Protein AF-A0A5Q2MY52-F1 (afdb_monomer_lite)

Radius of gyration: 31.44 Å; chains: 1; bounding box: 86×47×92 Å

Foldseek 3Di:
DADDFFDKDQPVDDDPLVVVCVVLVQWDKFKWWKAFQCWDDDPPPVRTGHGPRDIFIGHDDDQPDWGADPPRRDTDGPVVRVVGITMMIGTHDGNVLSLLVVQVVLVVVLVWDWADDDSVLQWIWTDQPNAIAIEGEDDPPHPVVVVVVPDDPFHAYEYAYNDPDPDPDPQSYFYDDSSCCVPVGCNVVSVLVNLADGSVLVVVLVVCLVVLLVLLLVLLLQFDFVCQFPPLQVVLLCLLVVLPSLLVNVLSSLVRGVVLQWDWAALADPDDRDTDTDGLNQLSVLSPDPDAAEGEGRDNDDEAEPVNVVVVVVVVVPDPDPHQAYEYEYSARHYGCVNVQVVVCVVPVGRRYHYCYSSNSSSSCSSSVNSVVSSCSSVVRRPPPPPDD

Structure (mmCIF, N/CA/C/O backbone):
data_AF-A0A5Q2MY52-F1
#
_entry.id   AF-A0A5Q2MY52-F1
#
loop_
_atom_site.group_PDB
_atom_site.id
_atom_site.type_symbol
_atom_site.label_atom_id
_atom_site.label_alt_id
_atom_site.label_comp_id
_atom_site.label_asym_id
_atom_site.label_entity_id
_atom_site.label_seq_id
_atom_site.pdbx_PDB_ins_code
_atom_site.Cartn_x
_atom_site.Cartn_y
_atom_site.Cartn_z
_atom_site.occupancy
_atom_site.B_iso_or_equiv
_atom_site.auth_seq_id
_atom_site.auth_comp_id
_atom_site.auth_asym_id
_atom_site.auth_atom_id
_atom_site.pdbx_PDB_model_num
ATOM 1 N N . MET A 1 1 ? 11.918 -5.110 -12.653 1.00 56.38 1 MET A N 1
ATOM 2 C CA . MET A 1 1 ? 12.691 -4.951 -13.904 1.00 56.38 1 MET A CA 1
ATOM 3 C C . MET A 1 1 ? 12.876 -3.464 -14.163 1.00 56.38 1 MET A C 1
ATOM 5 O O . MET A 1 1 ? 11.894 -2.739 -14.089 1.00 56.38 1 MET A O 1
ATOM 9 N N . LEU A 1 2 ? 14.101 -3.001 -14.421 1.00 59.62 2 LEU A N 1
ATOM 10 C CA . LEU A 1 2 ? 14.382 -1.588 -14.679 1.00 59.62 2 LEU A CA 1
ATOM 11 C C . LEU A 1 2 ? 14.646 -1.374 -16.178 1.00 59.62 2 LEU A C 1
ATOM 13 O O . LEU A 1 2 ? 15.633 -1.873 -16.715 1.00 59.62 2 LEU A O 1
ATOM 17 N N . LEU A 1 3 ? 13.763 -0.637 -16.855 1.00 73.00 3 LEU A N 1
ATOM 18 C CA . LEU A 1 3 ? 13.961 -0.215 -18.242 1.00 73.00 3 LEU A CA 1
ATOM 19 C C . LEU A 1 3 ? 14.782 1.076 -18.289 1.00 73.00 3 LEU A C 1
ATOM 21 O O . LEU A 1 3 ? 14.235 2.168 -18.127 1.00 73.00 3 LEU A O 1
ATOM 25 N N . LEU A 1 4 ? 16.086 0.960 -18.543 1.00 82.69 4 LEU A N 1
ATOM 26 C CA . LEU A 1 4 ? 16.952 2.103 -18.831 1.00 82.69 4 LEU A CA 1
ATOM 27 C C . LEU A 1 4 ? 17.585 1.984 -20.215 1.00 82.69 4 LEU A C 1
ATOM 29 O O . LEU A 1 4 ? 17.930 0.903 -20.689 1.00 82.69 4 LEU A O 1
ATOM 33 N N . ILE A 1 5 ? 17.768 3.136 -20.856 1.00 87.12 5 ILE A N 1
ATOM 34 C CA . ILE A 1 5 ? 18.600 3.231 -22.055 1.00 87.12 5 ILE A CA 1
ATOM 35 C C . ILE A 1 5 ? 20.035 2.864 -21.660 1.00 87.12 5 ILE A C 1
ATOM 37 O O . ILE A 1 5 ? 20.545 3.348 -20.651 1.00 87.12 5 ILE A O 1
ATOM 41 N N . GLY A 1 6 ? 20.674 2.006 -22.455 1.00 86.88 6 GLY A N 1
ATOM 42 C CA . GLY A 1 6 ? 22.015 1.487 -22.191 1.00 86.88 6 GLY A CA 1
ATOM 43 C C . GLY A 1 6 ? 22.052 0.182 -21.390 1.00 86.88 6 GLY A C 1
ATOM 44 O O . GLY A 1 6 ? 23.132 -0.375 -21.209 1.00 86.88 6 GLY A O 1
ATOM 45 N N . THR A 1 7 ? 20.911 -0.352 -20.934 1.00 89.44 7 THR A N 1
ATOM 46 C CA . THR A 1 7 ? 20.872 -1.698 -20.338 1.00 89.44 7 THR A CA 1
ATOM 47 C C . THR A 1 7 ? 21.230 -2.749 -21.392 1.00 89.44 7 THR A C 1
ATOM 49 O O . THR A 1 7 ? 20.697 -2.725 -22.505 1.00 89.44 7 THR A O 1
ATOM 52 N N . ARG A 1 8 ? 22.138 -3.669 -21.037 1.00 91.19 8 ARG A N 1
ATOM 53 C CA . ARG A 1 8 ? 22.745 -4.662 -21.935 1.00 91.19 8 ARG A CA 1
ATOM 54 C C . ARG A 1 8 ? 22.404 -6.083 -21.513 1.00 91.19 8 ARG A C 1
ATOM 56 O O . ARG A 1 8 ? 22.401 -6.397 -20.327 1.00 91.19 8 ARG A O 1
ATOM 63 N N . PHE A 1 9 ? 22.208 -6.941 -22.504 1.00 92.62 9 PHE A N 1
ATOM 64 C CA . PHE A 1 9 ? 21.949 -8.367 -22.350 1.00 92.62 9 PHE A CA 1
ATOM 65 C C . PHE A 1 9 ? 22.839 -9.150 -23.311 1.00 92.62 9 PHE A C 1
ATOM 67 O O . PHE A 1 9 ? 23.111 -8.686 -24.421 1.00 92.62 9 PHE A O 1
ATOM 74 N N . GLN A 1 10 ? 23.250 -10.358 -22.929 1.00 92.50 10 GLN A N 1
ATOM 75 C CA . GLN A 1 10 ? 23.767 -11.303 -23.918 1.00 92.50 10 GLN A CA 1
ATOM 76 C C . GLN A 1 10 ? 22.632 -11.665 -24.883 1.00 92.50 10 GLN A C 1
ATOM 78 O O . GLN A 1 10 ? 21.503 -11.894 -24.452 1.00 92.50 10 GLN A O 1
ATOM 83 N N . ALA A 1 11 ? 22.908 -11.690 -26.187 1.00 88.69 11 ALA A N 1
ATOM 84 C CA . ALA A 1 11 ? 21.868 -11.803 -27.214 1.00 88.69 11 ALA A CA 1
ATOM 85 C C . ALA A 1 11 ? 21.038 -13.095 -27.116 1.00 88.69 11 ALA A C 1
ATOM 87 O O . ALA A 1 11 ? 19.866 -13.091 -27.491 1.00 88.69 11 ALA A O 1
ATOM 88 N N . GLU A 1 12 ? 21.636 -14.168 -26.593 1.00 88.44 12 GLU A N 1
ATOM 89 C CA . GLU A 1 12 ? 21.002 -15.476 -26.373 1.00 88.44 12 GLU A CA 1
ATOM 90 C C . GLU A 1 12 ? 20.248 -15.563 -25.036 1.00 88.44 12 GLU A C 1
ATOM 92 O O . GLU A 1 12 ? 19.447 -16.470 -24.838 1.00 88.44 12 GLU A O 1
ATOM 97 N N . ALA A 1 13 ? 20.467 -14.606 -24.131 1.00 90.62 13 ALA A N 1
ATOM 98 C CA . ALA A 1 13 ? 19.914 -14.583 -22.778 1.00 90.62 13 ALA A CA 1
ATOM 99 C C . ALA A 1 13 ? 19.145 -13.278 -22.501 1.00 90.62 13 ALA A C 1
ATOM 101 O O . ALA A 1 13 ? 19.227 -12.701 -21.416 1.00 90.62 13 ALA A O 1
ATOM 102 N N . VAL A 1 14 ? 18.408 -12.781 -23.500 1.00 89.56 14 VAL A N 1
ATOM 103 C CA . VAL A 1 14 ? 17.503 -11.641 -23.310 1.00 89.56 14 VAL A CA 1
ATOM 104 C C . VAL A 1 14 ? 16.290 -12.104 -22.499 1.00 89.56 14 VAL A C 1
ATOM 106 O O . VAL A 1 14 ? 15.644 -13.071 -22.907 1.00 89.56 14 VAL A O 1
ATOM 109 N N . PRO A 1 15 ? 15.932 -11.421 -21.397 1.00 90.62 15 PRO A N 1
ATOM 110 C CA . PRO A 1 15 ? 14.739 -11.760 -20.630 1.00 90.62 15 PRO A CA 1
ATOM 111 C C . PRO A 1 15 ? 13.469 -11.749 -21.491 1.00 90.62 15 PRO A C 1
ATOM 113 O O . PRO A 1 15 ? 13.322 -10.926 -22.403 1.00 90.62 15 PRO A O 1
ATOM 116 N N . GLU A 1 16 ? 12.527 -12.641 -21.182 1.00 87.81 16 GLU A N 1
ATOM 117 C CA . GLU A 1 16 ? 11.267 -12.765 -21.925 1.00 87.81 16 GLU A CA 1
ATOM 118 C C . GLU A 1 16 ? 10.488 -11.441 -21.941 1.00 87.81 16 GLU A C 1
ATOM 120 O O . GLU A 1 16 ? 10.011 -11.015 -22.993 1.00 87.81 16 GLU A O 1
ATOM 125 N N . ASP A 1 17 ? 10.454 -10.729 -20.815 1.00 84.31 17 ASP A N 1
ATOM 126 C CA . ASP A 1 17 ? 9.732 -9.460 -20.688 1.00 84.31 17 ASP A CA 1
ATOM 127 C C . ASP A 1 17 ? 10.324 -8.371 -21.593 1.00 84.31 17 ASP A C 1
ATOM 129 O O . ASP A 1 17 ? 9.596 -7.631 -22.251 1.00 84.31 17 ASP A O 1
ATOM 133 N N . ILE A 1 18 ? 11.651 -8.323 -21.744 1.00 88.50 18 ILE A N 1
ATOM 134 C CA . ILE A 1 18 ? 12.327 -7.409 -22.683 1.00 88.50 18 ILE A CA 1
ATOM 135 C C . ILE A 1 18 ? 11.967 -7.765 -24.129 1.00 88.50 18 ILE A C 1
ATOM 137 O O . ILE A 1 18 ? 11.715 -6.883 -24.959 1.00 88.50 18 ILE A O 1
ATOM 141 N N . THR A 1 19 ? 11.887 -9.060 -24.433 1.00 88.62 19 THR A N 1
ATOM 142 C CA . THR A 1 19 ? 11.471 -9.545 -25.754 1.00 88.62 19 THR A CA 1
ATOM 143 C C . THR A 1 19 ? 10.025 -9.142 -26.053 1.00 88.62 19 THR A C 1
ATOM 145 O O . THR A 1 19 ? 9.753 -8.593 -27.124 1.00 88.62 19 THR A O 1
ATOM 148 N N . LYS A 1 20 ? 9.110 -9.303 -25.086 1.00 87.62 20 LYS A N 1
ATOM 149 C CA . LYS A 1 20 ? 7.713 -8.850 -25.183 1.00 87.62 20 LYS A CA 1
ATOM 150 C C . LYS A 1 20 ? 7.631 -7.347 -25.434 1.00 87.62 20 LYS A C 1
ATOM 152 O O . LYS A 1 20 ? 7.017 -6.931 -26.416 1.00 87.62 20 LYS A O 1
ATOM 157 N N . LEU A 1 21 ? 8.309 -6.525 -24.633 1.00 88.94 21 LEU A N 1
ATOM 158 C CA . LEU A 1 21 ? 8.325 -5.065 -24.803 1.00 88.94 21 LEU A CA 1
ATOM 159 C C . LEU A 1 21 ? 8.869 -4.632 -26.176 1.00 88.94 21 LEU A C 1
ATOM 161 O O . LEU A 1 21 ? 8.384 -3.658 -26.758 1.00 88.94 21 LEU A O 1
ATOM 165 N N . THR A 1 22 ? 9.845 -5.368 -26.715 1.00 90.69 22 THR A N 1
ATOM 166 C CA . THR A 1 22 ? 10.372 -5.150 -28.072 1.00 90.69 22 THR A CA 1
ATOM 167 C C . THR A 1 22 ? 9.327 -5.503 -29.130 1.00 90.69 22 THR A C 1
ATOM 169 O O . THR A 1 22 ? 9.119 -4.732 -30.063 1.00 90.69 22 THR A O 1
ATOM 172 N N . SER A 1 23 ? 8.616 -6.625 -28.966 1.00 88.75 23 SER A N 1
ATOM 173 C CA . SER A 1 23 ? 7.559 -7.060 -29.893 1.00 88.75 23 SER A CA 1
ATOM 174 C C . SER A 1 23 ? 6.369 -6.094 -29.935 1.00 88.75 23 SER A C 1
ATOM 176 O O . SER A 1 23 ? 5.854 -5.790 -31.009 1.00 88.75 23 SER A O 1
ATOM 178 N N . PHE A 1 24 ? 6.006 -5.500 -28.792 1.00 88.06 24 PHE A N 1
ATOM 179 C CA . PHE A 1 24 ? 5.030 -4.411 -28.724 1.00 88.06 24 PHE A CA 1
ATOM 180 C C . PHE A 1 24 ? 5.570 -3.096 -29.301 1.00 88.06 24 PHE A C 1
ATOM 182 O O . PHE A 1 24 ? 4.826 -2.133 -29.498 1.00 88.06 24 PHE A O 1
ATOM 189 N N . GLY A 1 25 ? 6.869 -3.026 -29.597 1.00 90.62 25 GLY A N 1
ATOM 190 C CA . GLY A 1 25 ? 7.558 -1.842 -30.092 1.00 90.62 25 GLY A CA 1
ATOM 191 C C . GLY A 1 25 ? 7.584 -0.708 -29.073 1.00 90.62 25 GLY A C 1
ATOM 192 O O . GLY A 1 25 ? 7.495 0.453 -29.479 1.00 90.62 25 GLY A O 1
ATOM 193 N N . PHE A 1 26 ? 7.625 -1.034 -27.778 1.00 91.94 26 PHE A N 1
ATOM 194 C CA . PHE A 1 26 ? 7.833 -0.076 -26.691 1.00 91.94 26 PHE A CA 1
ATOM 195 C C . PHE A 1 26 ? 9.308 0.260 -26.507 1.00 91.94 26 PHE A C 1
ATOM 197 O O . PHE A 1 26 ? 9.631 1.372 -26.095 1.00 91.94 26 PHE A O 1
ATOM 204 N N . ILE A 1 27 ? 10.196 -0.676 -26.842 1.00 92.75 27 ILE A N 1
ATOM 205 C CA . ILE A 1 27 ? 11.643 -0.482 -26.794 1.00 92.75 27 ILE A CA 1
ATOM 206 C C . ILE A 1 27 ? 12.292 -0.885 -28.113 1.00 92.75 27 ILE A C 1
ATOM 208 O O . ILE A 1 27 ? 11.787 -1.753 -28.827 1.00 92.75 27 ILE A O 1
ATOM 212 N N . THR A 1 28 ? 13.429 -0.262 -28.408 1.00 93.62 28 THR A N 1
ATOM 213 C CA . THR A 1 28 ? 14.278 -0.609 -29.551 1.00 93.62 28 THR A CA 1
ATOM 214 C C . THR A 1 28 ? 15.587 -1.191 -29.027 1.00 93.62 28 THR A C 1
ATOM 216 O O . THR A 1 28 ? 16.303 -0.530 -28.269 1.00 93.62 28 THR A O 1
ATOM 219 N N . LEU A 1 29 ? 15.910 -2.417 -29.444 1.00 92.50 29 LEU A N 1
ATOM 220 C CA . LEU A 1 29 ? 17.195 -3.055 -29.164 1.00 92.50 29 LEU A CA 1
ATOM 221 C C . LEU A 1 29 ? 18.141 -2.865 -30.350 1.00 92.50 29 LEU A C 1
ATOM 223 O O . LEU A 1 29 ? 17.751 -3.083 -31.496 1.00 92.50 29 LEU A O 1
ATOM 227 N N . SER A 1 30 ? 19.394 -2.515 -30.076 1.00 91.62 30 SER A N 1
ATOM 228 C CA . SER A 1 30 ? 20.486 -2.674 -31.040 1.00 91.62 30 SER A CA 1
ATOM 229 C C . SER A 1 30 ? 21.315 -3.895 -30.687 1.00 91.62 30 SER A C 1
ATOM 231 O O . SER A 1 30 ? 21.601 -4.104 -29.509 1.00 91.62 30 SER A O 1
ATOM 233 N N . GLU A 1 31 ? 21.766 -4.634 -31.691 1.00 91.12 31 GLU A N 1
ATOM 234 C CA . GLU A 1 31 ? 22.706 -5.738 -31.516 1.00 91.12 31 GLU A CA 1
ATOM 235 C C . GLU A 1 31 ? 24.106 -5.331 -31.988 1.00 91.12 31 GLU A C 1
ATOM 237 O O . GLU A 1 31 ? 24.253 -4.677 -33.024 1.00 91.12 31 GLU A O 1
ATOM 242 N N . TYR A 1 32 ? 25.128 -5.701 -31.221 1.00 90.06 32 TYR A N 1
ATOM 243 C CA . TYR A 1 32 ? 26.531 -5.498 -31.571 1.00 90.06 32 TYR A CA 1
ATOM 244 C C . TYR A 1 32 ? 27.416 -6.603 -30.989 1.00 90.06 32 TYR A C 1
ATOM 246 O O . TYR A 1 32 ? 27.021 -7.324 -30.072 1.00 90.06 32 TYR A O 1
ATOM 254 N N . LEU A 1 33 ? 28.620 -6.746 -31.537 1.00 89.88 33 LEU A N 1
ATOM 255 C CA . LEU A 1 33 ? 29.638 -7.663 -31.031 1.00 89.88 33 LEU A CA 1
ATOM 256 C C . LEU A 1 33 ? 30.587 -6.930 -30.088 1.00 89.88 33 LEU A C 1
ATOM 258 O O . LEU A 1 33 ? 30.989 -5.801 -30.365 1.00 89.88 33 LEU A O 1
ATOM 262 N N . LEU A 1 34 ? 30.955 -7.586 -28.994 1.00 90.75 34 LEU A N 1
ATOM 263 C CA . LEU A 1 34 ? 31.892 -7.078 -28.003 1.00 90.75 34 LEU A CA 1
ATOM 264 C C . LEU A 1 34 ? 33.024 -8.090 -27.808 1.00 90.75 34 LEU A C 1
ATOM 266 O O . LEU A 1 34 ? 32.758 -9.245 -27.483 1.00 90.75 34 LEU A O 1
ATOM 270 N N . SER A 1 35 ? 34.272 -7.672 -27.998 1.00 90.25 35 SER A N 1
ATOM 271 C CA . SER A 1 35 ? 35.449 -8.534 -27.817 1.00 90.25 35 SER A CA 1
ATOM 272 C C . SER A 1 35 ? 36.595 -7.774 -27.170 1.00 90.25 35 SER A C 1
ATOM 274 O O . SER A 1 35 ? 36.723 -6.569 -27.363 1.00 90.25 35 SER A O 1
ATOM 276 N N . ASN A 1 36 ? 37.467 -8.485 -26.463 1.00 90.06 36 ASN A N 1
ATOM 277 C CA . ASN A 1 36 ? 38.717 -7.920 -25.967 1.00 90.06 36 ASN A CA 1
ATOM 278 C C . ASN A 1 36 ? 39.754 -7.810 -27.094 1.00 90.06 36 ASN A C 1
ATOM 280 O O . ASN A 1 36 ? 39.826 -8.665 -27.984 1.00 90.06 36 ASN A O 1
ATOM 284 N N . CYS A 1 37 ? 40.587 -6.777 -27.021 1.00 89.00 37 CYS A N 1
ATOM 285 C CA . CYS A 1 37 ? 41.783 -6.610 -27.837 1.00 89.00 37 CYS A CA 1
ATOM 286 C C . CYS A 1 37 ? 42.878 -7.591 -27.378 1.00 89.00 37 CYS A C 1
ATOM 288 O O . CYS A 1 37 ? 43.711 -7.254 -26.537 1.00 89.00 37 CYS A O 1
ATOM 290 N N . ASN A 1 38 ? 42.866 -8.813 -27.911 1.00 87.19 38 ASN A N 1
ATOM 291 C CA . ASN A 1 38 ? 43.772 -9.890 -27.482 1.00 87.19 38 ASN A CA 1
ATOM 292 C C . ASN A 1 38 ? 45.094 -9.956 -28.265 1.00 87.19 38 ASN A C 1
ATOM 294 O O . ASN A 1 38 ? 45.983 -10.715 -27.891 1.00 87.19 38 ASN A O 1
ATOM 298 N N . GLY A 1 39 ? 45.246 -9.165 -29.328 1.00 81.75 39 GLY A N 1
ATOM 299 C CA . GLY A 1 39 ? 46.401 -9.248 -30.216 1.00 81.75 39 GLY A CA 1
ATOM 300 C C . GLY A 1 39 ? 46.292 -10.396 -31.218 1.00 81.75 39 GLY A C 1
ATOM 301 O O . GLY A 1 39 ? 45.297 -11.120 -31.275 1.00 81.75 39 GLY A O 1
ATOM 302 N N . ARG A 1 40 ? 47.325 -10.535 -32.048 1.00 83.75 40 ARG A N 1
ATOM 303 C CA . ARG A 1 40 ? 47.451 -11.554 -33.088 1.00 83.75 40 ARG A CA 1
ATOM 304 C C . ARG A 1 40 ? 48.782 -12.265 -32.932 1.00 83.75 40 ARG A C 1
ATOM 306 O O . ARG A 1 40 ? 49.842 -11.666 -33.124 1.00 83.75 40 ARG A O 1
ATOM 313 N N . GLU A 1 41 ? 48.722 -13.558 -32.651 1.00 78.38 41 GLU A N 1
ATOM 314 C CA . GLU A 1 41 ? 49.896 -14.416 -32.743 1.00 78.38 41 GLU A CA 1
ATOM 315 C C . GLU A 1 41 ? 50.116 -14.844 -34.198 1.00 78.38 41 GLU A C 1
ATOM 317 O O . GLU A 1 41 ? 49.192 -15.238 -34.906 1.00 78.38 41 GLU A O 1
ATOM 322 N N . SER A 1 42 ? 51.359 -14.748 -34.666 1.00 78.00 42 SER A N 1
ATOM 323 C CA . SER A 1 42 ? 51.742 -15.115 -36.029 1.00 78.00 42 SER A CA 1
ATOM 324 C C . SER A 1 42 ? 53.160 -15.675 -36.044 1.00 78.00 42 SER A C 1
ATOM 326 O O . SER A 1 42 ? 54.045 -15.211 -35.319 1.00 78.00 42 SER A O 1
ATOM 328 N N . VAL A 1 43 ? 53.398 -16.668 -36.901 1.00 78.88 43 VAL A N 1
ATOM 329 C CA . VAL A 1 43 ? 54.747 -17.200 -37.157 1.00 78.88 43 VAL A CA 1
ATOM 330 C C . VAL A 1 43 ? 55.607 -16.152 -37.877 1.00 78.88 43 VAL A C 1
ATOM 332 O O . VAL A 1 43 ? 56.806 -16.060 -37.631 1.00 78.88 43 VAL A O 1
ATOM 335 N N . ASN A 1 44 ? 54.987 -15.301 -38.702 1.00 80.19 44 ASN A N 1
ATOM 336 C CA . ASN A 1 44 ? 55.633 -14.119 -39.263 1.00 80.19 44 ASN A CA 1
ATOM 337 C C . ASN A 1 44 ? 55.594 -12.971 -38.242 1.00 80.19 44 ASN A C 1
ATOM 339 O O . ASN A 1 44 ? 54.510 -12.478 -37.918 1.00 80.19 44 ASN A O 1
ATOM 343 N N . ILE A 1 45 ? 56.770 -12.548 -37.767 1.00 75.38 45 ILE A N 1
ATOM 344 C CA . ILE A 1 45 ? 56.943 -11.471 -36.778 1.00 75.38 45 ILE A CA 1
ATOM 345 C C . ILE A 1 45 ? 56.303 -10.163 -37.259 1.00 75.38 45 ILE A C 1
ATOM 347 O O . ILE A 1 45 ? 55.693 -9.471 -36.454 1.00 75.38 45 ILE A O 1
ATOM 351 N N . ALA A 1 46 ? 56.360 -9.864 -38.562 1.00 74.25 46 ALA A N 1
ATOM 352 C CA . ALA A 1 46 ? 55.788 -8.640 -39.129 1.00 74.25 46 ALA A CA 1
ATOM 353 C C . ALA A 1 46 ? 54.254 -8.560 -39.008 1.00 74.25 46 ALA A C 1
ATOM 355 O O . ALA A 1 46 ? 53.692 -7.477 -39.098 1.00 74.25 46 ALA A O 1
ATOM 356 N N . ASN A 1 47 ? 53.587 -9.697 -38.786 1.00 75.38 47 ASN A N 1
ATOM 357 C CA . ASN A 1 47 ? 52.133 -9.783 -38.646 1.00 75.38 47 ASN A CA 1
ATOM 358 C C . ASN A 1 47 ? 51.692 -9.986 -37.186 1.00 75.38 47 ASN A C 1
ATOM 360 O O . ASN A 1 47 ? 50.516 -10.259 -36.943 1.00 75.38 47 ASN A O 1
ATOM 364 N N . ARG A 1 48 ? 52.618 -9.939 -36.218 1.00 82.06 48 ARG A N 1
ATOM 365 C CA . ARG A 1 48 ? 52.266 -10.020 -34.797 1.00 82.06 48 ARG A CA 1
ATOM 366 C C . ARG A 1 48 ? 51.715 -8.684 -34.330 1.00 82.06 48 ARG A C 1
ATOM 368 O O . ARG A 1 48 ? 52.285 -7.641 -34.627 1.00 82.06 48 ARG A O 1
ATOM 375 N N . ILE A 1 49 ? 50.630 -8.741 -33.572 1.00 83.81 49 ILE A N 1
ATOM 376 C CA . ILE A 1 49 ? 49.995 -7.567 -32.976 1.00 83.81 49 ILE A CA 1
ATOM 377 C C . ILE A 1 49 ? 49.877 -7.835 -31.481 1.00 83.81 49 ILE A C 1
ATOM 379 O O . ILE A 1 49 ? 49.320 -8.859 -31.092 1.00 83.81 49 ILE A O 1
ATOM 383 N N . GLU A 1 50 ? 50.387 -6.945 -30.636 1.00 84.50 50 GLU A N 1
ATOM 384 C CA . GLU A 1 50 ? 50.190 -7.055 -29.189 1.00 84.50 50 GLU A CA 1
ATOM 385 C C . GLU A 1 50 ? 48.826 -6.468 -28.797 1.00 84.50 50 GLU A C 1
ATOM 387 O O . GLU A 1 50 ? 48.467 -5.351 -29.175 1.00 84.50 50 GLU A O 1
ATOM 392 N N . GLY A 1 51 ? 48.034 -7.252 -28.065 1.00 85.56 51 GLY A N 1
ATOM 393 C CA . GLY A 1 51 ? 46.733 -6.831 -27.557 1.00 85.56 51 GLY A CA 1
ATOM 394 C C . GLY A 1 51 ? 46.854 -6.033 -26.265 1.00 85.56 51 GLY A C 1
ATOM 395 O O . GLY A 1 51 ? 47.704 -6.326 -25.430 1.00 85.56 51 GLY A O 1
ATOM 396 N N . CYS A 1 52 ? 45.973 -5.051 -26.070 1.00 89.06 52 CYS A N 1
ATOM 397 C CA . CYS A 1 52 ? 45.936 -4.240 -24.848 1.00 89.06 52 CYS A CA 1
ATOM 398 C C . CYS A 1 52 ? 44.787 -4.602 -23.891 1.00 89.06 52 CYS A C 1
ATOM 400 O O . CYS A 1 52 ? 44.631 -3.949 -22.864 1.00 89.06 52 CYS A O 1
ATOM 402 N N . GLY A 1 53 ? 43.946 -5.581 -24.238 1.00 87.19 53 GLY A N 1
ATOM 403 C CA . GLY A 1 53 ? 42.799 -6.018 -23.433 1.00 87.19 53 GLY A CA 1
ATOM 404 C C . GLY A 1 53 ? 41.567 -5.105 -23.466 1.00 87.19 53 GLY A C 1
ATOM 405 O O . GLY A 1 53 ? 40.549 -5.464 -22.884 1.00 87.19 53 GLY A O 1
ATOM 406 N N . GLU A 1 54 ? 41.622 -3.964 -24.160 1.00 89.25 54 GLU A N 1
ATOM 407 C CA . GLU A 1 54 ? 40.502 -3.013 -24.252 1.00 89.25 54 GLU A CA 1
ATOM 408 C C . GLU A 1 54 ? 39.303 -3.611 -25.006 1.00 89.25 54 GLU A C 1
ATOM 410 O O . GLU A 1 54 ? 39.475 -4.420 -25.924 1.00 89.25 54 GLU A O 1
ATOM 415 N N . LEU A 1 55 ? 38.086 -3.198 -24.639 1.00 89.38 55 LEU A N 1
ATOM 416 C CA . LEU A 1 55 ? 36.857 -3.675 -25.268 1.00 89.38 55 LEU A CA 1
ATOM 417 C C . LEU A 1 55 ? 36.620 -3.001 -26.623 1.00 89.38 55 LEU A C 1
ATOM 419 O O . LEU A 1 55 ? 36.426 -1.792 -26.726 1.00 89.38 55 LEU A O 1
ATOM 423 N N . ILE A 1 56 ? 36.536 -3.815 -27.668 1.00 87.00 56 ILE A N 1
ATOM 424 C CA . ILE A 1 56 ? 36.195 -3.402 -29.025 1.00 87.00 56 ILE A CA 1
ATOM 425 C C . ILE A 1 56 ? 34.706 -3.684 -29.255 1.00 87.00 56 ILE A C 1
ATOM 427 O O . ILE A 1 56 ? 34.263 -4.832 -29.173 1.00 87.00 56 ILE A O 1
ATOM 431 N N . SER A 1 57 ? 33.934 -2.633 -29.548 1.00 85.12 57 SER A N 1
ATOM 432 C CA . SER A 1 57 ? 32.514 -2.726 -29.916 1.00 85.12 57 SER A CA 1
ATOM 433 C C . SER A 1 57 ? 32.339 -2.616 -31.428 1.00 85.12 57 SER A C 1
ATOM 435 O O . SER A 1 57 ? 32.814 -1.665 -32.049 1.00 85.12 57 SER A O 1
ATOM 437 N N . ILE A 1 58 ? 31.644 -3.582 -32.027 1.00 85.25 58 ILE A N 1
ATOM 438 C CA . ILE A 1 58 ? 31.465 -3.686 -33.477 1.00 85.25 58 ILE A CA 1
ATOM 439 C C . ILE A 1 58 ? 29.975 -3.706 -33.796 1.00 85.25 58 ILE A C 1
ATOM 441 O O . ILE A 1 58 ? 29.263 -4.664 -33.494 1.00 85.25 58 ILE A O 1
ATOM 445 N N . THR A 1 59 ? 29.512 -2.648 -34.454 1.00 76.12 59 THR A N 1
ATOM 446 C CA . THR A 1 59 ? 28.163 -2.535 -35.022 1.00 76.12 59 THR A CA 1
ATOM 447 C C . THR A 1 59 ? 28.266 -2.673 -36.540 1.00 76.12 59 THR A C 1
ATOM 449 O O . THR A 1 59 ? 29.153 -2.058 -37.120 1.00 76.12 59 THR A O 1
ATOM 452 N N . ASN A 1 60 ? 27.414 -3.506 -37.159 1.00 62.66 60 ASN A N 1
ATOM 453 C CA . ASN A 1 60 ? 27.246 -3.701 -38.616 1.00 62.66 60 ASN A CA 1
ATOM 454 C C . ASN A 1 60 ? 28.303 -3.023 -39.518 1.00 62.66 60 ASN A C 1
ATOM 456 O O . ASN A 1 60 ? 28.132 -1.870 -39.917 1.00 62.66 60 ASN A O 1
ATOM 460 N N . ARG A 1 61 ? 29.358 -3.760 -39.892 1.00 63.28 61 ARG A N 1
ATOM 461 C CA . ARG A 1 61 ? 30.362 -3.324 -40.879 1.00 63.28 61 ARG A CA 1
ATOM 462 C C . ARG A 1 61 ? 30.380 -4.231 -42.103 1.00 63.28 61 ARG A C 1
ATOM 464 O O . ARG A 1 61 ? 30.013 -5.403 -42.024 1.00 63.28 61 ARG A O 1
ATOM 471 N N . LYS A 1 62 ? 30.828 -3.681 -43.236 1.00 58.56 62 LYS A N 1
ATOM 472 C CA . LYS A 1 62 ? 31.185 -4.472 -44.420 1.00 58.56 62 LYS A CA 1
ATOM 473 C C . LYS A 1 62 ? 32.408 -5.322 -44.072 1.00 58.56 62 LYS A C 1
ATOM 475 O O . LYS A 1 62 ? 33.320 -4.835 -43.413 1.00 58.56 62 LYS A O 1
ATOM 480 N N . THR A 1 63 ? 32.432 -6.572 -44.524 1.00 60.28 63 THR A N 1
ATOM 481 C CA . THR A 1 63 ? 33.476 -7.571 -44.221 1.00 60.28 63 THR A CA 1
ATOM 482 C C . THR A 1 63 ? 34.900 -7.156 -44.614 1.00 60.28 63 THR A C 1
ATOM 484 O O . THR A 1 63 ? 35.850 -7.805 -44.193 1.00 60.28 63 THR A O 1
ATOM 487 N N . GLU A 1 64 ? 35.051 -6.093 -45.405 1.00 60.78 64 GLU A N 1
ATOM 488 C CA . GLU A 1 64 ? 36.321 -5.628 -45.973 1.00 60.78 64 GLU A CA 1
ATOM 489 C C . GLU A 1 64 ? 37.011 -4.517 -45.157 1.00 60.78 64 GLU A C 1
ATOM 491 O O . GLU A 1 64 ? 38.177 -4.225 -45.404 1.00 60.78 64 GLU A O 1
ATOM 496 N N . GLU A 1 65 ? 36.338 -3.896 -44.180 1.00 78.06 65 GLU A N 1
ATOM 497 C CA . GLU A 1 65 ? 36.928 -2.818 -43.372 1.00 78.06 65 GLU A CA 1
ATOM 498 C C . GLU A 1 65 ? 3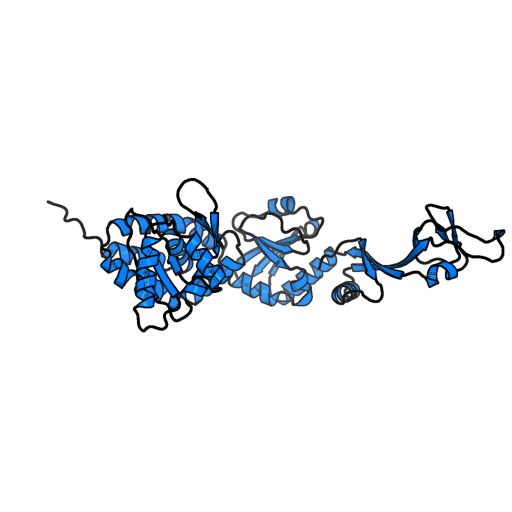7.649 -3.354 -42.126 1.00 78.06 65 GLU A C 1
ATOM 500 O O . GLU A 1 65 ? 37.094 -4.153 -41.365 1.00 78.06 65 GLU A O 1
ATOM 505 N N . LEU A 1 66 ? 38.868 -2.861 -41.878 1.00 83.25 66 LEU A N 1
ATOM 506 C CA . LEU A 1 66 ? 39.620 -3.166 -40.660 1.00 83.25 66 LEU A CA 1
ATOM 507 C C . LEU A 1 66 ? 38.980 -2.507 -39.428 1.00 83.25 66 LEU A C 1
ATOM 509 O O . LEU A 1 66 ? 38.418 -1.408 -39.469 1.00 83.25 66 LEU A O 1
ATOM 513 N N . ILE A 1 67 ? 39.058 -3.213 -38.307 1.00 85.19 67 ILE A N 1
ATOM 514 C CA . ILE A 1 67 ? 38.532 -2.820 -37.006 1.00 85.19 67 ILE A CA 1
ATOM 515 C C . ILE A 1 67 ? 39.721 -2.453 -36.133 1.00 85.19 67 ILE A C 1
ATOM 517 O O . ILE A 1 67 ? 40.519 -3.313 -35.769 1.00 85.19 67 ILE A O 1
ATOM 521 N N . GLN A 1 68 ? 39.832 -1.171 -35.808 1.00 86.75 68 GLN A N 1
ATOM 522 C CA . GLN A 1 68 ? 40.944 -0.641 -35.037 1.00 86.75 68 GLN A CA 1
ATOM 523 C C . GLN A 1 68 ? 40.592 -0.569 -33.546 1.00 86.75 68 GLN A C 1
ATOM 525 O O . GLN A 1 68 ? 39.523 -0.080 -33.174 1.00 86.75 68 GLN A O 1
ATOM 530 N N . CYS A 1 69 ? 41.495 -1.040 -32.686 1.00 86.69 69 CYS A N 1
ATOM 531 C CA . CYS A 1 69 ? 41.419 -0.827 -31.246 1.00 86.69 69 CYS A CA 1
ATOM 532 C C . CYS A 1 69 ? 41.641 0.657 -30.928 1.00 86.69 69 CYS A C 1
ATOM 534 O O . CYS A 1 69 ? 42.660 1.226 -31.309 1.00 86.69 69 CYS A O 1
ATOM 536 N N . SER A 1 70 ? 40.736 1.274 -30.168 1.00 87.69 70 SER A N 1
ATOM 537 C CA . SER A 1 70 ? 40.826 2.697 -29.813 1.00 87.69 70 SER A CA 1
ATOM 538 C C . SER A 1 70 ? 41.970 3.047 -28.857 1.00 87.69 70 SER A C 1
ATOM 540 O O . SER A 1 70 ? 42.252 4.226 -28.681 1.00 87.69 70 SER A O 1
ATOM 542 N N . ASN A 1 71 ? 42.592 2.055 -28.209 1.00 90.94 71 ASN A N 1
ATOM 543 C CA . ASN A 1 71 ? 43.646 2.280 -27.215 1.00 90.94 71 ASN A CA 1
ATOM 544 C C . ASN A 1 71 ? 45.061 1.991 -27.742 1.00 90.94 71 ASN A C 1
ATOM 546 O O . ASN A 1 71 ? 45.971 2.773 -27.499 1.00 90.94 71 ASN A O 1
ATOM 550 N N . CYS A 1 72 ? 45.263 0.874 -28.447 1.00 87.69 72 CYS A N 1
ATOM 551 C CA . CYS A 1 72 ? 46.585 0.486 -28.963 1.00 87.69 72 CYS A CA 1
ATOM 552 C C . CYS A 1 72 ? 46.690 0.519 -30.488 1.00 87.69 72 CYS A C 1
ATOM 554 O O . CYS A 1 72 ? 47.681 0.044 -31.032 1.00 87.69 72 CYS A O 1
ATOM 556 N N . GLU A 1 73 ? 45.655 1.011 -31.175 1.00 85.88 73 GLU A N 1
ATOM 557 C CA . GLU A 1 73 ? 45.606 1.156 -32.636 1.00 85.88 73 GLU A CA 1
ATOM 558 C C . GLU A 1 73 ? 45.748 -0.155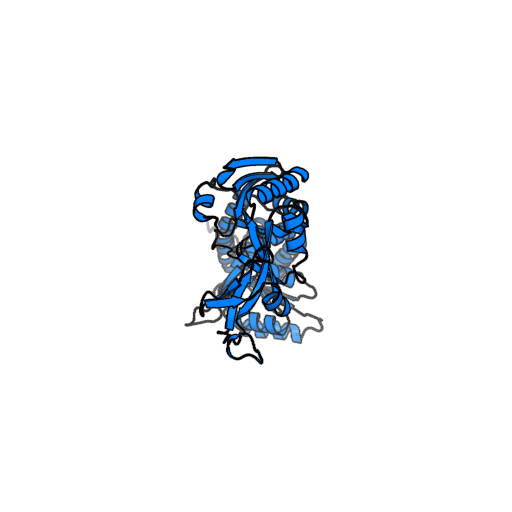 -33.430 1.00 85.88 73 GLU A C 1
ATOM 560 O O . GLU A 1 73 ? 45.772 -0.130 -34.656 1.00 85.88 73 GLU A O 1
ATOM 565 N N . ALA A 1 74 ? 45.768 -1.304 -32.747 1.00 86.44 74 ALA A N 1
ATOM 566 C CA . ALA A 1 74 ? 45.782 -2.634 -33.341 1.00 86.44 74 ALA A CA 1
ATOM 567 C C . ALA A 1 74 ? 44.610 -2.832 -34.312 1.00 86.44 74 ALA A C 1
ATOM 569 O O . ALA A 1 74 ? 43.454 -2.626 -33.938 1.00 86.44 74 ALA A O 1
ATOM 570 N N . GLU A 1 75 ? 44.908 -3.284 -35.529 1.00 88.25 75 GLU A N 1
ATOM 571 C CA . GLU A 1 75 ? 43.921 -3.513 -36.582 1.00 88.25 75 GLU A CA 1
ATOM 572 C C . GLU A 1 75 ? 43.579 -4.998 -36.730 1.00 88.25 75 GLU A C 1
ATOM 574 O O . GLU A 1 75 ? 44.447 -5.871 -36.802 1.00 88.25 75 GLU A O 1
ATOM 579 N N . TYR A 1 76 ? 42.288 -5.286 -36.829 1.00 85.69 76 TYR A N 1
ATOM 580 C CA . TYR A 1 76 ? 41.763 -6.637 -36.965 1.00 85.69 76 TYR A CA 1
ATOM 581 C C . TYR A 1 76 ? 40.786 -6.731 -38.127 1.00 85.69 76 TYR A C 1
ATOM 583 O O . TYR A 1 76 ? 40.043 -5.796 -38.418 1.00 85.69 76 TYR A O 1
ATOM 591 N N . THR A 1 77 ? 40.724 -7.894 -38.759 1.00 86.12 77 THR A N 1
ATOM 592 C CA . THR A 1 77 ? 39.608 -8.239 -39.640 1.00 86.12 77 THR A CA 1
ATOM 593 C C . THR A 1 77 ? 38.376 -8.618 -38.814 1.00 86.12 77 THR A C 1
ATOM 595 O O . THR A 1 77 ? 38.467 -9.003 -37.645 1.00 86.12 77 THR A O 1
ATOM 598 N N . TYR A 1 78 ? 37.197 -8.540 -39.431 1.00 84.25 78 TYR A N 1
ATOM 599 C CA . TYR A 1 78 ? 35.950 -8.939 -38.777 1.00 84.25 78 TYR A CA 1
ATOM 600 C C . TYR A 1 78 ? 35.963 -10.404 -38.315 1.00 84.25 78 TYR A C 1
ATOM 602 O O . TYR A 1 78 ? 35.538 -10.698 -37.197 1.00 84.25 78 TYR A O 1
ATOM 610 N N . GLU A 1 79 ? 36.484 -11.317 -39.142 1.00 84.00 79 GLU A N 1
ATOM 611 C CA . GLU A 1 79 ? 36.535 -12.744 -38.807 1.00 84.00 79 GLU A CA 1
ATOM 612 C C . GLU A 1 79 ? 37.466 -13.029 -37.622 1.00 84.00 79 GLU A C 1
ATOM 614 O O . GLU A 1 79 ? 37.137 -13.869 -36.791 1.00 84.00 79 GLU A O 1
ATOM 619 N N . GLU A 1 80 ? 38.570 -12.290 -37.472 1.00 81.75 80 GLU A N 1
ATOM 620 C CA . GLU A 1 80 ? 39.480 -12.449 -36.328 1.00 81.75 80 GLU A CA 1
ATOM 621 C C . GLU A 1 80 ? 38.825 -12.058 -35.001 1.00 81.75 80 GLU A C 1
ATOM 623 O O . GLU A 1 80 ? 38.969 -12.771 -34.008 1.00 81.75 80 GLU A O 1
ATOM 628 N N . ILE A 1 81 ? 38.074 -10.951 -34.969 1.00 82.62 81 ILE A N 1
ATOM 629 C CA . ILE A 1 81 ? 37.415 -10.518 -33.731 1.00 82.62 81 ILE A CA 1
ATOM 630 C C . ILE A 1 81 ? 36.180 -11.371 -33.421 1.00 82.62 81 ILE A C 1
ATOM 632 O O . ILE A 1 81 ? 35.932 -11.703 -32.261 1.00 82.62 81 ILE A O 1
ATOM 636 N N . LYS A 1 82 ? 35.399 -11.752 -34.437 1.00 83.06 82 LYS A N 1
ATOM 637 C CA . LYS A 1 82 ? 34.126 -12.465 -34.250 1.00 83.06 82 LYS A CA 1
ATOM 638 C C . LYS A 1 82 ? 34.275 -13.783 -33.485 1.00 83.06 82 LYS A C 1
ATOM 640 O O . LYS A 1 82 ? 33.346 -14.148 -32.770 1.00 83.06 82 LYS A O 1
ATOM 645 N N . VAL A 1 83 ? 35.408 -14.480 -33.610 1.00 81.38 83 VAL A N 1
ATOM 646 C CA . VAL A 1 83 ? 35.647 -15.790 -32.969 1.00 81.38 83 VAL A CA 1
ATOM 647 C C . VAL A 1 83 ? 35.505 -15.730 -31.446 1.00 81.38 83 VAL A C 1
ATOM 649 O O . VAL A 1 83 ? 34.934 -16.642 -30.857 1.00 81.38 83 VAL A O 1
ATOM 652 N N . ASN A 1 84 ? 35.975 -14.651 -30.816 1.00 81.12 84 ASN A N 1
ATOM 653 C CA . ASN A 1 84 ? 35.953 -14.488 -29.357 1.00 81.12 84 ASN A CA 1
ATOM 654 C C . ASN A 1 84 ? 34.942 -13.432 -28.889 1.00 81.12 84 ASN A C 1
ATOM 656 O O . ASN A 1 84 ? 34.925 -13.058 -27.715 1.00 81.12 84 ASN A O 1
ATOM 660 N N . ALA A 1 85 ? 34.113 -12.930 -29.804 1.00 86.69 85 ALA A N 1
ATOM 661 C CA . ALA A 1 85 ? 33.178 -11.864 -29.512 1.00 86.69 85 ALA A CA 1
ATOM 662 C C . ALA A 1 85 ? 31.884 -12.391 -28.886 1.00 86.69 85 ALA A C 1
ATOM 664 O O . ALA A 1 85 ? 31.290 -13.371 -29.333 1.00 86.69 85 ALA A O 1
ATOM 665 N N . GLN A 1 86 ? 31.387 -11.662 -27.894 1.00 90.75 86 GLN A N 1
ATOM 666 C CA . GLN A 1 86 ? 30.057 -11.856 -27.337 1.00 90.75 86 GLN A CA 1
ATOM 667 C C . GLN A 1 86 ? 29.050 -10.997 -28.101 1.00 90.75 86 GLN A C 1
ATOM 669 O O . GLN A 1 86 ? 29.284 -9.810 -28.336 1.00 90.75 86 GLN A O 1
ATOM 674 N N . ARG A 1 87 ? 27.904 -11.578 -28.467 1.00 91.38 87 ARG A N 1
ATOM 675 C CA . ARG A 1 87 ? 26.775 -10.811 -29.009 1.00 91.38 87 ARG A CA 1
ATOM 676 C C . ARG A 1 87 ? 26.018 -10.147 -27.875 1.00 91.38 87 ARG A C 1
ATOM 678 O O . ARG A 1 87 ? 25.518 -10.826 -26.978 1.00 91.38 87 ARG A O 1
ATOM 685 N N . ILE A 1 88 ? 25.901 -8.831 -27.948 1.00 94.00 88 ILE A N 1
ATOM 686 C CA . ILE A 1 88 ? 25.223 -8.003 -26.960 1.00 94.00 88 ILE A CA 1
ATOM 687 C C . ILE A 1 88 ? 24.024 -7.328 -27.613 1.00 94.00 88 ILE A C 1
ATOM 689 O O . ILE A 1 88 ? 24.137 -6.758 -28.697 1.00 94.00 88 ILE A O 1
ATOM 693 N N . LYS A 1 89 ? 22.879 -7.356 -26.928 1.00 93.38 89 LYS A N 1
ATOM 694 C CA . LYS A 1 89 ? 21.730 -6.500 -27.226 1.00 93.38 89 LYS A CA 1
ATOM 695 C C . LYS A 1 89 ? 21.626 -5.400 -26.179 1.00 93.38 89 LYS A C 1
ATOM 697 O O . LYS A 1 89 ? 21.652 -5.676 -24.984 1.00 93.38 89 LYS A O 1
ATOM 702 N N . GLU A 1 90 ? 21.495 -4.161 -26.628 1.00 92.75 90 GLU A N 1
ATOM 703 C CA . GLU A 1 90 ? 21.398 -2.971 -25.779 1.00 92.75 90 GLU A CA 1
ATOM 704 C C . GLU A 1 90 ? 20.110 -2.204 -26.076 1.00 92.75 90 GLU A C 1
ATOM 706 O O . GLU A 1 90 ? 19.755 -2.000 -27.240 1.00 92.75 90 GLU A O 1
ATOM 711 N N . ILE A 1 91 ? 19.420 -1.755 -25.025 1.00 92.94 91 ILE A N 1
ATOM 712 C CA . ILE A 1 91 ? 18.260 -0.862 -25.146 1.00 92.94 91 ILE A CA 1
ATOM 713 C C . ILE A 1 91 ? 18.746 0.507 -25.631 1.00 92.94 91 ILE A C 1
ATOM 715 O O . ILE A 1 91 ? 19.423 1.225 -24.895 1.00 92.94 91 ILE A O 1
ATOM 719 N N . LYS A 1 92 ? 18.380 0.896 -26.856 1.00 91.88 92 LYS A N 1
ATOM 720 C CA . LYS A 1 92 ? 18.721 2.213 -27.426 1.00 91.88 92 LYS A CA 1
ATOM 721 C C . LYS A 1 92 ? 17.646 3.262 -27.201 1.00 91.88 92 LYS A C 1
ATOM 723 O O . LYS A 1 92 ? 17.959 4.437 -27.051 1.00 91.88 92 LYS A O 1
ATOM 728 N N . GLU A 1 93 ? 16.389 2.845 -27.193 1.00 91.50 93 GLU A N 1
ATOM 729 C CA . GLU A 1 93 ? 15.249 3.753 -27.132 1.00 91.50 93 GLU A CA 1
ATOM 730 C C . GLU A 1 93 ? 14.119 3.122 -26.319 1.00 91.50 93 GLU A C 1
ATOM 732 O O . GLU A 1 93 ? 13.861 1.923 -26.437 1.00 91.50 93 GLU A O 1
ATOM 737 N N . ILE A 1 94 ? 13.429 3.949 -25.531 1.00 90.00 94 ILE A N 1
ATOM 738 C CA . ILE A 1 94 ? 12.197 3.596 -24.822 1.00 90.00 94 ILE A CA 1
ATOM 739 C C . ILE A 1 94 ? 11.120 4.610 -25.216 1.00 90.00 94 ILE A C 1
ATOM 741 O O . ILE A 1 94 ? 11.269 5.814 -25.003 1.00 90.00 94 ILE A O 1
ATOM 745 N N . LYS A 1 95 ? 10.017 4.126 -25.787 1.00 89.69 95 LYS A N 1
ATOM 746 C CA . LYS A 1 95 ? 8.915 4.943 -26.308 1.00 89.69 95 LYS A CA 1
ATOM 747 C C . LYS A 1 95 ? 7.838 5.137 -25.245 1.00 89.69 95 LYS A C 1
ATOM 749 O O . LYS A 1 95 ? 6.752 4.569 -25.340 1.00 89.69 95 LYS A O 1
ATOM 754 N N . TYR A 1 96 ? 8.127 5.972 -24.246 1.00 85.25 96 TYR A N 1
ATOM 755 C CA . TYR A 1 96 ? 7.227 6.212 -23.110 1.00 85.25 96 TYR A CA 1
ATOM 756 C C . TYR A 1 96 ? 5.816 6.651 -23.518 1.00 85.25 96 TYR A C 1
ATOM 758 O O . TYR A 1 96 ? 4.850 6.133 -22.975 1.00 85.25 96 TYR A O 1
ATOM 766 N N . ASN A 1 97 ? 5.666 7.511 -24.531 1.00 86.56 97 ASN A N 1
ATOM 767 C CA . ASN A 1 97 ? 4.338 7.918 -25.012 1.00 86.56 97 ASN A CA 1
ATOM 768 C C . ASN A 1 97 ? 3.499 6.727 -25.497 1.00 86.56 97 ASN A C 1
ATOM 770 O O . ASN A 1 97 ? 2.313 6.654 -25.203 1.00 86.56 97 ASN A O 1
ATOM 774 N N . LYS A 1 98 ? 4.125 5.759 -26.177 1.00 90.50 98 LYS A N 1
ATOM 775 C CA . LYS A 1 98 ? 3.440 4.553 -26.655 1.00 90.50 98 LYS A CA 1
ATOM 776 C C . LYS A 1 98 ? 3.050 3.625 -25.501 1.00 90.50 98 LYS A C 1
ATOM 778 O O . LYS A 1 98 ? 1.990 3.014 -25.548 1.00 90.50 98 LYS A O 1
ATOM 783 N N . ILE A 1 99 ? 3.892 3.543 -24.468 1.00 90.31 99 ILE A N 1
ATOM 784 C CA . ILE A 1 99 ? 3.587 2.814 -23.227 1.00 90.31 99 ILE A CA 1
ATOM 785 C C . ILE A 1 99 ? 2.377 3.446 -22.526 1.00 90.31 99 ILE A C 1
ATOM 787 O O . ILE A 1 99 ? 1.458 2.729 -22.140 1.00 90.31 99 ILE A O 1
ATOM 791 N N . ILE A 1 100 ? 2.359 4.778 -22.391 1.00 89.81 100 ILE A N 1
ATOM 792 C CA . ILE A 1 100 ? 1.235 5.516 -21.800 1.00 89.81 100 ILE A CA 1
ATOM 793 C C . ILE A 1 100 ? -0.039 5.251 -22.602 1.00 89.81 100 ILE A C 1
ATOM 795 O O . ILE A 1 100 ? -1.021 4.806 -22.022 1.00 89.81 100 ILE A O 1
ATOM 799 N N . ASP A 1 101 ? -0.015 5.467 -23.921 1.00 90.75 101 ASP A N 1
ATOM 800 C CA . ASP A 1 101 ? -1.187 5.274 -24.784 1.00 90.75 101 ASP A CA 1
ATOM 801 C C . ASP A 1 101 ? -1.750 3.843 -24.651 1.00 90.75 101 ASP A C 1
ATOM 803 O O . ASP A 1 101 ? -2.959 3.666 -24.505 1.00 90.75 101 ASP A O 1
ATOM 807 N N . TYR A 1 102 ? -0.876 2.830 -24.603 1.00 92.19 102 TYR A N 1
ATOM 808 C CA . TYR A 1 102 ? -1.272 1.431 -24.414 1.00 92.19 102 TYR A CA 1
ATOM 809 C C . TYR A 1 102 ? -1.880 1.156 -23.029 1.00 92.19 102 TYR A C 1
ATOM 811 O O . TYR A 1 102 ? -2.879 0.446 -22.914 1.00 92.19 102 TYR A O 1
ATOM 819 N N . ILE A 1 103 ? -1.322 1.735 -21.959 1.00 92.56 103 ILE A N 1
ATOM 820 C CA . ILE A 1 103 ? -1.930 1.640 -20.625 1.00 92.56 103 ILE A CA 1
ATOM 821 C C . ILE A 1 103 ? -3.296 2.317 -20.602 1.00 92.56 103 ILE A C 1
ATOM 823 O O . ILE A 1 103 ? -4.242 1.743 -20.072 1.00 92.56 103 ILE A O 1
ATOM 827 N N . LEU A 1 104 ? -3.425 3.514 -21.172 1.00 93.25 104 LEU A N 1
ATOM 828 C CA . LEU A 1 104 ? -4.700 4.227 -21.206 1.00 93.25 104 LEU A CA 1
ATOM 829 C C . LEU A 1 104 ? -5.763 3.437 -21.974 1.00 93.25 104 LEU A C 1
ATOM 831 O O . LEU A 1 104 ? -6.923 3.449 -21.574 1.00 93.25 104 LEU A O 1
ATOM 835 N N . GLU A 1 105 ? -5.389 2.725 -23.038 1.00 92.88 105 GLU A N 1
ATOM 836 C CA . GLU A 1 105 ? -6.285 1.801 -23.739 1.00 92.88 105 GLU A CA 1
ATOM 837 C C . GLU A 1 105 ? -6.743 0.658 -22.823 1.00 92.88 105 GLU A C 1
ATOM 839 O O . GLU A 1 105 ? -7.945 0.428 -22.678 1.00 92.88 105 GLU A O 1
ATOM 844 N N . LYS A 1 106 ? -5.809 0.004 -22.117 1.00 91.94 106 LYS A N 1
ATOM 845 C CA . LYS A 1 106 ? -6.146 -1.021 -21.118 1.00 91.94 106 LYS A CA 1
ATOM 846 C C . LYS A 1 106 ? -7.071 -0.487 -20.023 1.00 91.94 106 LYS A C 1
ATOM 848 O O . LYS A 1 106 ? -8.004 -1.182 -19.640 1.00 91.94 106 LYS A O 1
ATOM 853 N N . VAL A 1 107 ? -6.848 0.736 -19.542 1.00 93.00 107 VAL A N 1
ATOM 854 C CA . VAL A 1 107 ? -7.701 1.392 -18.538 1.00 93.00 107 VAL A CA 1
ATOM 855 C C . VAL A 1 107 ? -9.098 1.663 -19.111 1.00 93.00 107 VAL A C 1
ATOM 857 O O . VAL A 1 107 ? -10.092 1.297 -18.485 1.00 93.00 107 VAL A O 1
ATOM 860 N N . LYS A 1 108 ? -9.209 2.215 -20.326 1.00 91.81 108 LYS A N 1
ATOM 861 C CA . LYS A 1 108 ? -10.506 2.459 -20.992 1.00 91.81 108 LYS A CA 1
ATOM 862 C C . LYS A 1 108 ? -11.320 1.179 -21.167 1.00 91.81 108 LYS A C 1
ATOM 864 O O . LYS A 1 108 ? -12.525 1.194 -20.932 1.00 91.81 108 LYS A O 1
ATOM 869 N N . ASN A 1 109 ? -10.663 0.065 -21.490 1.00 91.81 109 ASN A N 1
ATOM 870 C CA . ASN A 1 109 ? -11.308 -1.245 -21.637 1.00 91.81 109 ASN A CA 1
ATOM 871 C C . ASN A 1 109 ? -11.933 -1.772 -20.331 1.00 91.81 109 ASN A C 1
ATOM 873 O O . ASN A 1 109 ? -12.740 -2.696 -20.371 1.00 91.81 109 ASN A O 1
ATOM 877 N N . THR A 1 110 ? -11.603 -1.169 -19.185 1.00 91.62 110 THR A N 1
ATOM 878 C CA . THR A 1 110 ? -12.202 -1.485 -17.879 1.00 91.62 110 THR A CA 1
ATOM 879 C C . THR A 1 110 ? -13.366 -0.556 -17.500 1.00 91.62 110 THR A C 1
ATOM 881 O O . THR A 1 110 ? -13.814 -0.576 -16.355 1.00 91.62 110 THR A O 1
ATOM 884 N N . ASN A 1 111 ? -13.903 0.240 -18.436 1.00 89.75 111 ASN A N 1
ATOM 885 C CA . ASN A 1 111 ? -14.967 1.237 -18.206 1.00 89.75 111 ASN A CA 1
ATOM 886 C C . ASN A 1 111 ? -14.5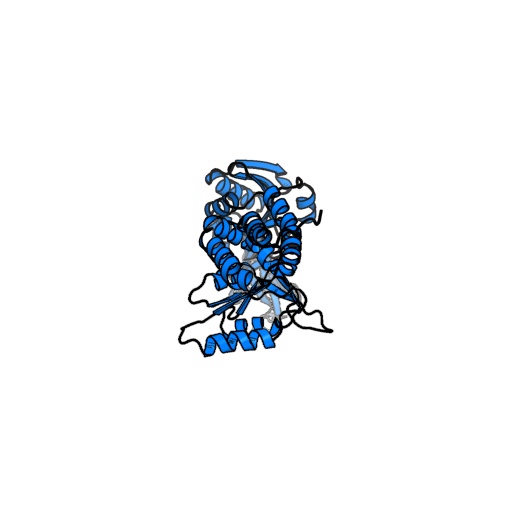80 2.347 -17.213 1.00 89.75 111 ASN A C 1
ATOM 888 O O . ASN A 1 111 ? -15.420 2.846 -16.466 1.00 89.75 111 ASN A O 1
ATOM 892 N N . VAL A 1 112 ? -13.303 2.719 -17.180 1.00 92.56 112 VAL A N 1
ATOM 893 C CA . VAL A 1 112 ? -12.822 3.885 -16.430 1.00 92.56 112 VAL A CA 1
ATOM 894 C C . VAL A 1 112 ? -12.849 5.090 -17.359 1.00 92.56 112 VAL A C 1
ATOM 896 O O . VAL A 1 112 ? -12.293 5.039 -18.459 1.00 92.56 112 VAL A O 1
ATOM 899 N N . GLU A 1 113 ? -13.480 6.180 -16.929 1.00 92.56 113 GLU A N 1
ATOM 900 C CA . GLU A 1 113 ? -13.443 7.423 -17.696 1.00 92.56 113 GLU A CA 1
ATOM 901 C C . GLU A 1 113 ? -12.084 8.090 -17.509 1.00 92.56 113 GLU A C 1
ATOM 903 O O . GLU A 1 113 ? -11.573 8.194 -16.392 1.00 92.56 113 GLU A O 1
ATOM 908 N N . ILE A 1 114 ? -11.502 8.557 -18.609 1.00 91.31 114 ILE A N 1
ATOM 909 C CA . ILE A 1 114 ? -10.194 9.204 -18.609 1.00 91.31 114 ILE A CA 1
ATOM 910 C C . ILE A 1 114 ? -10.349 10.608 -19.170 1.00 91.31 114 ILE A C 1
ATOM 912 O O . ILE A 1 114 ? -10.729 10.778 -20.328 1.00 91.31 114 ILE A O 1
ATOM 916 N N . GLU A 1 115 ? -9.986 11.598 -18.367 1.00 88.81 115 GLU A N 1
ATOM 917 C CA . GLU A 1 115 ? -9.836 12.982 -18.801 1.00 88.81 115 GLU A CA 1
ATOM 918 C C . GLU A 1 115 ? -8.349 13.329 -18.885 1.00 88.81 115 GLU A C 1
ATOM 920 O O . GLU A 1 115 ? -7.581 13.138 -17.943 1.00 88.81 115 GLU A O 1
ATOM 925 N N . GLU A 1 116 ? -7.920 13.809 -20.046 1.00 85.06 116 GLU A N 1
ATOM 926 C CA . GLU A 1 116 ? -6.548 14.252 -20.265 1.00 85.06 116 GLU A CA 1
ATOM 927 C C . GLU A 1 116 ? -6.392 15.696 -19.780 1.00 85.06 116 GLU A C 1
ATOM 929 O O . GLU A 1 116 ? -7.074 16.589 -20.275 1.00 85.06 116 GLU A O 1
ATOM 934 N N . ILE A 1 117 ? -5.469 15.933 -18.842 1.00 79.75 117 ILE A N 1
ATOM 935 C CA . ILE A 1 117 ? -5.134 17.295 -18.400 1.00 79.75 117 ILE A CA 1
ATOM 936 C C . ILE A 1 117 ? -3.972 17.832 -19.236 1.00 79.75 117 ILE A C 1
ATOM 938 O O . ILE A 1 117 ? -4.025 18.939 -19.768 1.00 79.75 117 ILE A O 1
ATOM 942 N N . ALA A 1 118 ? -2.888 17.058 -19.323 1.00 72.50 118 ALA A N 1
ATOM 943 C CA . ALA A 1 118 ? -1.681 17.469 -20.026 1.00 72.50 118 ALA A CA 1
ATOM 944 C C . ALA A 1 118 ? -0.896 16.250 -20.530 1.00 72.50 118 ALA A C 1
ATOM 946 O O . ALA A 1 118 ? -0.087 15.664 -19.804 1.00 72.50 118 ALA A O 1
ATOM 947 N N . ARG A 1 119 ? -1.083 15.899 -21.812 1.00 68.56 119 ARG A N 1
ATOM 948 C CA . ARG A 1 119 ? -0.413 14.744 -22.442 1.00 68.56 119 ARG A CA 1
ATOM 949 C C . ARG A 1 119 ? 1.097 14.751 -22.290 1.00 68.56 119 ARG A C 1
ATOM 951 O O . ARG A 1 119 ? 1.698 13.729 -21.985 1.00 68.56 119 ARG A O 1
ATOM 958 N N . ARG A 1 120 ? 1.715 15.919 -22.508 1.00 65.31 120 ARG A N 1
ATOM 959 C CA . ARG A 1 120 ? 3.180 16.084 -22.496 1.00 65.31 120 ARG A CA 1
ATOM 960 C C . ARG A 1 120 ? 3.796 15.777 -21.137 1.00 65.31 120 ARG A C 1
ATOM 962 O O . ARG A 1 120 ? 4.960 15.403 -21.079 1.00 65.31 120 ARG A O 1
ATOM 969 N N . THR A 1 121 ? 3.028 15.957 -20.069 1.00 64.25 121 THR A N 1
ATOM 970 C CA . THR A 1 121 ? 3.471 15.716 -18.698 1.00 64.25 121 THR A CA 1
ATOM 971 C C . THR A 1 121 ? 2.937 14.395 -18.144 1.00 64.25 121 THR A C 1
ATOM 973 O O . THR A 1 121 ? 3.284 14.036 -17.029 1.00 64.25 121 THR A O 1
ATOM 976 N N . GLY A 1 122 ? 2.127 13.654 -18.912 1.00 71.44 122 GLY A N 1
ATOM 977 C CA . GLY A 1 122 ? 1.563 12.373 -18.488 1.00 71.44 122 GLY A CA 1
ATOM 978 C C . GLY A 1 122 ? 0.533 12.497 -17.364 1.00 71.44 122 GLY A C 1
ATOM 979 O O . GLY A 1 122 ? 0.453 11.595 -16.535 1.00 71.44 122 GLY A O 1
ATOM 980 N N . ASN A 1 123 ? -0.225 13.601 -17.325 1.00 81.00 123 ASN A N 1
ATOM 981 C CA . ASN A 1 123 ? -1.225 13.860 -16.285 1.00 81.00 123 ASN A CA 1
ATOM 982 C C . ASN A 1 123 ? -2.646 13.611 -16.794 1.00 81.00 123 ASN A C 1
ATOM 984 O O . ASN A 1 123 ? -3.061 14.192 -17.805 1.00 81.00 123 ASN A O 1
ATOM 988 N N . TYR A 1 124 ? -3.399 12.813 -16.040 1.00 87.31 124 TYR A N 1
ATOM 989 C CA . TYR A 1 124 ? -4.768 12.412 -16.361 1.00 87.31 124 TYR A CA 1
ATOM 990 C C . TYR A 1 124 ? -5.658 12.469 -15.117 1.00 87.31 124 TYR A C 1
ATOM 992 O O . TYR A 1 124 ? -5.164 12.469 -13.992 1.00 87.31 124 TYR A O 1
ATOM 1000 N N . ILE A 1 125 ? -6.973 12.480 -15.309 1.00 88.88 125 ILE A N 1
ATOM 1001 C CA . ILE A 1 125 ? -7.952 12.163 -14.268 1.00 88.88 125 ILE A CA 1
ATOM 1002 C C . ILE A 1 125 ? -8.600 10.843 -14.645 1.00 88.88 125 ILE A C 1
ATOM 1004 O O . ILE A 1 125 ? -9.138 10.714 -15.744 1.00 88.88 125 ILE A O 1
ATOM 1008 N N . PHE A 1 126 ? -8.572 9.879 -13.731 1.00 92.00 126 PHE A N 1
ATOM 1009 C CA . PHE A 1 126 ? -9.395 8.680 -13.843 1.00 92.00 126 PHE A CA 1
ATOM 1010 C C . PHE A 1 126 ? -10.654 8.883 -13.010 1.00 92.00 126 PHE A C 1
ATOM 1012 O O . PHE A 1 126 ? -10.555 9.220 -11.826 1.00 92.00 126 PHE A O 1
ATOM 1019 N N . ARG A 1 127 ? -11.831 8.677 -13.609 1.00 90.56 127 ARG A N 1
ATOM 1020 C CA . ARG A 1 127 ? -13.094 8.610 -12.870 1.00 90.56 127 ARG A CA 1
ATOM 1021 C C . ARG A 1 127 ? -13.588 7.176 -12.811 1.00 90.56 127 ARG A C 1
ATOM 1023 O O . ARG A 1 127 ? -13.711 6.497 -13.831 1.00 90.56 127 ARG A O 1
ATOM 1030 N N . ILE A 1 128 ? -13.842 6.725 -11.590 1.00 90.06 128 ILE A N 1
ATOM 1031 C CA . ILE A 1 128 ? -14.354 5.393 -11.283 1.00 90.06 128 ILE A CA 1
ATOM 1032 C C . ILE A 1 128 ? -15.570 5.608 -10.392 1.00 90.06 128 ILE A C 1
ATOM 1034 O O . ILE A 1 128 ? -15.433 6.006 -9.233 1.00 90.06 128 ILE A O 1
ATOM 1038 N N . ASN A 1 129 ? -16.760 5.372 -10.945 1.00 86.50 129 ASN A N 1
ATOM 1039 C CA . ASN A 1 129 ? -18.028 5.774 -10.334 1.00 86.50 129 ASN A CA 1
ATOM 1040 C C . ASN A 1 129 ? -18.007 7.285 -10.010 1.00 86.50 129 ASN A C 1
ATOM 1042 O O . ASN A 1 129 ? -17.676 8.094 -10.870 1.00 86.50 129 ASN A O 1
ATOM 1046 N N . GLU A 1 130 ? -18.311 7.676 -8.772 1.00 83.06 130 GLU A N 1
ATOM 1047 C CA . GLU A 1 130 ? -18.332 9.080 -8.333 1.00 83.06 130 GLU A CA 1
ATOM 1048 C C . GLU A 1 130 ? -16.953 9.609 -7.885 1.00 83.06 130 GLU A C 1
ATOM 1050 O O . GLU A 1 130 ? -16.821 10.766 -7.482 1.00 83.06 130 GLU A O 1
ATOM 1055 N N . LYS A 1 131 ? -15.900 8.780 -7.940 1.00 86.44 131 LYS A N 1
ATOM 1056 C CA . LYS A 1 131 ? -14.561 9.122 -7.438 1.00 86.44 131 LYS A CA 1
ATOM 1057 C C . LYS A 1 131 ? -13.651 9.575 -8.573 1.00 86.44 131 LYS A C 1
ATOM 1059 O O . LYS A 1 131 ? -13.611 8.954 -9.631 1.00 86.44 131 LYS A O 1
ATOM 1064 N N . SER A 1 132 ? -12.894 10.643 -8.327 1.00 86.62 132 SER A N 1
ATOM 1065 C CA . SER A 1 132 ? -11.904 11.192 -9.261 1.00 86.62 132 SER A CA 1
ATOM 1066 C C . SER A 1 132 ? -10.496 11.083 -8.681 1.00 86.62 132 SER A C 1
ATOM 1068 O O . SER A 1 132 ? -10.254 11.512 -7.551 1.00 86.62 132 SER A O 1
ATOM 1070 N N . PHE A 1 133 ? -9.572 10.553 -9.476 1.00 87.69 133 PHE A N 1
ATOM 1071 C CA . PHE A 1 133 ? -8.180 10.325 -9.100 1.00 87.69 133 PHE A CA 1
ATOM 1072 C C . PHE A 1 133 ? -7.251 11.070 -10.051 1.00 87.69 133 PHE A C 1
ATOM 1074 O O . PHE A 1 133 ? -7.387 10.938 -11.267 1.00 87.69 133 PHE A O 1
ATOM 1081 N N . PHE A 1 134 ? -6.293 11.822 -9.512 1.00 87.12 134 PHE A N 1
ATOM 1082 C CA . PHE A 1 134 ? -5.260 12.464 -10.321 1.00 87.12 134 PHE A CA 1
ATOM 1083 C C . PHE A 1 134 ? -4.158 11.451 -10.623 1.00 87.12 134 PHE A C 1
ATOM 1085 O O . PHE A 1 134 ? -3.553 10.904 -9.709 1.00 87.12 134 PHE A O 1
ATOM 1092 N N . VAL A 1 135 ? -3.898 11.171 -11.893 1.00 88.88 135 VAL A N 1
ATOM 1093 C CA . VAL A 1 135 ? -2.983 10.107 -12.311 1.00 88.88 135 VAL A CA 1
ATOM 1094 C C . VAL A 1 135 ? -1.733 10.689 -12.927 1.00 88.88 135 VAL A C 1
ATOM 1096 O O . VAL A 1 135 ? -1.799 11.543 -13.813 1.00 88.88 135 VAL A O 1
ATOM 1099 N N . VAL A 1 136 ? -0.598 10.169 -12.472 1.00 86.81 136 VAL A N 1
ATOM 1100 C CA . VAL A 1 136 ? 0.732 10.575 -12.898 1.00 86.81 136 VAL A CA 1
ATOM 1101 C C . VAL A 1 136 ? 1.533 9.345 -13.300 1.00 86.81 136 VAL A C 1
ATOM 1103 O O . VAL A 1 136 ? 1.658 8.390 -12.533 1.00 86.81 136 VAL A O 1
ATOM 1106 N N . PHE A 1 137 ? 2.119 9.378 -14.493 1.00 86.19 137 PHE A N 1
ATOM 1107 C CA . PHE A 1 137 ? 3.049 8.346 -14.948 1.00 86.19 137 PHE A CA 1
ATOM 1108 C C . PHE A 1 137 ? 4.487 8.711 -14.559 1.00 86.19 137 PHE A C 1
ATOM 1110 O O . PHE A 1 137 ? 5.038 9.698 -15.045 1.00 86.19 137 PHE A O 1
ATOM 1117 N N . ASN A 1 138 ? 5.113 7.904 -13.698 1.00 84.50 138 ASN A N 1
ATOM 1118 C CA . ASN A 1 138 ? 6.478 8.128 -13.226 1.00 84.50 138 ASN A CA 1
ATOM 1119 C C . ASN A 1 138 ? 7.496 7.298 -14.010 1.00 84.50 138 ASN A C 1
ATOM 1121 O O . ASN A 1 138 ? 7.591 6.080 -13.845 1.00 84.50 138 ASN A O 1
ATOM 1125 N N . PHE A 1 139 ? 8.306 7.988 -14.808 1.00 82.12 139 PHE A N 1
ATOM 1126 C CA . PHE A 1 139 ? 9.433 7.422 -15.552 1.00 82.12 139 PHE A CA 1
ATOM 1127 C C . PHE A 1 139 ? 10.776 7.910 -14.981 1.00 82.12 139 PHE A C 1
ATOM 1129 O O . PHE A 1 139 ? 10.807 8.945 -14.319 1.00 82.12 139 PHE A O 1
ATOM 1136 N N . PRO A 1 140 ? 11.909 7.236 -15.265 1.00 75.25 140 PRO A N 1
ATOM 1137 C CA . PRO A 1 140 ? 13.218 7.583 -14.694 1.00 75.25 140 PRO A CA 1
ATOM 1138 C C . PRO A 1 140 ? 13.655 9.054 -14.837 1.00 75.25 140 PRO A C 1
ATOM 1140 O O . PRO A 1 140 ? 14.354 9.564 -13.966 1.00 75.25 140 PRO A O 1
ATOM 1143 N N . ASN A 1 141 ? 13.218 9.746 -15.897 1.00 70.44 141 ASN A N 1
ATOM 1144 C CA . ASN A 1 141 ? 13.564 11.149 -16.179 1.00 70.44 141 ASN A CA 1
ATOM 1145 C C . ASN A 1 141 ? 12.422 12.134 -15.869 1.00 70.44 141 ASN A C 1
ATOM 1147 O O . ASN A 1 141 ? 12.434 13.276 -16.327 1.00 70.44 141 ASN A O 1
ATOM 1151 N N . CYS A 1 142 ? 11.396 11.684 -15.152 1.00 71.38 142 CYS A N 1
ATOM 1152 C CA . CYS A 1 142 ? 10.218 12.481 -14.865 1.00 71.38 142 CYS A CA 1
ATOM 1153 C C . CYS A 1 142 ? 10.468 13.411 -13.667 1.00 71.38 142 CYS A C 1
ATOM 1155 O O . CYS A 1 142 ? 10.902 12.960 -12.607 1.00 71.38 142 CYS A O 1
ATOM 1157 N N . ASN A 1 143 ? 10.183 14.709 -13.808 1.00 70.62 143 ASN A N 1
ATOM 1158 C CA . ASN A 1 143 ? 10.233 15.640 -12.679 1.00 70.62 143 ASN A CA 1
ATOM 1159 C C . ASN A 1 143 ? 8.919 15.551 -11.893 1.00 70.62 143 ASN A C 1
ATOM 1161 O O . ASN A 1 143 ? 7.985 16.316 -12.141 1.00 70.62 143 ASN A O 1
ATOM 1165 N N . LEU A 1 144 ? 8.846 14.593 -10.964 1.00 71.44 144 LEU A N 1
ATOM 1166 C CA . LEU A 1 144 ? 7.619 14.336 -10.214 1.00 71.44 144 LEU A CA 1
ATOM 1167 C C . LEU A 1 144 ? 7.162 15.547 -9.392 1.00 71.44 144 LEU A C 1
ATOM 1169 O O . LEU A 1 144 ? 5.966 15.813 -9.331 1.00 71.44 144 LEU A O 1
ATOM 1173 N N . GLU A 1 145 ? 8.085 16.314 -8.809 1.00 70.19 145 GLU A N 1
ATOM 1174 C CA . GLU A 1 145 ? 7.736 17.506 -8.025 1.00 70.19 145 GLU A CA 1
ATOM 1175 C C . GLU A 1 145 ? 6.904 18.487 -8.855 1.00 70.19 145 GLU A C 1
ATOM 1177 O O . GLU A 1 145 ? 5.855 18.942 -8.410 1.00 70.19 145 GLU A O 1
ATOM 1182 N N . THR A 1 146 ? 7.307 18.725 -10.106 1.00 66.50 146 THR A N 1
ATOM 1183 C CA . THR A 1 146 ? 6.574 19.603 -11.030 1.00 66.50 146 THR A CA 1
ATOM 1184 C C . THR A 1 146 ? 5.196 19.045 -11.390 1.00 66.50 146 THR A C 1
ATOM 1186 O O . THR A 1 146 ? 4.242 19.800 -11.567 1.00 66.50 146 THR A O 1
ATOM 1189 N N . LEU A 1 147 ? 5.064 17.722 -11.480 1.00 66.69 147 LEU A N 1
ATOM 1190 C CA . LEU A 1 147 ? 3.797 17.062 -11.803 1.00 66.69 147 LEU A CA 1
ATOM 1191 C C . LEU A 1 147 ? 2.795 17.138 -10.655 1.00 66.69 147 LEU A C 1
ATOM 1193 O O . LEU A 1 147 ? 1.600 17.307 -10.892 1.00 66.69 147 LEU A O 1
ATOM 1197 N N . LEU A 1 148 ? 3.291 17.080 -9.421 1.00 69.38 148 LEU A N 1
ATOM 1198 C CA . LEU A 1 148 ? 2.484 17.180 -8.210 1.00 69.38 148 LEU A CA 1
ATOM 1199 C C . LEU A 1 148 ? 2.017 18.616 -7.912 1.00 69.38 148 LEU A C 1
ATOM 1201 O O . LEU A 1 148 ? 1.040 18.783 -7.181 1.00 69.38 148 LEU A O 1
ATOM 1205 N N . LEU A 1 149 ? 2.650 19.649 -8.489 1.00 64.75 149 LEU A N 1
ATOM 1206 C CA . LEU A 1 149 ? 2.242 21.056 -8.316 1.00 64.75 149 LEU A CA 1
ATOM 1207 C C . LEU A 1 149 ? 0.853 21.366 -8.897 1.00 64.75 149 LEU A C 1
ATOM 1209 O O . LEU A 1 149 ? 0.178 22.263 -8.399 1.00 64.75 149 LEU A O 1
ATOM 1213 N N . ASN A 1 150 ? 0.406 20.620 -9.911 1.00 59.31 150 ASN A N 1
ATOM 1214 C CA . ASN A 1 150 ? -0.874 20.856 -10.592 1.00 59.31 150 ASN A CA 1
ATOM 1215 C C . ASN A 1 150 ? -2.076 20.172 -9.918 1.00 59.31 150 ASN A C 1
ATOM 1217 O O . ASN A 1 150 ? -3.168 20.148 -10.486 1.00 59.31 150 ASN A O 1
ATOM 1221 N N . ARG A 1 151 ? -1.897 19.589 -8.728 1.00 65.31 151 ARG A N 1
ATOM 1222 C CA . ARG A 1 151 ? -2.963 18.847 -8.047 1.00 65.31 151 ARG A CA 1
ATOM 1223 C C . ARG A 1 151 ? -4.072 19.769 -7.534 1.00 65.31 151 ARG A C 1
ATOM 1225 O O . ARG A 1 151 ? -3.803 20.805 -6.921 1.00 65.31 151 ARG A O 1
ATOM 1232 N N . ALA A 1 152 ? -5.324 19.348 -7.692 1.00 57.69 152 ALA A N 1
ATOM 1233 C CA . ALA A 1 152 ? -6.417 19.917 -6.914 1.00 57.69 152 ALA A CA 1
ATOM 1234 C C . ALA A 1 152 ? -6.288 19.482 -5.441 1.00 57.69 152 ALA A C 1
ATOM 1236 O O . ALA A 1 152 ? -5.838 18.374 -5.142 1.00 57.69 152 ALA A O 1
ATOM 1237 N N . LYS A 1 153 ? -6.682 20.349 -4.499 1.00 59.53 153 LYS A N 1
ATOM 1238 C CA . LYS A 1 153 ? -6.787 19.964 -3.081 1.00 59.53 153 LYS A CA 1
ATOM 1239 C C . LYS A 1 153 ? -7.844 18.857 -2.945 1.00 59.53 153 LYS A C 1
ATOM 1241 O O . LYS A 1 153 ? -8.909 18.975 -3.544 1.00 59.53 153 LYS A O 1
ATOM 1246 N N . ASN A 1 154 ? -7.568 17.843 -2.122 1.00 62.56 154 ASN A N 1
ATOM 1247 C CA . ASN A 1 154 ? -8.482 16.742 -1.770 1.00 62.56 154 ASN A CA 1
ATOM 1248 C C . ASN A 1 154 ? -8.733 15.684 -2.867 1.00 62.56 154 ASN A C 1
ATOM 1250 O O . ASN A 1 154 ? -9.825 15.122 -2.942 1.00 62.56 154 ASN A O 1
ATOM 1254 N N . GLN A 1 155 ? -7.740 15.380 -3.705 1.00 69.62 155 GLN A N 1
ATOM 1255 C CA . GLN A 1 155 ? -7.780 14.224 -4.611 1.00 69.62 155 GLN A CA 1
ATOM 1256 C C . GLN A 1 155 ? -6.658 13.246 -4.268 1.00 69.62 155 GLN A C 1
ATOM 1258 O O . GLN A 1 155 ? -5.534 13.673 -4.002 1.00 69.62 155 GLN A O 1
ATOM 1263 N N . PHE A 1 156 ? -6.948 11.941 -4.311 1.00 77.81 156 PHE A N 1
ATOM 1264 C CA . PHE A 1 156 ? -5.880 10.942 -4.306 1.00 77.81 156 PHE A CA 1
ATOM 1265 C C . PHE A 1 156 ? -5.067 11.059 -5.581 1.00 77.81 156 PHE A C 1
ATOM 1267 O O . PHE A 1 156 ? -5.611 11.298 -6.666 1.00 77.81 156 PHE A O 1
ATOM 1274 N N . ILE A 1 157 ? -3.768 10.837 -5.437 1.00 82.44 157 ILE A N 1
ATOM 1275 C CA . ILE A 1 157 ? -2.868 10.753 -6.573 1.00 82.44 157 ILE A CA 1
ATOM 1276 C C . ILE A 1 157 ? -2.575 9.278 -6.815 1.00 82.44 157 ILE A C 1
ATOM 1278 O O . ILE A 1 157 ? -2.169 8.562 -5.904 1.00 82.44 157 ILE A O 1
ATOM 1282 N N . ILE A 1 158 ? -2.762 8.824 -8.046 1.00 86.81 158 ILE A N 1
ATOM 1283 C CA . ILE A 1 158 ? -2.298 7.517 -8.492 1.00 86.81 158 ILE A CA 1
ATOM 1284 C C . ILE A 1 158 ? -0.973 7.731 -9.204 1.00 86.81 158 ILE A C 1
ATOM 1286 O O . ILE A 1 158 ? -0.907 8.405 -10.233 1.00 86.81 158 ILE A O 1
ATOM 1290 N N . LEU A 1 159 ? 0.081 7.132 -8.668 1.00 87.06 159 LEU A N 1
ATOM 1291 C CA . LEU A 1 159 ? 1.379 7.088 -9.312 1.00 87.06 159 LEU A CA 1
ATOM 1292 C C . LEU A 1 159 ? 1.536 5.755 -10.043 1.00 87.06 159 LEU A C 1
ATOM 1294 O O . LEU A 1 159 ? 1.734 4.720 -9.409 1.00 87.06 159 LEU A O 1
ATOM 1298 N N . ILE A 1 160 ? 1.492 5.781 -11.373 1.00 89.69 160 ILE A N 1
ATOM 1299 C CA . ILE A 1 160 ? 1.829 4.619 -12.200 1.00 89.69 160 ILE A CA 1
ATOM 1300 C C . ILE A 1 160 ? 3.344 4.608 -12.381 1.00 89.69 160 ILE A C 1
ATOM 1302 O O . ILE A 1 160 ? 3.907 5.396 -13.143 1.00 89.69 160 ILE A O 1
ATOM 1306 N N . ASN A 1 161 ? 4.013 3.743 -11.628 1.00 86.50 161 ASN A N 1
ATOM 1307 C CA . ASN A 1 161 ? 5.452 3.770 -11.455 1.00 86.50 161 ASN A CA 1
ATOM 1308 C C . ASN A 1 161 ? 6.184 2.781 -12.370 1.00 86.50 161 ASN A C 1
ATOM 1310 O O . ASN A 1 161 ? 5.924 1.580 -12.345 1.00 86.50 161 ASN A O 1
ATOM 1314 N N . PHE A 1 162 ? 7.161 3.293 -13.118 1.00 81.75 162 PHE A N 1
ATOM 1315 C CA . PHE A 1 162 ? 8.106 2.518 -13.930 1.00 81.75 162 PHE A CA 1
ATOM 1316 C C . PHE A 1 162 ? 9.562 2.667 -13.465 1.00 81.75 162 PHE A C 1
ATOM 1318 O O . PHE A 1 162 ? 10.467 2.089 -14.073 1.00 81.75 162 PHE A O 1
ATOM 1325 N N . SER A 1 163 ? 9.795 3.462 -12.418 1.00 76.19 163 SER A N 1
ATOM 1326 C CA . SER A 1 163 ? 11.116 3.804 -11.890 1.00 76.19 163 SER A CA 1
ATOM 1327 C C . SER A 1 163 ? 11.404 3.073 -10.576 1.00 76.19 163 SER A C 1
ATOM 1329 O O . SER A 1 163 ? 10.505 2.846 -9.772 1.00 76.19 163 SER A O 1
ATOM 1331 N N . GLU A 1 164 ? 12.670 2.752 -10.306 1.00 66.12 164 GLU A N 1
ATOM 1332 C CA . GLU A 1 164 ? 13.105 2.247 -8.990 1.00 66.12 164 GLU A CA 1
ATOM 1333 C C . GLU A 1 164 ? 13.044 3.317 -7.897 1.00 66.12 164 GLU A C 1
ATOM 1335 O O . GLU A 1 164 ? 12.910 3.007 -6.714 1.00 66.12 164 GLU A O 1
ATOM 1340 N N . LYS A 1 165 ? 13.117 4.595 -8.282 1.00 62.09 165 LYS A N 1
ATOM 1341 C CA . LYS A 1 165 ? 12.931 5.691 -7.338 1.00 62.09 165 LYS A CA 1
ATOM 1342 C C . LYS A 1 165 ? 11.440 5.837 -7.086 1.00 62.09 165 LYS A C 1
ATOM 1344 O O . LYS A 1 165 ? 10.733 6.414 -7.910 1.00 62.09 165 LYS A O 1
ATOM 1349 N N . ILE A 1 166 ? 10.994 5.339 -5.937 1.00 59.34 166 ILE A N 1
ATOM 1350 C CA . ILE A 1 166 ? 9.768 5.806 -5.298 1.00 59.34 166 ILE A CA 1
ATOM 1351 C C . ILE A 1 166 ? 10.179 7.072 -4.541 1.00 59.34 166 ILE A C 1
ATOM 1353 O O . ILE A 1 166 ? 10.886 6.969 -3.536 1.00 59.34 166 ILE A O 1
ATOM 1357 N N . PRO A 1 167 ? 9.873 8.275 -5.050 1.00 57.75 167 PRO A N 1
ATOM 1358 C CA . PRO A 1 167 ? 10.179 9.496 -4.322 1.00 57.75 167 PRO A CA 1
ATOM 1359 C C . PRO A 1 167 ? 9.518 9.488 -2.938 1.00 57.75 167 PRO A C 1
ATOM 1361 O O . PRO A 1 167 ? 8.579 8.737 -2.678 1.00 57.75 167 PRO A O 1
ATOM 1364 N N . SER A 1 168 ? 10.007 10.344 -2.041 1.00 55.41 168 SER A N 1
ATOM 1365 C CA . SER A 1 168 ? 9.268 10.664 -0.820 1.00 55.41 168 SER A CA 1
ATOM 1366 C C . SER A 1 168 ? 8.016 11.424 -1.239 1.00 55.41 168 SER A C 1
ATOM 1368 O O . SER A 1 168 ? 8.081 12.604 -1.583 1.00 55.41 168 SER A O 1
ATOM 1370 N N . ILE A 1 169 ? 6.899 10.716 -1.327 1.00 58.22 169 ILE A N 1
ATOM 1371 C CA . ILE A 1 169 ? 5.644 11.271 -1.809 1.00 58.22 169 ILE A CA 1
ATOM 1372 C C . ILE A 1 169 ? 4.748 11.555 -0.587 1.00 58.22 169 ILE A C 1
ATOM 1374 O O . ILE A 1 169 ? 4.779 10.779 0.370 1.00 58.22 169 ILE A O 1
ATOM 1378 N N . PRO A 1 170 ? 3.971 12.658 -0.562 1.00 58.84 170 PRO A N 1
ATOM 1379 C CA . PRO A 1 170 ? 2.944 12.874 0.460 1.00 58.84 170 PRO A CA 1
ATOM 1380 C C . PRO A 1 170 ? 2.004 11.663 0.608 1.00 58.84 170 PRO A C 1
ATOM 1382 O O . PRO A 1 170 ? 1.762 10.947 -0.357 1.00 58.84 170 PRO A O 1
ATOM 1385 N N . GLY A 1 171 ? 1.436 11.466 1.803 1.00 57.47 171 GLY A N 1
ATOM 1386 C CA . GLY A 1 171 ? 0.632 10.278 2.147 1.00 57.47 171 GLY A CA 1
ATOM 1387 C C . GLY A 1 171 ? -0.616 10.020 1.285 1.00 57.47 171 GLY A C 1
ATOM 1388 O O . GLY A 1 171 ? -1.178 8.936 1.248 1.00 57.47 171 GLY A O 1
ATOM 1389 N N . GLU A 1 172 ? -1.033 10.993 0.486 1.00 65.56 172 GLU A N 1
ATOM 1390 C CA . GLU A 1 172 ? -2.221 10.908 -0.372 1.00 65.56 172 GLU A CA 1
ATOM 1391 C C . GLU A 1 172 ? -1.984 10.113 -1.676 1.00 65.56 172 GLU A C 1
ATOM 1393 O O . GLU A 1 172 ? -2.799 10.202 -2.600 1.00 65.56 172 GLU A O 1
ATOM 1398 N N . VAL A 1 173 ? -0.865 9.384 -1.797 1.00 76.69 173 VAL A N 1
ATOM 1399 C CA . VAL A 1 173 ? -0.435 8.779 -3.065 1.00 76.69 173 VAL A CA 1
ATOM 1400 C C . VAL A 1 173 ? -0.442 7.264 -3.041 1.00 76.69 173 VAL A C 1
ATOM 1402 O O . VAL A 1 173 ? 0.285 6.617 -2.294 1.00 76.69 173 VAL A O 1
ATOM 1405 N N . ILE A 1 174 ? -1.225 6.715 -3.960 1.00 81.50 174 ILE A N 1
ATOM 1406 C CA . ILE A 1 174 ? -1.367 5.291 -4.209 1.00 81.50 174 ILE A CA 1
ATOM 1407 C C . ILE A 1 174 ? -0.426 4.935 -5.355 1.00 81.50 174 ILE A C 1
ATOM 1409 O O . ILE A 1 174 ? -0.531 5.483 -6.453 1.00 81.50 174 ILE A O 1
ATOM 1413 N N . VAL A 1 175 ? 0.511 4.024 -5.109 1.00 84.69 175 VAL A N 1
ATOM 1414 C CA . VAL A 1 175 ? 1.501 3.615 -6.111 1.00 84.69 175 VAL A CA 1
ATOM 1415 C C . VAL A 1 175 ? 1.079 2.294 -6.740 1.00 84.69 175 VAL A C 1
ATOM 1417 O O . VAL A 1 175 ? 0.885 1.308 -6.032 1.00 84.69 175 VAL A O 1
ATOM 1420 N N . PHE A 1 176 ? 0.990 2.266 -8.068 1.00 88.81 176 PHE A N 1
ATOM 1421 C CA . PHE A 1 176 ? 0.796 1.049 -8.853 1.00 88.81 176 PHE A CA 1
ATOM 1422 C C . PHE A 1 176 ? 1.988 0.811 -9.770 1.00 88.81 176 PHE A C 1
ATOM 1424 O O . PHE A 1 176 ? 2.585 1.753 -10.292 1.00 88.81 176 PHE A O 1
ATOM 1431 N N . SER A 1 177 ? 2.338 -0.454 -9.983 1.00 87.88 177 SER A N 1
ATOM 1432 C CA . SER A 1 177 ? 3.387 -0.819 -10.928 1.00 87.88 177 SER A CA 1
ATOM 1433 C C . SER A 1 177 ? 2.872 -0.659 -12.355 1.00 87.88 177 SER A C 1
ATOM 1435 O O . SER A 1 177 ? 1.905 -1.298 -12.763 1.00 87.88 177 SER A O 1
ATOM 1437 N N . GLY A 1 178 ? 3.545 0.172 -13.148 1.00 88.62 178 GLY A N 1
ATOM 1438 C CA . GLY A 1 178 ? 3.240 0.290 -14.570 1.00 88.62 178 GLY A CA 1
ATOM 1439 C C . GLY A 1 178 ? 3.471 -1.018 -15.330 1.00 88.62 178 GLY A C 1
ATOM 1440 O O . GLY A 1 178 ? 2.740 -1.308 -16.273 1.00 88.62 178 GLY A O 1
ATOM 1441 N N . TYR A 1 179 ? 4.436 -1.835 -14.892 1.00 85.69 179 TYR A N 1
ATOM 1442 C CA . TYR A 1 179 ? 4.718 -3.145 -15.487 1.00 85.69 179 TYR A CA 1
ATOM 1443 C C . TYR A 1 179 ? 3.582 -4.142 -15.254 1.00 85.69 179 TYR A C 1
ATOM 1445 O O . TYR A 1 179 ? 3.153 -4.789 -16.203 1.00 85.69 179 TYR A O 1
ATOM 1453 N N . GLU A 1 180 ? 3.029 -4.190 -14.040 1.00 88.62 180 GLU A N 1
ATOM 1454 C CA . GLU A 1 180 ? 1.877 -5.053 -13.733 1.00 88.62 180 GLU A CA 1
ATOM 1455 C C . GLU A 1 180 ? 0.667 -4.661 -14.590 1.00 88.62 180 GLU A C 1
ATOM 1457 O O . GLU A 1 180 ? -0.021 -5.517 -15.133 1.00 88.62 180 GLU A O 1
ATOM 1462 N N . ILE A 1 181 ? 0.445 -3.363 -14.826 1.00 91.00 181 ILE A N 1
ATOM 1463 C CA . ILE A 1 181 ? -0.637 -2.916 -15.717 1.00 91.00 181 ILE A CA 1
ATOM 1464 C C . ILE A 1 181 ? -0.368 -3.334 -17.178 1.00 91.00 181 ILE A C 1
ATOM 1466 O O . ILE A 1 181 ? -1.291 -3.734 -17.903 1.00 91.00 181 ILE A O 1
ATOM 1470 N N . LEU A 1 182 ? 0.888 -3.272 -17.637 1.00 88.44 182 LEU A N 1
ATOM 1471 C CA . LEU A 1 182 ? 1.274 -3.727 -18.980 1.00 88.44 182 LEU A CA 1
ATOM 1472 C C . LEU A 1 182 ? 1.064 -5.229 -19.180 1.00 88.44 182 LEU A C 1
ATOM 1474 O O . LEU A 1 182 ? 0.653 -5.627 -20.273 1.00 88.44 182 LEU A O 1
ATOM 1478 N N . GLU A 1 183 ? 1.284 -6.036 -18.151 1.00 85.56 183 GLU A N 1
ATOM 1479 C CA . GLU A 1 183 ? 1.144 -7.493 -18.196 1.00 85.56 183 GLU A CA 1
ATOM 1480 C C . GLU A 1 183 ? -0.312 -7.904 -17.956 1.00 85.56 183 GLU A C 1
ATOM 1482 O O . GLU A 1 183 ? -0.985 -8.367 -18.881 1.00 85.56 183 GLU A O 1
ATOM 1487 N N . ASP A 1 184 ? -0.850 -7.583 -16.785 1.00 88.25 184 ASP A N 1
ATOM 1488 C CA . ASP A 1 184 ? -2.099 -8.147 -16.266 1.00 88.25 184 ASP A CA 1
ATOM 1489 C C . ASP A 1 184 ? -3.334 -7.278 -16.543 1.00 88.25 184 ASP A C 1
ATOM 1491 O O . ASP A 1 184 ? -4.471 -7.748 -16.488 1.00 88.25 184 ASP A O 1
ATOM 1495 N N . GLY A 1 185 ? -3.138 -6.005 -16.899 1.00 91.00 185 GLY A N 1
ATOM 1496 C CA . GLY A 1 185 ? -4.232 -5.060 -17.138 1.00 91.00 185 GLY A CA 1
ATOM 1497 C C . GLY A 1 185 ? -4.603 -4.219 -15.917 1.00 91.00 185 GLY A C 1
ATOM 1498 O O . GLY A 1 185 ? -3.847 -4.124 -14.956 1.00 91.00 185 GLY A O 1
ATOM 1499 N N . PHE A 1 186 ? -5.753 -3.537 -15.983 1.00 93.56 186 PHE A N 1
ATOM 1500 C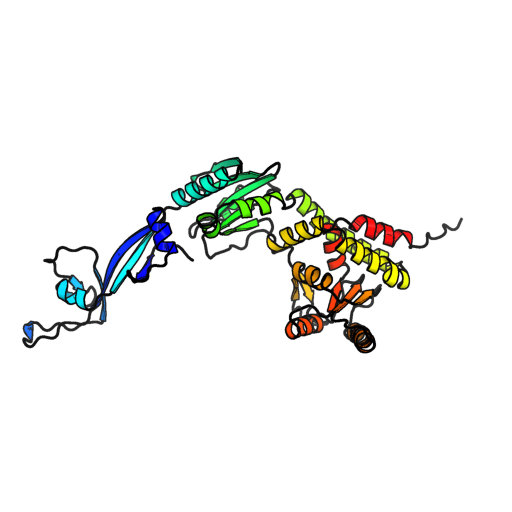 CA . PHE A 1 186 ? -6.154 -2.548 -14.969 1.00 93.56 186 PHE A CA 1
ATOM 1501 C C . PHE A 1 186 ? -7.305 -2.997 -14.051 1.00 93.56 186 PHE A C 1
ATOM 1503 O O . PHE A 1 186 ? -7.631 -2.296 -13.097 1.00 93.56 186 PHE A O 1
ATOM 1510 N N . GLU A 1 187 ? -7.931 -4.153 -14.294 1.00 92.00 187 GLU A N 1
ATOM 1511 C CA . GLU A 1 187 ? -9.180 -4.522 -13.601 1.00 92.00 187 GLU A CA 1
ATOM 1512 C C . GLU A 1 187 ? -8.982 -4.719 -12.086 1.00 92.00 187 GLU A C 1
ATOM 1514 O O . GLU A 1 187 ? -9.773 -4.219 -11.286 1.00 92.00 187 GLU A O 1
ATOM 1519 N N . SER A 1 188 ? -7.890 -5.369 -11.667 1.00 89.44 188 SER A N 1
ATOM 1520 C CA . SER A 1 188 ? -7.551 -5.538 -10.245 1.00 89.44 188 SER A CA 1
ATOM 1521 C C . SER A 1 188 ? -7.347 -4.190 -9.542 1.00 89.44 188 SER A C 1
ATOM 1523 O O . SER A 1 188 ? -7.911 -3.949 -8.473 1.00 89.44 188 SER A O 1
ATOM 1525 N N . PHE A 1 189 ? -6.606 -3.277 -10.173 1.00 91.19 189 PHE A N 1
ATOM 1526 C CA . PHE A 1 189 ? -6.361 -1.925 -9.671 1.00 91.19 189 PHE A CA 1
ATOM 1527 C C . PHE A 1 189 ? -7.642 -1.089 -9.610 1.00 91.19 189 PHE A C 1
ATOM 1529 O O . PHE A 1 189 ? -7.873 -0.378 -8.634 1.00 91.19 189 PHE A O 1
ATOM 1536 N N . LYS A 1 190 ? -8.523 -1.213 -10.605 1.00 91.81 190 LYS A N 1
ATOM 1537 C CA . LYS A 1 190 ? -9.835 -0.560 -10.615 1.00 91.81 190 LYS A CA 1
ATOM 1538 C C . LYS A 1 190 ? -10.688 -0.978 -9.417 1.00 91.81 190 LYS A C 1
ATOM 1540 O O . LYS A 1 190 ? -11.316 -0.112 -8.813 1.00 91.81 190 LYS A O 1
ATOM 1545 N N . HIS A 1 191 ? -10.714 -2.263 -9.053 1.00 90.12 191 HIS A N 1
ATOM 1546 C CA . HIS A 1 191 ? -11.453 -2.717 -7.869 1.00 90.12 191 HIS A CA 1
ATOM 1547 C C . HIS A 1 191 ? -10.914 -2.092 -6.578 1.00 90.12 191 HIS A C 1
ATOM 1549 O O . HIS A 1 191 ? -11.703 -1.609 -5.770 1.00 90.12 191 HIS A O 1
ATOM 1555 N N . ILE A 1 192 ? -9.588 -2.007 -6.431 1.00 89.75 192 ILE A N 1
ATOM 1556 C CA . ILE A 1 192 ? -8.947 -1.324 -5.296 1.00 89.75 192 ILE A CA 1
ATOM 1557 C C . ILE A 1 192 ? -9.404 0.138 -5.225 1.00 89.75 192 ILE A C 1
ATOM 1559 O O . ILE A 1 192 ? -9.883 0.593 -4.189 1.00 89.75 192 ILE A O 1
ATOM 1563 N N . LEU A 1 193 ? -9.302 0.875 -6.334 1.00 89.25 193 LEU A N 1
ATOM 1564 C CA . LEU A 1 193 ? -9.671 2.293 -6.383 1.00 89.25 193 LEU A CA 1
ATOM 1565 C C . LEU A 1 193 ? -11.167 2.533 -6.151 1.00 89.25 193 LEU A C 1
ATOM 1567 O O . LEU A 1 193 ? -11.544 3.524 -5.527 1.00 89.25 193 LEU A O 1
ATOM 1571 N N . ARG A 1 194 ? -12.027 1.632 -6.639 1.00 89.50 194 ARG A N 1
ATOM 1572 C CA . ARG A 1 194 ? -13.473 1.679 -6.391 1.00 89.50 194 ARG A CA 1
ATOM 1573 C C . ARG A 1 194 ? -13.769 1.621 -4.893 1.00 89.50 194 ARG A C 1
ATOM 1575 O O . ARG A 1 194 ? -14.611 2.387 -4.420 1.00 89.50 194 ARG A O 1
ATOM 1582 N N . ASP A 1 195 ? -13.078 0.739 -4.177 1.00 89.69 195 ASP A N 1
ATOM 1583 C CA . ASP A 1 195 ? -13.385 0.417 -2.783 1.00 89.69 195 ASP A CA 1
ATOM 1584 C C . ASP A 1 195 ? -12.694 1.365 -1.789 1.00 89.69 195 ASP A C 1
ATOM 1586 O O . ASP A 1 195 ? -13.236 1.608 -0.717 1.00 89.69 195 ASP A O 1
ATOM 1590 N N . LEU A 1 196 ? -11.563 1.990 -2.139 1.00 87.19 196 LEU A N 1
ATOM 1591 C CA . LEU A 1 196 ? -10.893 2.965 -1.263 1.00 87.19 196 LEU A CA 1
ATOM 1592 C C . LEU A 1 196 ? -11.822 4.127 -0.857 1.00 87.19 196 LEU A C 1
ATOM 1594 O O . LEU A 1 196 ? -12.522 4.657 -1.722 1.00 87.19 196 LEU A O 1
ATOM 1598 N N . PRO A 1 197 ? -11.827 4.572 0.416 1.00 83.94 197 PRO A N 1
ATOM 1599 C CA . PRO A 1 197 ? -12.619 5.732 0.843 1.00 83.94 197 PRO A CA 1
ATOM 1600 C C . PRO A 1 197 ? -12.200 6.989 0.075 1.00 83.94 197 PRO A C 1
ATOM 1602 O O . PRO A 1 197 ? -11.130 7.010 -0.522 1.00 83.94 197 PRO A O 1
ATOM 1605 N N . THR A 1 198 ? -13.011 8.047 0.079 1.00 81.88 198 THR A N 1
ATOM 1606 C CA . THR A 1 198 ? -12.634 9.333 -0.533 1.00 81.88 198 THR A CA 1
ATOM 1607 C C . THR A 1 198 ? -11.569 10.065 0.293 1.00 81.88 198 THR A C 1
ATOM 1609 O O . THR A 1 198 ? -11.394 9.820 1.486 1.00 81.88 198 THR A O 1
ATOM 1612 N N . CYS A 1 199 ? -10.842 11.003 -0.329 1.00 78.38 199 CYS A N 1
ATOM 1613 C CA . CYS A 1 199 ? -9.815 11.780 0.374 1.00 78.38 199 CYS A CA 1
ATOM 1614 C C . CYS A 1 199 ? -10.441 12.619 1.503 1.00 78.38 199 CYS A C 1
ATOM 1616 O O . CYS A 1 199 ? -9.884 12.712 2.594 1.00 78.38 199 CYS A O 1
ATOM 1618 N N . SER A 1 200 ? -11.640 13.162 1.273 1.00 80.94 200 SER A N 1
ATOM 1619 C CA . SER A 1 200 ? -12.407 13.898 2.282 1.00 80.94 200 SER A CA 1
ATOM 1620 C C . SER A 1 200 ? -12.762 13.027 3.491 1.00 80.94 200 SER A C 1
ATOM 1622 O O . SER A 1 200 ? -12.488 13.430 4.619 1.00 80.94 200 SER A O 1
ATOM 1624 N N . GLU A 1 201 ? -13.300 11.823 3.257 1.00 85.00 201 GLU A N 1
ATOM 1625 C CA . GLU A 1 201 ? -13.609 10.846 4.317 1.00 85.00 201 GLU A CA 1
ATOM 1626 C C . GLU A 1 201 ? -12.355 10.453 5.102 1.00 85.00 201 GLU A C 1
ATOM 1628 O O . GLU A 1 201 ? -12.378 10.349 6.328 1.00 85.00 201 GLU A O 1
ATOM 1633 N N . LEU A 1 202 ? -11.235 10.257 4.402 1.00 85.00 202 LEU A N 1
ATOM 1634 C CA . LEU A 1 202 ? -9.970 9.915 5.033 1.00 85.00 202 LEU A CA 1
ATOM 1635 C C . LEU A 1 202 ? -9.465 11.041 5.941 1.00 85.00 202 LEU A C 1
ATOM 1637 O O . LEU A 1 202 ? -9.102 10.793 7.091 1.00 85.00 202 LEU A O 1
ATOM 1641 N N . ILE A 1 203 ? -9.465 12.281 5.444 1.00 82.88 203 ILE A N 1
ATOM 1642 C CA . ILE A 1 203 ? -9.057 13.464 6.212 1.00 82.88 203 ILE A CA 1
ATOM 1643 C C . ILE A 1 203 ? -9.934 13.621 7.456 1.00 82.88 203 ILE A C 1
ATOM 1645 O O . ILE A 1 203 ? -9.421 13.941 8.530 1.00 82.88 203 ILE A O 1
ATOM 1649 N N . GLU A 1 204 ? -11.242 13.400 7.327 1.00 87.50 204 GLU A N 1
ATOM 1650 C CA . GLU A 1 204 ? -12.173 13.442 8.450 1.00 87.50 204 GLU A CA 1
ATOM 1651 C C . GLU A 1 204 ? -11.824 12.388 9.507 1.00 87.50 204 GLU A C 1
ATOM 1653 O O . GLU A 1 204 ? -11.623 12.740 10.672 1.00 87.50 204 GLU A O 1
ATOM 1658 N N . LYS A 1 205 ? -11.642 11.124 9.098 1.00 90.19 205 LYS A N 1
ATOM 1659 C CA . LYS A 1 205 ? -11.257 10.025 9.998 1.00 90.19 205 LYS A CA 1
ATOM 1660 C C . LYS A 1 205 ? -9.929 10.312 10.707 1.00 90.19 205 LYS A C 1
ATOM 1662 O O . LYS A 1 205 ? -9.876 10.283 11.935 1.00 90.19 205 LYS A O 1
ATOM 1667 N N . VAL A 1 206 ? -8.882 10.703 9.978 1.00 87.94 206 VAL A N 1
ATOM 1668 C CA . VAL A 1 206 ? -7.558 11.013 10.559 1.00 87.94 206 VAL A CA 1
ATOM 1669 C C . VAL A 1 206 ? -7.628 12.167 11.566 1.00 87.94 206 VAL A C 1
ATOM 1671 O O . VAL A 1 206 ? -6.968 12.127 12.607 1.00 87.94 206 VAL A O 1
ATOM 1674 N N . ARG A 1 207 ? -8.446 13.195 11.303 1.00 90.56 207 ARG A N 1
ATOM 1675 C CA . ARG A 1 207 ? -8.664 14.312 12.242 1.00 90.56 207 ARG A CA 1
ATOM 1676 C C . ARG A 1 207 ? -9.471 13.908 13.470 1.00 90.56 207 ARG A C 1
ATOM 1678 O O . ARG A 1 207 ? -9.300 14.511 14.530 1.00 90.56 207 ARG A O 1
ATOM 1685 N N . LEU A 1 208 ? -10.341 12.915 13.335 1.00 94.75 208 LEU A N 1
ATOM 1686 C CA . LEU A 1 208 ? -11.193 12.433 14.412 1.00 94.75 208 LEU A CA 1
ATOM 1687 C C . LEU A 1 208 ? -10.420 11.574 15.422 1.00 94.75 208 LEU A C 1
ATOM 1689 O O . LEU A 1 208 ? -10.685 11.670 16.622 1.00 94.75 208 LEU A O 1
ATOM 1693 N N . VAL A 1 209 ? -9.424 10.802 14.973 1.00 94.75 209 VAL A N 1
ATOM 1694 C CA . VAL A 1 209 ? -8.635 9.889 15.824 1.00 94.75 209 VAL A CA 1
ATOM 1695 C C . VAL A 1 209 ? -8.078 10.563 17.092 1.00 94.75 209 VAL A C 1
ATOM 1697 O O . VAL A 1 209 ? -8.349 10.044 18.177 1.00 94.75 209 VAL A O 1
ATOM 1700 N N . PRO A 1 210 ? -7.370 11.715 17.040 1.00 95.31 210 PRO A N 1
ATOM 1701 C CA . PRO A 1 210 ? -6.872 12.375 18.251 1.00 95.31 210 PRO A CA 1
ATOM 1702 C C . PRO A 1 210 ? -7.985 12.825 19.208 1.00 95.31 210 PRO A C 1
ATOM 1704 O O . PRO A 1 210 ? -7.805 12.815 20.423 1.00 95.31 210 PRO A O 1
ATOM 1707 N N . SER A 1 211 ? -9.153 13.213 18.683 1.00 96.75 211 SER A N 1
ATOM 1708 C CA . SER A 1 211 ? -10.292 13.608 19.521 1.00 96.75 211 SER A CA 1
ATOM 1709 C C . SER A 1 211 ? -10.858 12.411 20.284 1.00 96.75 211 SER A C 1
ATOM 1711 O O . SER A 1 211 ? -11.108 12.502 21.488 1.00 96.75 211 SER A O 1
ATOM 1713 N N . ILE A 1 212 ? -11.021 11.275 19.602 1.00 97.56 212 ILE A N 1
ATOM 1714 C CA . ILE A 1 212 ? -11.492 10.028 20.215 1.00 97.56 212 ILE A CA 1
ATOM 1715 C C . ILE A 1 212 ? -10.468 9.494 21.217 1.00 97.56 212 ILE A C 1
ATOM 1717 O O . ILE A 1 212 ? -10.845 9.093 22.314 1.00 97.56 212 ILE A O 1
ATOM 1721 N N . GLU A 1 213 ? -9.180 9.568 20.892 1.00 95.88 213 GLU A N 1
ATOM 1722 C CA . GLU A 1 213 ? -8.082 9.213 21.792 1.00 95.88 213 GLU A CA 1
ATOM 1723 C C . GLU A 1 213 ? -8.164 9.974 23.124 1.00 95.88 213 GLU A C 1
ATOM 1725 O O . GLU A 1 213 ? -8.195 9.355 24.190 1.00 95.88 213 GLU A O 1
ATOM 1730 N N . THR A 1 214 ? -8.285 11.306 23.077 1.00 95.25 214 THR A N 1
ATOM 1731 C CA . THR A 1 214 ? -8.441 12.136 24.282 1.00 95.25 214 THR A CA 1
ATOM 1732 C C . THR A 1 214 ? -9.680 11.743 25.081 1.00 95.25 214 THR A C 1
ATOM 1734 O O . THR A 1 214 ? -9.598 11.583 26.300 1.00 95.25 214 THR A O 1
ATOM 1737 N N . LYS A 1 215 ? -10.821 11.516 24.415 1.00 95.12 215 LYS A N 1
ATOM 1738 C CA . LYS A 1 215 ? -12.053 11.093 25.096 1.00 95.12 215 LYS A CA 1
ATOM 1739 C C . LYS A 1 215 ? -11.895 9.735 25.786 1.00 95.12 215 LYS A C 1
ATOM 1741 O O . LYS A 1 215 ? -12.322 9.602 26.930 1.00 95.12 215 LYS A O 1
ATOM 1746 N N . ILE A 1 216 ? -11.260 8.749 25.146 1.00 93.50 216 ILE A N 1
ATOM 1747 C CA . ILE A 1 216 ? -10.989 7.433 25.754 1.00 93.50 216 ILE A CA 1
ATOM 1748 C C . ILE A 1 216 ? -10.150 7.600 27.029 1.00 93.50 216 ILE A C 1
ATOM 1750 O O . ILE A 1 216 ? -10.485 7.020 28.064 1.00 93.50 216 ILE A O 1
ATOM 1754 N N . ILE A 1 217 ? -9.100 8.428 26.984 1.00 92.25 217 ILE A N 1
ATOM 1755 C CA . ILE A 1 217 ? -8.233 8.702 28.141 1.00 92.25 217 ILE A CA 1
ATOM 1756 C C . ILE A 1 217 ? -9.020 9.387 29.272 1.00 92.25 217 ILE A C 1
ATOM 1758 O O . ILE A 1 217 ? -8.889 9.014 30.438 1.00 92.25 217 ILE A O 1
ATOM 1762 N N . GLU A 1 218 ? -9.834 10.396 28.959 1.00 91.44 218 GLU A N 1
ATOM 1763 C CA . GLU A 1 218 ? -10.599 11.156 29.954 1.00 91.44 218 GLU A CA 1
ATOM 1764 C C . GLU A 1 218 ? -11.708 10.337 30.614 1.00 91.44 218 GLU A C 1
ATOM 1766 O O . GLU A 1 218 ? -11.856 10.368 31.839 1.00 91.44 218 GLU A O 1
ATOM 1771 N N . LEU A 1 219 ? -12.481 9.598 29.818 1.00 91.00 219 LEU A N 1
ATOM 1772 C CA . LEU A 1 219 ? -13.545 8.731 30.317 1.00 91.00 219 LEU A CA 1
ATOM 1773 C C . LEU A 1 219 ? -12.953 7.556 31.100 1.00 91.00 219 LEU A C 1
ATOM 1775 O O . LEU A 1 219 ? -13.461 7.219 32.167 1.00 91.00 219 LEU A O 1
ATOM 1779 N N . GLY A 1 220 ? -11.824 7.005 30.644 1.00 87.94 220 GLY A N 1
ATOM 1780 C CA . GLY A 1 220 ? -11.092 5.949 31.342 1.00 87.94 220 GLY A CA 1
ATOM 1781 C C . GLY A 1 220 ? -10.684 6.312 32.775 1.00 87.94 220 GLY A C 1
ATOM 1782 O O . GLY A 1 220 ? -10.582 5.436 33.625 1.00 87.94 220 GLY A O 1
ATOM 1783 N N . LYS A 1 221 ? -10.521 7.600 33.102 1.00 87.06 221 LYS A N 1
ATOM 1784 C CA . LYS A 1 221 ? -10.236 8.047 34.481 1.00 87.06 221 LYS A CA 1
ATOM 1785 C C . LYS A 1 221 ? -11.448 7.993 35.416 1.00 87.06 221 LYS A C 1
ATOM 1787 O O . LYS A 1 221 ? -11.266 8.083 36.626 1.00 87.06 221 LYS A O 1
ATOM 1792 N N . LYS A 1 222 ? -12.665 7.917 34.873 1.00 87.88 222 LYS A N 1
ATOM 1793 C CA . LYS A 1 222 ? -13.935 8.058 35.612 1.00 87.88 222 LYS A CA 1
ATOM 1794 C C . LYS A 1 222 ? -14.730 6.755 35.713 1.00 87.88 222 LYS A C 1
ATOM 1796 O O . LYS A 1 222 ? -15.737 6.716 36.411 1.00 87.88 222 LYS A O 1
ATOM 1801 N N . ILE A 1 223 ? -14.310 5.727 34.985 1.00 86.06 223 ILE A N 1
ATOM 1802 C CA . ILE A 1 223 ? -14.994 4.439 34.864 1.00 86.06 223 ILE A CA 1
ATOM 1803 C C . ILE A 1 223 ? -14.373 3.434 35.840 1.00 86.06 223 ILE A C 1
ATOM 1805 O O . ILE A 1 223 ? -13.174 3.477 36.102 1.00 86.06 223 ILE A O 1
ATOM 1809 N N . GLU A 1 224 ? -15.175 2.513 36.373 1.00 85.38 224 GLU A N 1
ATOM 1810 C CA . GLU A 1 224 ? -14.672 1.404 37.189 1.00 85.38 224 GLU A CA 1
ATOM 1811 C C . GLU A 1 224 ? -13.978 0.339 36.327 1.00 85.38 224 GLU A C 1
ATOM 1813 O O . GLU A 1 224 ? -14.441 -0.010 35.235 1.00 85.38 224 GLU A O 1
ATOM 1818 N N . TRP A 1 225 ? -12.876 -0.227 36.827 1.00 82.38 225 TRP A N 1
ATOM 1819 C CA . TRP A 1 225 ? -12.066 -1.179 36.062 1.00 82.38 225 TRP A CA 1
ATOM 1820 C C . TRP A 1 225 ? -12.852 -2.436 35.660 1.00 82.38 225 TRP A C 1
ATOM 1822 O O . TRP A 1 225 ? -12.672 -2.919 34.548 1.00 82.38 225 TRP A O 1
ATOM 1832 N N . GLN A 1 226 ? -13.783 -2.913 36.492 1.00 85.81 226 GLN A N 1
ATOM 1833 C CA . GLN A 1 226 ? -14.604 -4.098 36.215 1.00 85.81 226 GLN A CA 1
ATOM 1834 C C . GLN A 1 226 ? -15.517 -3.909 35.002 1.00 85.81 226 GLN A C 1
ATOM 1836 O O . GLN A 1 226 ? -15.753 -4.855 34.248 1.00 85.81 226 GLN A O 1
ATOM 1841 N N . PHE A 1 227 ? -16.044 -2.698 34.805 1.00 85.62 227 PHE A N 1
ATOM 1842 C CA . PHE A 1 227 ? -16.854 -2.390 33.631 1.00 85.62 227 PHE A CA 1
ATOM 1843 C C . PHE A 1 227 ? -15.986 -2.383 32.372 1.00 85.62 227 PHE A C 1
ATOM 1845 O O . PHE A 1 227 ? -16.368 -2.942 31.344 1.00 85.62 227 PHE A O 1
ATOM 1852 N N . PHE A 1 228 ? -14.783 -1.813 32.456 1.00 85.06 228 PHE A N 1
ATOM 1853 C CA . PHE A 1 228 ? -13.847 -1.850 31.338 1.00 85.06 228 PHE A CA 1
ATOM 1854 C C . PHE A 1 228 ? -13.449 -3.296 30.985 1.00 85.06 228 PHE A C 1
ATOM 1856 O O . PHE A 1 228 ? -13.465 -3.678 29.813 1.00 85.06 228 PHE A O 1
ATOM 1863 N N . GLU A 1 229 ? -13.175 -4.114 32.006 1.00 82.06 229 GLU A N 1
ATOM 1864 C CA . GLU A 1 229 ? -12.785 -5.516 31.858 1.00 82.06 229 GLU A CA 1
ATOM 1865 C C . GLU A 1 229 ? -13.860 -6.408 31.252 1.00 82.06 229 GLU A C 1
ATOM 1867 O O . GLU A 1 229 ? -13.544 -7.191 30.360 1.00 82.06 229 GLU A O 1
ATOM 1872 N N . ASN A 1 230 ? -15.114 -6.270 31.679 1.00 83.19 230 ASN A N 1
ATOM 1873 C CA . ASN A 1 230 ? -16.178 -7.187 31.272 1.00 83.19 230 ASN A CA 1
ATOM 1874 C C . ASN A 1 230 ? -17.039 -6.660 30.124 1.00 83.19 230 ASN A C 1
ATOM 1876 O O . ASN A 1 230 ? -17.509 -7.432 29.294 1.00 83.19 230 ASN A O 1
ATOM 1880 N N . GLU A 1 231 ? -17.302 -5.357 30.075 1.00 89.06 231 GLU A N 1
ATOM 1881 C CA . GLU A 1 231 ? -18.294 -4.803 29.156 1.00 89.06 231 GLU A CA 1
ATOM 1882 C C . GLU A 1 231 ? -17.678 -4.090 27.955 1.00 89.06 231 GLU A C 1
ATOM 1884 O O . GLU A 1 231 ? -18.243 -4.166 26.861 1.00 89.06 231 GLU A O 1
ATOM 1889 N N . ILE A 1 232 ? -16.565 -3.377 28.142 1.00 90.44 232 ILE A N 1
ATOM 1890 C CA . ILE A 1 232 ? -15.919 -2.621 27.060 1.00 90.44 232 ILE A CA 1
ATOM 1891 C C . ILE A 1 232 ? -15.062 -3.538 26.188 1.00 90.44 232 ILE A C 1
ATOM 1893 O O . ILE A 1 232 ? -15.188 -3.485 24.970 1.00 90.44 232 ILE A O 1
ATOM 1897 N N . SER A 1 233 ? -14.251 -4.418 26.780 1.00 89.19 233 SER A N 1
ATOM 1898 C CA . SER A 1 233 ? -13.421 -5.376 26.028 1.00 89.19 233 SER A CA 1
ATOM 1899 C C . SER A 1 233 ? -14.259 -6.279 25.107 1.00 89.19 233 SER A C 1
ATOM 1901 O O . SER A 1 233 ? -13.973 -6.397 23.915 1.00 89.19 233 SER A O 1
ATOM 1903 N N . ASN A 1 234 ? -15.348 -6.844 25.639 1.00 90.06 234 ASN A N 1
ATOM 1904 C CA . ASN A 1 234 ? -16.278 -7.695 24.904 1.00 90.06 234 ASN A CA 1
ATOM 1905 C C . ASN A 1 234 ? -16.998 -6.920 23.799 1.00 90.06 234 ASN A C 1
ATOM 1907 O O . ASN A 1 234 ? -17.132 -7.430 22.689 1.00 90.06 234 ASN A O 1
ATOM 1911 N N . PHE A 1 235 ? -17.418 -5.684 24.083 1.00 93.69 235 PHE A N 1
ATOM 1912 C CA . PHE A 1 235 ? -18.006 -4.801 23.079 1.00 93.69 235 PHE A CA 1
ATOM 1913 C C . PHE A 1 235 ? -17.024 -4.523 21.936 1.00 93.69 235 PHE A C 1
ATOM 1915 O O . PHE A 1 235 ? -17.352 -4.781 20.784 1.00 93.69 235 PHE A O 1
ATOM 1922 N N . ILE A 1 236 ? -15.797 -4.089 22.242 1.00 93.50 236 ILE A N 1
ATOM 1923 C CA . ILE A 1 236 ? -14.783 -3.786 21.225 1.00 93.50 236 ILE A CA 1
ATOM 1924 C C . ILE A 1 236 ? -14.507 -5.019 20.357 1.00 93.50 236 ILE A C 1
ATOM 1926 O O . ILE A 1 236 ? -14.472 -4.924 19.134 1.00 93.50 236 ILE A O 1
ATOM 1930 N N . MET A 1 237 ? -14.352 -6.194 20.966 1.00 91.12 237 MET A N 1
ATOM 1931 C CA . MET A 1 237 ? -14.095 -7.423 20.215 1.00 91.12 237 MET A CA 1
ATOM 1932 C C . MET A 1 237 ? -15.287 -7.867 19.374 1.00 91.12 237 MET A C 1
ATOM 1934 O O . MET A 1 237 ? -15.088 -8.380 18.272 1.00 91.12 237 MET A O 1
ATOM 1938 N N . HIS A 1 238 ? -16.511 -7.655 19.858 1.00 93.00 238 HIS A N 1
ATOM 1939 C CA . HIS A 1 238 ? -17.715 -7.886 19.073 1.00 93.00 238 HIS A CA 1
ATOM 1940 C C . HIS A 1 238 ? -17.752 -6.974 17.845 1.00 93.00 238 HIS A C 1
ATOM 1942 O O . HIS A 1 238 ? -17.846 -7.495 16.737 1.00 93.00 238 HIS A O 1
ATOM 1948 N N . GLU A 1 239 ? -17.587 -5.660 18.022 1.00 95.25 239 GLU A N 1
ATOM 1949 C CA . GLU A 1 239 ? -17.583 -4.681 16.926 1.00 95.25 239 GLU A CA 1
ATOM 1950 C C . GLU A 1 239 ? -16.487 -4.982 15.905 1.00 95.25 239 GLU A C 1
ATOM 1952 O O . GLU A 1 239 ? -16.720 -5.019 14.695 1.00 95.25 239 GLU A O 1
ATOM 1957 N N . ILE A 1 240 ? -15.278 -5.289 16.381 1.00 92.06 240 ILE A N 1
ATOM 1958 C CA . ILE A 1 240 ? -14.187 -5.628 15.477 1.00 92.06 240 ILE A CA 1
ATOM 1959 C C . ILE A 1 240 ? -14.491 -6.915 14.718 1.00 92.06 240 ILE A C 1
ATOM 1961 O O . ILE A 1 240 ? -14.095 -6.993 13.566 1.00 92.06 240 ILE A O 1
ATOM 1965 N N . LYS A 1 241 ? -15.194 -7.908 15.280 1.00 90.62 241 LYS A N 1
ATOM 1966 C CA . LYS A 1 241 ? -15.579 -9.138 14.558 1.00 90.62 241 LYS A CA 1
ATOM 1967 C C . LYS A 1 241 ? -16.789 -8.942 13.635 1.00 90.62 241 LYS A C 1
ATOM 1969 O O . LYS A 1 241 ? -16.798 -9.513 12.541 1.00 90.62 241 LYS A O 1
ATOM 1974 N N . SER A 1 242 ? -17.763 -8.117 14.006 1.00 93.88 242 SER A N 1
ATOM 1975 C CA . SER A 1 242 ? -19.010 -7.922 13.253 1.00 93.88 242 SER A CA 1
ATOM 1976 C C . SER A 1 242 ? -18.842 -7.024 12.021 1.00 93.88 242 SER A C 1
ATOM 1978 O O . SER A 1 242 ? -19.498 -7.254 11.009 1.00 93.88 242 SER A O 1
ATOM 1980 N N . ARG A 1 243 ? -17.903 -6.072 12.039 1.00 93.56 243 ARG A N 1
ATOM 1981 C CA . ARG A 1 243 ? -17.729 -5.067 10.969 1.00 93.56 243 ARG A CA 1
ATOM 1982 C C . ARG A 1 243 ? -16.822 -5.501 9.817 1.00 93.56 243 ARG A C 1
ATOM 1984 O O . ARG A 1 243 ? -15.775 -4.907 9.565 1.00 93.56 243 ARG A O 1
ATOM 1991 N N . SER A 1 244 ? -17.179 -6.592 9.137 1.00 91.12 244 SER A N 1
ATOM 1992 C CA . SER A 1 244 ? -16.328 -7.206 8.100 1.00 91.12 244 SER A CA 1
ATOM 1993 C C . SER A 1 244 ? -16.029 -6.298 6.914 1.00 91.12 244 SER A C 1
ATOM 1995 O O . SER A 1 244 ? -14.909 -6.323 6.408 1.00 91.12 244 SER A O 1
ATOM 1997 N N . GLU A 1 245 ? -17.001 -5.494 6.495 1.00 90.88 245 GLU A N 1
ATOM 1998 C CA . GLU A 1 245 ? -16.842 -4.558 5.385 1.00 90.88 245 GLU A CA 1
ATOM 1999 C C . GLU A 1 245 ? -15.868 -3.434 5.747 1.00 90.88 245 GLU A C 1
ATOM 2001 O O . GLU A 1 245 ? -14.857 -3.251 5.074 1.00 90.88 245 GLU A O 1
ATOM 2006 N N . GLN A 1 246 ? -16.080 -2.758 6.878 1.00 92.50 246 GLN A N 1
ATOM 2007 C CA . GLN A 1 246 ? -15.183 -1.699 7.343 1.00 92.50 246 GLN A CA 1
ATOM 2008 C C . GLN A 1 246 ? -13.769 -2.230 7.598 1.00 92.50 246 GLN A C 1
ATOM 2010 O O . GLN A 1 246 ? -12.791 -1.542 7.315 1.00 92.50 246 GLN A O 1
ATOM 2015 N N . ARG A 1 247 ? -13.631 -3.475 8.079 1.00 90.75 247 ARG A N 1
ATOM 2016 C CA . ARG A 1 247 ? -12.319 -4.128 8.211 1.00 90.75 247 ARG A CA 1
ATOM 2017 C C . ARG A 1 247 ? -11.617 -4.288 6.871 1.00 90.75 247 ARG A C 1
ATOM 2019 O O . ARG A 1 247 ? -10.418 -4.032 6.795 1.00 90.75 247 ARG A O 1
ATOM 2026 N N . TYR A 1 248 ? -12.337 -4.723 5.841 1.00 90.56 248 TYR A N 1
ATOM 2027 C CA . TYR A 1 248 ? -11.793 -4.848 4.492 1.00 90.56 248 TYR A CA 1
ATOM 2028 C C . TYR A 1 248 ? -11.341 -3.487 3.948 1.00 90.56 248 TYR A C 1
ATOM 2030 O O . TYR A 1 248 ? -10.201 -3.357 3.501 1.00 90.56 248 TYR A O 1
ATOM 2038 N N . LEU A 1 249 ? -12.182 -2.459 4.080 1.00 89.75 249 LEU A N 1
ATOM 2039 C CA . LEU A 1 249 ? -11.860 -1.091 3.665 1.00 89.75 249 LEU A CA 1
ATOM 2040 C C . LEU A 1 249 ? -10.646 -0.532 4.415 1.00 89.75 249 LEU A C 1
ATOM 2042 O O . LEU A 1 249 ? -9.769 0.091 3.818 1.00 89.75 249 LEU A O 1
ATOM 2046 N N . TYR A 1 250 ? -10.557 -0.792 5.720 1.00 89.88 250 TYR A N 1
ATOM 2047 C CA . TYR A 1 250 ? -9.421 -0.359 6.520 1.00 89.88 250 TYR A CA 1
ATOM 2048 C C . TYR A 1 250 ? -8.135 -1.108 6.146 1.00 89.88 250 TYR A C 1
ATOM 2050 O O . TYR A 1 250 ? -7.076 -0.500 6.028 1.00 89.88 250 TYR A O 1
ATOM 2058 N N . TRP A 1 251 ? -8.216 -2.414 5.884 1.00 88.25 251 TRP A N 1
ATOM 2059 C CA . TRP A 1 251 ? -7.082 -3.196 5.390 1.00 88.25 251 TRP A CA 1
ATOM 2060 C C . TRP A 1 251 ? -6.576 -2.683 4.034 1.00 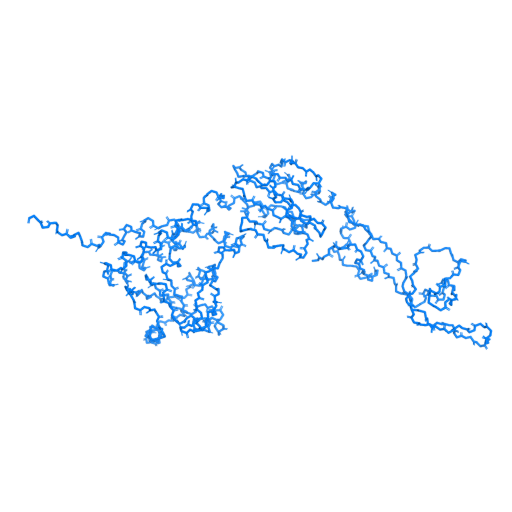88.25 251 TRP A C 1
ATOM 2062 O O . TRP A 1 251 ? -5.367 -2.515 3.868 1.00 88.25 251 TRP A O 1
ATOM 2072 N N . LEU A 1 252 ? -7.482 -2.374 3.097 1.00 88.12 252 LEU A N 1
ATOM 2073 C CA . LEU A 1 252 ? -7.133 -1.744 1.820 1.00 88.12 252 LEU A CA 1
ATOM 2074 C C . LEU A 1 252 ? -6.407 -0.415 2.045 1.00 88.12 252 LEU A C 1
ATOM 2076 O O . LEU A 1 252 ? -5.331 -0.199 1.489 1.00 88.12 252 LEU A O 1
ATOM 2080 N N . LEU A 1 253 ? -6.956 0.445 2.907 1.00 86.88 253 LEU A N 1
ATOM 2081 C CA . LEU A 1 253 ? -6.360 1.735 3.241 1.00 86.88 253 LEU A CA 1
ATOM 2082 C C . LEU A 1 253 ? -4.923 1.574 3.764 1.00 86.88 253 LEU A C 1
ATOM 2084 O O . LEU A 1 253 ? -4.010 2.204 3.240 1.00 86.88 253 LEU A O 1
ATOM 2088 N N . LEU A 1 254 ? -4.694 0.691 4.741 1.00 85.69 254 LEU A N 1
ATOM 2089 C CA . LEU A 1 254 ? -3.370 0.473 5.343 1.00 85.69 254 LEU A CA 1
ATOM 2090 C C . LEU A 1 254 ? -2.328 -0.074 4.352 1.00 85.69 254 LEU A C 1
ATOM 2092 O O . LEU A 1 254 ? -1.129 0.132 4.546 1.00 85.69 254 LEU A O 1
ATOM 2096 N N . ASN A 1 255 ? -2.761 -0.781 3.305 1.00 82.06 255 ASN A N 1
ATOM 2097 C CA . ASN A 1 255 ? -1.863 -1.299 2.270 1.00 82.06 255 ASN A CA 1
ATOM 2098 C C . ASN A 1 255 ? -1.474 -0.247 1.232 1.00 82.06 255 ASN A C 1
ATOM 2100 O O . ASN A 1 255 ? -0.377 -0.325 0.683 1.00 82.06 255 ASN A O 1
ATOM 2104 N N . HIS A 1 256 ? -2.350 0.725 0.980 1.00 79.12 256 HIS A N 1
ATOM 2105 C CA . HIS A 1 256 ? -2.142 1.749 -0.042 1.00 79.12 256 HIS A CA 1
ATOM 2106 C C . HIS A 1 256 ? -1.721 3.117 0.524 1.00 79.12 256 HIS A C 1
ATOM 2108 O O . HIS A 1 256 ? -1.298 3.965 -0.255 1.00 79.12 256 HIS A O 1
ATOM 2114 N N . HIS A 1 257 ? -1.743 3.294 1.854 1.00 76.81 257 HIS A N 1
ATOM 2115 C CA . HIS A 1 257 ? -1.316 4.503 2.577 1.00 76.81 257 HIS A CA 1
ATOM 2116 C C . HIS A 1 257 ? -0.288 4.176 3.682 1.00 76.81 257 HIS A C 1
ATOM 2118 O O . HIS A 1 257 ? -0.650 3.973 4.849 1.00 76.81 257 HIS A O 1
ATOM 2124 N N . PRO A 1 258 ? 1.015 4.076 3.344 1.00 69.00 258 PRO A N 1
ATOM 2125 C CA . PRO A 1 258 ? 2.068 3.638 4.269 1.00 69.00 258 PRO A CA 1
ATOM 2126 C C . PRO A 1 258 ? 2.239 4.495 5.533 1.00 69.00 258 PRO A C 1
ATOM 2128 O O . PRO A 1 258 ? 2.732 4.004 6.552 1.00 69.00 258 PRO A O 1
ATOM 2131 N N . GLU A 1 259 ? 1.855 5.766 5.493 1.00 71.25 259 GLU A N 1
ATOM 2132 C CA . GLU A 1 259 ? 1.900 6.685 6.631 1.00 71.25 259 GLU A CA 1
ATOM 2133 C C . GLU A 1 259 ? 0.831 6.375 7.682 1.00 71.25 259 GLU A C 1
ATOM 2135 O O . GLU A 1 259 ? 1.075 6.563 8.871 1.00 71.25 259 GLU A O 1
ATOM 2140 N N . LEU A 1 260 ? -0.314 5.832 7.261 1.00 77.31 260 LEU A N 1
ATOM 2141 C CA . LEU A 1 260 ? -1.375 5.375 8.163 1.00 77.31 260 LEU A CA 1
ATOM 2142 C C . LEU A 1 260 ? -1.103 3.968 8.688 1.00 77.31 260 LEU A C 1
ATOM 2144 O O . LEU A 1 260 ? -1.659 3.554 9.698 1.00 77.31 260 LEU A O 1
ATOM 2148 N N . LYS A 1 261 ? -0.220 3.223 8.017 1.00 81.88 261 LYS A N 1
ATOM 2149 C CA . LYS A 1 261 ? 0.120 1.842 8.366 1.00 81.88 261 LYS A CA 1
ATOM 2150 C C . LYS A 1 261 ? 0.780 1.703 9.740 1.00 81.88 261 LYS A C 1
ATOM 2152 O O . LYS A 1 261 ? 0.693 0.624 10.335 1.00 81.88 261 LYS A O 1
ATOM 2157 N N . HIS A 1 262 ? 1.455 2.750 10.224 1.00 86.12 262 HIS A N 1
ATOM 2158 C CA . HIS A 1 262 ? 2.365 2.654 11.362 1.00 86.12 262 HIS A CA 1
ATOM 2159 C C . HIS A 1 262 ? 1.992 3.568 12.529 1.00 86.12 262 HIS A C 1
ATOM 2161 O O . HIS A 1 262 ? 1.881 4.780 12.375 1.00 86.12 262 HIS A O 1
ATOM 2167 N N . ILE A 1 263 ? 1.947 3.000 13.736 1.00 87.81 263 ILE A N 1
ATOM 2168 C CA . ILE A 1 263 ? 1.975 3.770 14.987 1.00 87.81 263 ILE A CA 1
ATOM 2169 C C . ILE A 1 263 ? 3.369 3.645 15.592 1.00 87.81 263 ILE A C 1
ATOM 2171 O O . ILE A 1 263 ? 3.841 2.543 15.869 1.00 87.81 263 ILE A O 1
ATOM 2175 N N . LEU A 1 264 ? 4.041 4.777 15.802 1.00 87.38 264 LEU A N 1
ATOM 2176 C CA . LEU A 1 264 ? 5.367 4.802 16.416 1.00 87.38 264 LEU A CA 1
ATOM 2177 C C . LEU A 1 264 ? 5.255 4.762 17.940 1.00 87.38 264 LEU A C 1
ATOM 2179 O O . LEU A 1 264 ? 4.702 5.675 18.555 1.00 87.38 264 LEU A O 1
ATOM 2183 N N . VAL A 1 265 ? 5.851 3.743 18.551 1.00 86.75 265 VAL A N 1
ATOM 2184 C CA . VAL A 1 265 ? 5.906 3.577 20.008 1.00 86.75 265 VAL A CA 1
ATOM 2185 C C . VAL A 1 265 ? 7.340 3.627 20.522 1.00 86.75 265 VAL A C 1
ATOM 2187 O O . VAL A 1 265 ? 8.284 3.417 19.768 1.00 86.75 265 VAL A O 1
ATOM 2190 N N . ASN A 1 266 ? 7.530 3.949 21.800 1.00 82.00 266 ASN A N 1
ATOM 2191 C CA . ASN A 1 266 ? 8.867 3.996 22.401 1.00 82.00 266 ASN A CA 1
ATOM 2192 C C . ASN A 1 266 ? 9.370 2.576 22.688 1.00 82.00 266 ASN A C 1
ATOM 2194 O O . ASN A 1 266 ? 8.646 1.796 23.299 1.00 82.00 266 ASN A O 1
ATOM 2198 N N . ALA A 1 267 ? 10.603 2.254 22.294 1.00 72.25 267 ALA A N 1
ATOM 2199 C CA . ALA A 1 267 ? 11.222 0.958 22.570 1.00 72.25 267 ALA A CA 1
ATOM 2200 C C . ALA A 1 267 ? 11.468 0.733 24.078 1.00 72.25 267 ALA A C 1
ATOM 2202 O O . ALA A 1 267 ? 11.227 -0.366 24.573 1.00 72.25 267 ALA A O 1
ATOM 2203 N N . GLY A 1 268 ? 11.818 1.789 24.830 1.00 62.59 268 GLY A N 1
ATOM 2204 C CA . GLY A 1 268 ? 12.119 1.710 26.264 1.00 62.59 268 GLY A CA 1
ATOM 2205 C C . GLY A 1 268 ? 11.840 2.997 27.056 1.00 62.59 268 GLY A C 1
ATOM 2206 O O . GLY A 1 268 ? 11.500 4.045 26.502 1.00 62.59 268 GLY A O 1
ATOM 2207 N N . GLY A 1 269 ? 11.962 2.900 28.387 1.00 55.06 269 GLY A N 1
ATOM 2208 C CA . GLY A 1 269 ? 11.765 3.997 29.342 1.00 55.06 269 GLY A CA 1
ATOM 2209 C C . GLY A 1 269 ? 13.082 4.617 29.828 1.00 55.06 269 GLY A C 1
ATOM 2210 O O . GLY A 1 269 ? 13.990 3.899 30.227 1.00 55.06 269 GLY A O 1
ATOM 2211 N N . ALA A 1 270 ? 13.125 5.955 29.841 1.00 46.59 270 ALA A N 1
ATOM 2212 C CA . ALA A 1 270 ? 14.217 6.833 30.288 1.00 46.59 270 ALA A CA 1
ATOM 2213 C C . ALA A 1 270 ? 15.530 6.770 29.471 1.00 46.59 270 ALA A C 1
ATOM 2215 O O . ALA A 1 270 ? 16.474 6.068 29.815 1.00 46.59 270 ALA A O 1
ATOM 2216 N N . GLY A 1 271 ? 15.629 7.619 28.436 1.00 50.94 271 GLY A N 1
ATOM 2217 C CA . GLY A 1 271 ? 16.924 8.139 27.961 1.00 50.94 271 GLY A CA 1
ATOM 2218 C C . GLY A 1 271 ? 17.361 7.783 26.536 1.00 50.94 271 GLY A C 1
ATOM 2219 O O . GLY A 1 271 ? 18.302 8.401 26.045 1.00 50.94 271 GLY A O 1
ATOM 2220 N N . LYS A 1 272 ? 16.679 6.869 25.833 1.00 46.56 272 LYS A N 1
ATOM 2221 C CA . LYS A 1 272 ? 16.890 6.619 24.393 1.00 46.56 272 LYS A CA 1
ATOM 2222 C C . LYS A 1 272 ? 15.556 6.583 23.657 1.00 46.56 272 LYS A C 1
ATOM 2224 O O . LYS A 1 272 ? 14.680 5.794 23.993 1.00 46.56 272 LYS A O 1
ATOM 2229 N N . ALA A 1 273 ? 15.395 7.465 22.674 1.00 57.09 273 ALA A N 1
ATOM 2230 C CA . ALA A 1 273 ? 14.173 7.599 21.887 1.00 57.09 273 ALA A CA 1
ATOM 2231 C C . ALA A 1 273 ? 14.186 6.674 20.660 1.00 57.09 273 ALA A C 1
ATOM 2233 O O . ALA A 1 273 ? 13.872 7.111 19.554 1.00 57.09 273 ALA A O 1
ATOM 2234 N N . ASP A 1 274 ? 14.554 5.406 20.844 1.00 70.50 274 ASP A N 1
ATOM 2235 C CA . ASP A 1 274 ? 14.369 4.422 19.783 1.00 70.50 274 ASP A CA 1
ATOM 2236 C C . ASP A 1 274 ? 12.859 4.205 19.610 1.00 70.50 274 ASP A C 1
ATOM 2238 O O . ASP A 1 274 ? 12.126 3.940 20.570 1.00 70.50 274 ASP A O 1
ATOM 2242 N N . LYS A 1 275 ? 12.371 4.414 18.386 1.00 84.12 275 LYS A N 1
ATOM 2243 C CA . LYS A 1 275 ? 10.962 4.239 18.026 1.00 84.12 275 LYS A CA 1
ATOM 2244 C C . LYS A 1 275 ? 10.783 2.892 17.343 1.00 84.12 275 LYS A C 1
ATOM 2246 O O . LYS A 1 275 ? 11.498 2.578 16.395 1.00 84.12 275 LYS A O 1
ATOM 2251 N N . LEU A 1 276 ? 9.801 2.120 17.792 1.00 86.06 276 LEU A N 1
ATOM 2252 C CA . LEU A 1 276 ? 9.377 0.884 17.143 1.00 86.06 276 LEU A CA 1
ATOM 2253 C C . LEU A 1 276 ? 8.081 1.141 16.364 1.00 86.06 276 LEU A C 1
ATOM 2255 O O . LEU A 1 276 ? 7.140 1.704 16.927 1.00 86.06 276 LEU A O 1
ATOM 2259 N N . PRO A 1 277 ? 8.002 0.751 15.082 1.00 89.25 277 PRO A N 1
ATOM 2260 C CA . PRO A 1 277 ? 6.779 0.878 14.306 1.00 89.25 277 PRO A CA 1
ATOM 2261 C C . PRO A 1 277 ? 5.853 -0.319 14.550 1.00 89.25 277 PRO A C 1
ATOM 2263 O O . PRO A 1 277 ? 6.200 -1.470 14.280 1.00 89.25 277 PRO A O 1
ATOM 2266 N N . ILE A 1 278 ? 4.645 -0.044 15.029 1.00 89.50 278 ILE A N 1
ATOM 2267 C CA . ILE A 1 278 ? 3.538 -1.000 15.058 1.00 89.50 278 ILE A CA 1
ATOM 2268 C C . ILE A 1 278 ? 2.831 -0.962 13.708 1.00 89.50 278 ILE A C 1
ATOM 2270 O O . ILE A 1 278 ? 2.275 0.069 13.347 1.00 89.50 278 ILE A O 1
ATOM 2274 N N . ILE A 1 279 ? 2.821 -2.086 12.991 1.00 89.50 279 ILE A N 1
ATOM 2275 C CA . ILE A 1 279 ? 2.059 -2.245 11.749 1.00 89.50 279 ILE A CA 1
ATOM 2276 C C . ILE A 1 279 ? 0.615 -2.614 12.108 1.00 89.50 279 ILE A C 1
ATOM 2278 O O . ILE A 1 279 ? 0.354 -3.710 12.608 1.00 89.50 279 ILE A O 1
ATOM 2282 N N . LEU A 1 280 ? -0.329 -1.710 11.849 1.00 90.06 280 LEU A N 1
ATOM 2283 C CA . LEU A 1 280 ? -1.723 -1.865 12.280 1.00 90.06 280 LEU A CA 1
ATOM 2284 C C . LEU A 1 280 ? -2.438 -3.048 11.617 1.00 90.06 280 LEU A C 1
ATOM 2286 O O . LEU A 1 280 ? -3.215 -3.740 12.275 1.00 90.06 280 LEU A O 1
ATOM 2290 N N . SER A 1 281 ? -2.143 -3.332 10.346 1.00 86.56 281 SER A N 1
ATOM 2291 C CA . SER A 1 281 ? -2.745 -4.463 9.628 1.00 86.56 281 SER A CA 1
ATOM 2292 C C . SER A 1 281 ? -2.335 -5.811 10.227 1.00 86.56 281 SER A C 1
ATOM 2294 O O . SER A 1 281 ? -3.153 -6.727 10.315 1.00 86.56 281 SER A O 1
ATOM 2296 N N . GLU A 1 282 ? -1.097 -5.920 10.712 1.00 89.25 282 GLU A N 1
ATOM 2297 C CA . GLU A 1 282 ? -0.619 -7.108 11.420 1.00 89.25 282 GLU A CA 1
ATOM 2298 C C . GLU A 1 282 ? -1.287 -7.245 12.786 1.00 89.25 282 GLU A C 1
ATOM 2300 O O . GLU A 1 282 ? -1.729 -8.335 13.128 1.00 89.25 282 GLU A O 1
ATOM 2305 N N . TYR A 1 283 ? -1.433 -6.148 13.539 1.00 89.75 283 TYR A N 1
ATOM 2306 C CA . TYR A 1 283 ? -2.135 -6.163 14.827 1.00 89.75 283 TYR A CA 1
ATOM 2307 C C . TYR A 1 283 ? -3.598 -6.588 14.677 1.00 89.75 283 TYR A C 1
ATOM 2309 O O . TYR A 1 283 ? -4.076 -7.410 15.455 1.00 89.75 283 TYR A O 1
ATOM 2317 N N . LEU A 1 284 ? -4.307 -6.068 13.669 1.00 87.81 284 LEU A N 1
ATOM 2318 C CA . LEU A 1 284 ? -5.689 -6.460 13.379 1.00 87.81 284 LEU A CA 1
ATOM 2319 C C . LEU A 1 284 ? -5.801 -7.946 13.020 1.00 87.81 284 LEU A C 1
ATOM 2321 O O . LEU A 1 284 ? -6.679 -8.639 13.535 1.00 87.81 284 LEU A O 1
ATOM 2325 N N . SER A 1 285 ? -4.896 -8.442 12.172 1.00 88.31 285 SER A N 1
ATOM 2326 C CA . SER A 1 285 ? -4.835 -9.859 11.796 1.00 88.31 285 SER A CA 1
ATOM 2327 C C . SER A 1 285 ? -4.558 -10.752 13.012 1.00 88.31 285 SER A C 1
ATOM 2329 O O . SER A 1 285 ? -5.300 -11.699 13.294 1.00 88.31 285 SER A O 1
ATOM 2331 N N . ASP A 1 286 ? -3.541 -10.397 13.799 1.00 89.31 286 ASP A N 1
ATOM 2332 C CA . ASP A 1 286 ? -3.150 -11.139 14.992 1.00 89.31 286 ASP A CA 1
ATOM 2333 C C . ASP A 1 286 ? -4.174 -11.030 16.119 1.00 89.31 286 ASP A C 1
ATOM 2335 O O . ASP A 1 286 ? -4.196 -11.902 16.975 1.00 89.31 286 ASP A O 1
ATOM 2339 N N . MET A 1 287 ? -5.042 -10.024 16.148 1.00 88.00 287 MET A N 1
ATOM 2340 C CA . MET A 1 287 ? -6.138 -9.938 17.116 1.00 88.00 287 MET A CA 1
ATOM 2341 C C . MET A 1 287 ? -7.286 -10.893 16.771 1.00 88.00 287 MET A C 1
ATOM 2343 O O . MET A 1 287 ? -7.892 -11.480 17.666 1.00 88.00 287 MET A O 1
ATOM 2347 N N . LEU A 1 288 ? -7.577 -11.072 15.480 1.00 86.12 288 LEU A N 1
ATOM 2348 C CA . LEU A 1 288 ? -8.702 -11.881 14.999 1.00 86.12 288 LEU A CA 1
ATOM 2349 C C . LEU A 1 288 ? -8.401 -13.374 14.888 1.00 86.12 288 LEU A C 1
ATOM 2351 O O . LEU A 1 288 ? -9.324 -14.183 14.806 1.00 86.12 288 LEU A O 1
ATOM 2355 N N . ARG A 1 289 ? -7.125 -13.761 14.889 1.00 83.88 289 ARG A N 1
ATOM 2356 C CA . ARG A 1 289 ? -6.732 -15.172 14.891 1.00 83.88 289 ARG A CA 1
ATOM 2357 C C . ARG A 1 289 ? -7.300 -15.862 16.148 1.00 83.88 289 ARG A C 1
ATOM 2359 O O . ARG A 1 289 ? -7.414 -15.247 17.210 1.00 83.88 289 ARG A O 1
ATOM 2366 N N . GLU A 1 290 ? -7.586 -17.159 16.105 1.00 79.00 290 GLU A N 1
ATOM 2367 C CA . GLU A 1 290 ? -8.019 -17.948 17.277 1.00 79.00 290 GLU A CA 1
ATOM 2368 C C . GLU A 1 290 ? -6.996 -19.056 17.606 1.00 79.00 290 GLU A C 1
ATOM 2370 O O . GLU A 1 290 ? -6.275 -19.495 16.706 1.00 79.00 290 GLU A O 1
ATOM 2375 N N . PRO A 1 291 ? -6.853 -19.489 18.878 1.00 77.56 291 PRO A N 1
ATOM 2376 C CA . PRO A 1 291 ? -7.497 -18.979 20.098 1.00 77.56 291 PRO A CA 1
ATOM 2377 C C . PRO A 1 291 ? -6.759 -17.763 20.692 1.00 77.56 291 PRO A C 1
ATOM 2379 O O . PRO A 1 291 ? -5.525 -17.703 20.645 1.00 77.56 291 PRO A O 1
ATOM 2382 N N . ALA A 1 292 ? -7.507 -16.819 21.270 1.00 76.81 292 ALA A N 1
ATOM 2383 C CA . ALA A 1 292 ? -6.986 -15.631 21.951 1.00 76.81 292 ALA A CA 1
ATOM 2384 C C . ALA A 1 292 ? -7.672 -15.440 23.313 1.00 76.81 292 ALA A C 1
ATOM 2386 O O . ALA A 1 292 ? -8.884 -15.616 23.419 1.00 76.81 292 ALA A O 1
ATOM 2387 N N . THR A 1 293 ? -6.897 -15.052 24.326 1.00 78.81 293 THR A N 1
ATOM 2388 C CA . THR A 1 293 ? -7.406 -14.615 25.631 1.00 78.81 293 THR A CA 1
ATOM 2389 C C . THR A 1 293 ? -7.418 -13.103 25.684 1.00 78.81 293 THR A C 1
ATOM 2391 O O . THR A 1 293 ? -6.501 -12.436 25.206 1.00 78.81 293 THR A O 1
ATOM 2394 N N . MET A 1 294 ? -8.473 -12.564 26.271 1.00 79.38 294 MET A N 1
ATOM 2395 C CA . MET A 1 294 ? -8.677 -11.133 26.409 1.00 79.38 294 MET A CA 1
ATOM 2396 C C . MET A 1 294 ? -8.457 -10.769 27.868 1.00 79.38 294 MET A C 1
ATOM 2398 O O . MET A 1 294 ? -9.010 -11.415 28.754 1.00 79.38 294 MET A O 1
ATOM 2402 N N . ASP A 1 295 ? -7.650 -9.745 28.102 1.00 78.94 295 ASP A N 1
ATOM 2403 C CA . ASP A 1 295 ? -7.450 -9.166 29.418 1.00 78.94 295 ASP A CA 1
ATOM 2404 C C . ASP A 1 295 ? -7.564 -7.652 29.284 1.00 78.94 295 ASP A C 1
ATOM 2406 O O . ASP A 1 295 ? -6.695 -6.992 28.731 1.00 78.94 295 ASP A O 1
ATOM 2410 N N . ALA A 1 296 ? -8.664 -7.061 29.723 1.00 78.88 296 ALA A N 1
ATOM 2411 C CA . ALA A 1 296 ? -8.728 -5.606 29.748 1.00 78.88 296 ALA A CA 1
ATOM 2412 C C . ALA A 1 296 ? -8.030 -5.100 31.011 1.00 78.88 296 ALA A C 1
ATOM 2414 O O . ALA A 1 296 ? -8.003 -5.774 32.035 1.00 78.88 296 ALA A O 1
ATOM 2415 N N . LYS A 1 297 ? -7.427 -3.917 30.940 1.00 77.12 297 LYS A N 1
ATOM 2416 C CA . LYS A 1 297 ? -6.772 -3.301 32.087 1.00 77.12 297 LYS A CA 1
ATOM 2417 C C . LYS A 1 297 ? -6.968 -1.793 32.052 1.00 77.12 297 LYS A C 1
ATOM 2419 O O . LYS A 1 297 ? -6.537 -1.103 31.126 1.00 77.12 297 LYS A O 1
ATOM 2424 N N . LEU A 1 298 ? -7.596 -1.265 33.095 1.00 78.50 298 LEU A N 1
ATOM 2425 C CA . LEU A 1 298 ? -7.815 0.168 33.229 1.00 78.50 298 LEU A CA 1
ATOM 2426 C C . LEU A 1 298 ? -6.638 0.822 33.964 1.00 78.50 298 LEU A C 1
ATOM 2428 O O . LEU A 1 298 ? -6.433 0.582 35.152 1.00 78.50 298 LEU A O 1
ATOM 2432 N N . TYR A 1 299 ? -5.885 1.676 33.266 1.00 72.94 299 TYR A N 1
ATOM 2433 C CA . TYR A 1 299 ? -4.790 2.456 33.848 1.00 72.94 299 TYR A CA 1
ATOM 2434 C C . TYR A 1 299 ? -5.120 3.939 33.719 1.00 72.94 299 TYR A C 1
ATOM 2436 O O . TYR A 1 299 ? -5.028 4.520 32.638 1.00 72.94 299 TYR A O 1
ATOM 2444 N N . SER A 1 300 ? -5.518 4.558 34.827 1.00 58.75 300 SER A N 1
ATOM 2445 C CA . SER A 1 300 ? -5.905 5.970 34.855 1.00 58.75 300 SER A CA 1
ATOM 2446 C C . SER A 1 300 ? -4.699 6.922 34.804 1.00 58.75 300 SER A C 1
ATOM 2448 O O . SER A 1 300 ? -4.848 8.034 34.295 1.00 58.75 300 SER A O 1
ATOM 2450 N N . THR A 1 301 ? -3.509 6.496 35.267 1.00 58.28 301 THR A N 1
ATOM 2451 C CA . THR A 1 301 ? -2.266 7.312 35.278 1.00 58.28 301 THR A CA 1
ATOM 2452 C C . THR A 1 301 ? -0.928 6.536 35.332 1.00 58.28 301 THR A C 1
ATOM 2454 O O . THR A 1 301 ? 0.126 7.164 35.364 1.00 58.28 301 THR A O 1
ATOM 2457 N N . THR A 1 302 ? -0.909 5.196 35.360 1.00 69.56 302 THR A N 1
ATOM 2458 C CA . THR A 1 302 ? 0.221 4.429 35.944 1.00 69.56 302 THR A CA 1
ATOM 2459 C C . THR A 1 302 ? 1.078 3.570 35.006 1.00 69.56 302 THR A C 1
ATOM 2461 O O . THR A 1 302 ? 1.890 2.822 35.534 1.00 69.56 302 THR A O 1
ATOM 2464 N N . LYS A 1 303 ? 0.984 3.717 33.674 1.00 77.50 303 LYS A N 1
ATOM 2465 C CA . LYS A 1 303 ? 1.736 2.980 32.620 1.00 77.50 303 LYS A CA 1
ATOM 2466 C C . LYS A 1 303 ? 1.572 1.449 32.585 1.00 77.50 303 LYS A C 1
ATOM 2468 O O . LYS A 1 303 ? 1.337 0.794 33.596 1.00 77.50 303 LYS A O 1
ATOM 2473 N N . VAL A 1 304 ? 1.743 0.862 31.399 1.00 82.12 304 VAL A N 1
ATOM 2474 C CA . VAL A 1 304 ? 1.842 -0.597 31.213 1.00 82.12 304 VAL A CA 1
ATOM 2475 C C . VAL A 1 304 ? 3.311 -1.015 31.267 1.00 82.12 304 VAL A C 1
ATOM 2477 O O . VAL A 1 304 ? 4.138 -0.534 30.493 1.00 82.12 304 VAL A O 1
ATOM 2480 N N . THR A 1 305 ? 3.637 -1.910 32.196 1.00 83.44 305 THR A N 1
ATOM 2481 C CA . THR A 1 305 ? 5.010 -2.328 32.530 1.00 83.44 305 THR A CA 1
ATOM 2482 C C . THR A 1 305 ? 5.225 -3.827 32.331 1.00 83.44 305 THR A C 1
ATOM 2484 O O . THR A 1 305 ? 4.270 -4.596 32.227 1.00 83.44 305 THR A O 1
ATOM 2487 N N . ASN A 1 306 ? 6.481 -4.276 32.398 1.00 80.44 306 ASN A N 1
ATOM 2488 C CA . ASN A 1 306 ? 6.845 -5.699 32.328 1.00 80.44 306 ASN A CA 1
ATOM 2489 C C . ASN A 1 306 ? 6.123 -6.545 33.387 1.00 80.44 306 ASN A C 1
ATOM 2491 O O . ASN A 1 306 ? 5.650 -7.635 33.085 1.00 80.44 306 ASN A O 1
ATOM 2495 N N . THR A 1 307 ? 5.918 -6.002 34.589 1.00 79.50 307 THR A N 1
ATOM 2496 C CA . THR A 1 307 ? 5.144 -6.664 35.654 1.00 79.50 307 THR A CA 1
ATOM 2497 C C . THR A 1 307 ? 3.683 -6.914 35.274 1.00 79.50 307 THR A C 1
ATOM 2499 O O . THR A 1 307 ? 3.072 -7.864 35.759 1.00 79.50 307 THR A O 1
ATOM 2502 N N . THR A 1 308 ? 3.102 -6.089 34.395 1.00 76.12 308 THR A N 1
ATOM 2503 C CA . THR A 1 308 ? 1.777 -6.364 33.821 1.00 76.12 308 THR A CA 1
ATOM 2504 C C . THR A 1 308 ? 1.859 -7.581 32.910 1.00 76.12 308 THR A C 1
ATOM 2506 O O . THR A 1 308 ? 1.083 -8.514 33.081 1.00 76.12 308 THR A O 1
ATOM 2509 N N . MET A 1 309 ? 2.834 -7.626 32.000 1.00 74.81 309 MET A N 1
ATOM 2510 C CA . MET A 1 309 ? 2.996 -8.775 31.107 1.00 74.81 309 MET A CA 1
ATOM 2511 C C . MET A 1 309 ? 3.231 -10.080 31.866 1.00 74.81 309 MET A C 1
ATOM 2513 O O . MET A 1 309 ? 2.669 -11.102 31.487 1.00 74.81 309 MET A O 1
ATOM 2517 N N . GLU A 1 310 ? 4.032 -10.060 32.933 1.00 76.62 310 GLU A N 1
ATOM 2518 C CA . GLU A 1 310 ? 4.292 -11.233 33.773 1.00 76.62 310 GLU A CA 1
ATOM 2519 C C . GLU A 1 310 ? 3.003 -11.775 34.388 1.00 76.62 310 GLU A C 1
ATOM 2521 O O . GLU A 1 310 ? 2.733 -12.970 34.284 1.00 76.62 310 GLU A O 1
ATOM 2526 N N . LYS A 1 311 ? 2.161 -10.895 34.950 1.00 75.88 311 LYS A N 1
ATOM 2527 C CA . LYS A 1 311 ? 0.855 -11.279 35.504 1.00 75.88 311 LYS A CA 1
ATOM 2528 C C . LYS A 1 311 ? -0.031 -11.926 34.447 1.00 75.88 311 LYS A C 1
ATOM 2530 O O . LYS A 1 311 ? -0.574 -13.003 34.682 1.00 75.88 311 LYS A O 1
ATOM 2535 N N . VAL A 1 312 ? -0.148 -11.309 33.272 1.00 74.81 312 VAL A N 1
ATOM 2536 C CA . VAL A 1 312 ? -1.028 -11.838 32.222 1.00 74.81 312 VAL A CA 1
ATOM 2537 C C . VAL A 1 312 ? -0.473 -13.130 31.614 1.00 74.81 312 VAL A C 1
ATOM 2539 O O . VAL A 1 312 ? -1.217 -14.076 31.370 1.00 74.81 312 VAL A O 1
ATOM 2542 N N . THR A 1 313 ? 0.848 -13.236 31.462 1.00 71.62 313 THR A N 1
ATOM 2543 C CA . THR A 1 313 ? 1.513 -14.466 31.003 1.00 71.62 313 THR A CA 1
ATOM 2544 C C . THR A 1 313 ? 1.340 -15.603 32.012 1.00 71.62 313 THR A C 1
ATOM 2546 O O . THR A 1 313 ? 1.109 -16.743 31.617 1.00 71.62 313 THR A O 1
ATOM 2549 N N . HIS A 1 314 ? 1.390 -15.309 33.313 1.00 72.81 314 HIS A N 1
ATOM 2550 C CA . HIS A 1 314 ? 1.129 -16.292 34.363 1.00 72.81 314 HIS A CA 1
ATOM 2551 C C . HIS A 1 314 ? -0.318 -16.809 34.312 1.00 72.81 314 HIS A C 1
ATOM 2553 O O . HIS A 1 314 ? -0.544 -18.011 34.440 1.00 72.81 314 HIS A O 1
ATOM 2559 N N . HIS A 1 315 ? -1.297 -15.938 34.032 1.00 68.50 315 HIS A N 1
ATOM 2560 C CA . HIS A 1 315 ? -2.682 -16.360 33.786 1.00 68.50 315 HIS A CA 1
ATOM 2561 C C . HIS A 1 315 ? -2.815 -17.283 32.567 1.00 68.50 315 HIS A C 1
ATOM 2563 O O . HIS A 1 315 ? -3.572 -18.250 32.629 1.00 68.50 315 HIS A O 1
ATOM 2569 N N . MET A 1 316 ? -2.052 -17.051 31.490 1.00 69.19 316 MET A N 1
ATOM 2570 C CA . MET A 1 316 ? -2.032 -17.971 30.343 1.00 69.19 316 MET A CA 1
ATOM 2571 C C . MET A 1 316 ? -1.511 -19.360 30.725 1.00 69.19 316 MET A C 1
ATOM 2573 O O . MET A 1 316 ? -2.085 -20.354 30.295 1.00 69.19 316 MET A O 1
ATOM 2577 N N . LEU A 1 317 ? -0.426 -19.424 31.509 1.00 66.31 317 LEU A N 1
ATOM 2578 C CA . LEU A 1 317 ? 0.228 -20.680 31.899 1.00 66.31 317 LEU A CA 1
ATOM 2579 C C . LEU A 1 317 ? -0.625 -21.530 32.846 1.00 66.31 317 LEU A C 1
ATOM 2581 O O . LEU A 1 317 ? -0.539 -22.751 32.800 1.00 66.31 317 LEU A O 1
ATOM 2585 N N . LEU A 1 318 ? -1.420 -20.886 33.703 1.00 63.12 318 LEU A N 1
ATOM 2586 C CA . LEU A 1 318 ? -2.311 -21.566 34.646 1.00 63.12 318 LEU A CA 1
ATOM 2587 C C . LEU A 1 318 ? -3.648 -21.988 34.035 1.00 63.12 318 LEU A C 1
ATOM 2589 O O . LEU A 1 318 ? -4.330 -22.840 34.597 1.00 63.12 318 LEU A O 1
ATOM 2593 N N . SER A 1 319 ? -4.065 -21.371 32.931 1.00 55.94 319 SER A N 1
ATOM 2594 C CA . SER A 1 319 ? -5.298 -21.770 32.264 1.00 55.94 319 SER A CA 1
ATOM 2595 C C . SER A 1 319 ? -5.070 -23.082 31.505 1.00 55.94 319 SER A C 1
ATOM 2597 O O . SER A 1 319 ? -4.204 -23.129 30.637 1.00 55.94 319 SER A O 1
ATOM 2599 N N . ASP A 1 320 ? -5.905 -24.104 31.722 1.00 53.66 320 ASP A N 1
ATOM 2600 C CA . ASP A 1 320 ? -5.969 -25.338 30.898 1.00 53.66 320 ASP A CA 1
ATOM 2601 C C . ASP A 1 320 ? -6.326 -25.071 29.414 1.00 53.66 320 ASP A C 1
ATOM 2603 O O . ASP A 1 320 ? -6.581 -25.974 28.612 1.00 53.66 320 ASP A O 1
ATOM 2607 N N . SER A 1 321 ? -6.383 -23.800 29.022 1.00 55.41 321 SER A N 1
ATOM 2608 C CA . SER A 1 321 ? -6.729 -23.356 27.690 1.00 55.41 321 SER A CA 1
ATOM 2609 C C . SER A 1 321 ? -5.511 -23.432 26.766 1.00 55.41 321 SER A C 1
ATOM 2611 O O . SER A 1 321 ? -4.397 -23.051 27.120 1.00 55.41 321 SER A O 1
ATOM 2613 N N . LYS A 1 322 ? -5.731 -23.846 25.513 1.00 61.03 322 LYS A N 1
ATOM 2614 C CA . LYS A 1 322 ? -4.748 -23.768 24.413 1.00 61.03 322 LYS A CA 1
ATOM 2615 C C . LYS A 1 322 ? -4.445 -22.316 24.001 1.00 61.03 322 LYS A C 1
ATOM 2617 O O . LYS A 1 322 ? -4.252 -22.040 22.819 1.00 61.03 322 LYS A O 1
ATOM 2622 N N . THR A 1 323 ? -4.479 -21.361 24.924 1.00 65.38 323 THR A N 1
ATOM 2623 C CA . THR A 1 323 ? -4.362 -19.941 24.614 1.00 65.38 323 THR A CA 1
ATOM 2624 C C . THR A 1 323 ? -2.981 -19.633 24.066 1.00 65.38 323 THR A C 1
ATOM 2626 O O . THR A 1 323 ? -1.962 -19.746 24.744 1.00 65.38 323 THR A O 1
ATOM 2629 N N . THR A 1 324 ? -2.963 -19.178 22.816 1.00 73.00 324 THR A N 1
ATOM 2630 C CA . THR A 1 324 ? -1.721 -18.851 22.110 1.00 73.00 324 THR A CA 1
ATOM 2631 C C . THR A 1 324 ? -1.372 -17.370 22.167 1.00 73.00 324 THR A C 1
ATOM 2633 O O . THR A 1 324 ? -0.208 -17.034 21.940 1.00 73.00 324 THR A O 1
ATOM 2636 N N . ARG A 1 325 ? -2.348 -16.498 22.473 1.00 82.06 325 ARG A N 1
ATOM 2637 C CA . ARG A 1 325 ? -2.241 -15.032 22.416 1.00 82.06 325 ARG A CA 1
ATOM 2638 C C . ARG A 1 325 ? -3.042 -14.342 23.514 1.00 82.06 325 ARG A C 1
ATOM 2640 O O . ARG A 1 325 ? -4.079 -14.854 23.925 1.00 82.06 325 ARG A O 1
ATOM 2647 N N . VAL A 1 326 ? -2.574 -13.167 23.923 1.00 85.12 326 VAL A N 1
ATOM 2648 C CA . VAL A 1 326 ? -3.242 -12.271 24.871 1.00 85.12 326 VAL A CA 1
ATOM 2649 C C . VAL A 1 326 ? -3.461 -10.909 24.236 1.00 85.12 326 VAL A C 1
ATOM 2651 O O . VAL A 1 326 ? -2.539 -10.342 23.650 1.00 85.12 326 VAL A O 1
ATOM 2654 N N . ILE A 1 327 ? -4.660 -10.367 24.413 1.00 88.06 327 ILE A N 1
ATOM 2655 C CA . ILE A 1 327 ? -5.018 -9.010 24.010 1.00 88.06 327 ILE A CA 1
ATOM 2656 C C . ILE A 1 327 ? -5.233 -8.178 25.274 1.00 88.06 327 ILE A C 1
ATOM 2658 O O . ILE A 1 327 ? -6.131 -8.485 26.055 1.00 88.06 327 ILE A O 1
ATOM 2662 N N . ILE A 1 328 ? -4.416 -7.140 25.457 1.00 88.00 328 ILE A N 1
ATOM 2663 C CA . ILE A 1 328 ? -4.521 -6.160 26.535 1.00 88.00 328 ILE A CA 1
ATOM 2664 C C . ILE A 1 328 ? -5.196 -4.895 26.025 1.00 88.00 328 ILE A C 1
ATOM 2666 O O . ILE A 1 328 ? -4.624 -4.185 25.204 1.00 88.00 328 ILE A O 1
ATOM 2670 N N . PHE A 1 329 ? -6.370 -4.561 26.553 1.00 87.44 329 PHE A N 1
ATOM 2671 C CA . PHE A 1 329 ? -7.001 -3.259 26.308 1.00 87.44 329 PHE A CA 1
ATOM 2672 C C . PHE A 1 329 ? -6.564 -2.260 27.369 1.00 87.44 329 PHE A C 1
ATOM 2674 O O . PHE A 1 329 ? -6.655 -2.571 28.555 1.00 87.44 329 PHE A O 1
ATOM 2681 N N . THR A 1 330 ? -6.141 -1.058 26.974 1.00 88.38 330 THR A N 1
ATOM 2682 C CA . THR A 1 330 ? -5.747 -0.018 27.926 1.00 88.38 330 THR A CA 1
ATOM 2683 C C . THR A 1 330 ? -6.145 1.391 27.492 1.00 88.38 330 THR A C 1
ATOM 2685 O O . THR A 1 330 ? -6.159 1.730 26.314 1.00 88.38 330 THR A O 1
ATOM 2688 N N . THR A 1 331 ? -6.451 2.237 28.477 1.00 88.62 331 THR A N 1
ATOM 2689 C CA . THR A 1 331 ? -6.789 3.656 28.300 1.00 88.62 331 THR A CA 1
ATOM 2690 C C . THR A 1 331 ? -5.577 4.586 28.386 1.00 88.62 331 THR A C 1
ATOM 2692 O O . THR A 1 331 ? -5.757 5.798 28.349 1.00 88.62 331 THR A O 1
ATOM 2695 N N . THR A 1 332 ? -4.351 4.063 28.526 1.00 87.38 332 THR A N 1
ATOM 2696 C CA . THR A 1 332 ? -3.111 4.861 28.493 1.00 87.38 332 THR A CA 1
ATOM 2697 C C . THR A 1 332 ? -2.298 4.576 27.232 1.00 87.38 332 THR A C 1
ATOM 2699 O O . THR A 1 332 ? -2.378 3.494 26.655 1.00 87.38 332 THR A O 1
ATOM 2702 N N . ASN A 1 333 ? -1.488 5.547 26.811 1.00 86.88 333 ASN A N 1
ATOM 2703 C CA . ASN A 1 333 ? -0.484 5.368 25.759 1.00 86.88 333 ASN A CA 1
ATOM 2704 C C . ASN A 1 333 ? 0.923 5.109 26.317 1.00 86.88 333 ASN A C 1
ATOM 2706 O O . ASN A 1 333 ? 1.833 4.793 25.553 1.00 86.88 333 ASN A O 1
ATOM 2710 N N . ASP A 1 334 ? 1.115 5.252 27.632 1.00 87.19 334 ASP A N 1
ATOM 2711 C CA . ASP A 1 334 ? 2.407 5.020 28.273 1.00 87.19 334 ASP A CA 1
ATOM 2712 C C . ASP A 1 334 ? 2.616 3.520 28.514 1.00 87.19 334 ASP A C 1
ATOM 2714 O O . ASP A 1 334 ? 2.023 2.920 29.414 1.00 87.19 334 ASP A O 1
ATOM 2718 N N . VAL A 1 335 ? 3.432 2.904 27.663 1.00 87.06 335 VAL A N 1
ATOM 2719 C CA . VAL A 1 335 ? 3.757 1.477 27.682 1.00 87.06 335 VAL A CA 1
ATOM 2720 C C . VAL A 1 335 ? 5.272 1.354 27.577 1.00 87.06 335 VAL A C 1
ATOM 2722 O O . VAL A 1 335 ? 5.870 1.804 26.600 1.00 87.06 335 VAL A O 1
ATOM 2725 N N . THR A 1 336 ? 5.901 0.743 28.579 1.00 86.31 336 THR A N 1
ATOM 2726 C CA . THR A 1 336 ? 7.368 0.634 28.660 1.00 86.31 336 THR A CA 1
ATOM 2727 C C . THR A 1 336 ? 7.899 -0.730 28.232 1.00 86.31 336 THR A C 1
ATOM 2729 O O . THR A 1 336 ? 9.106 -0.926 28.223 1.00 86.31 336 THR A O 1
ATOM 2732 N N . CYS A 1 337 ? 7.013 -1.678 27.921 1.00 85.94 337 CYS A N 1
ATOM 2733 C CA . CYS A 1 337 ? 7.346 -3.078 27.647 1.00 85.94 337 CYS A CA 1
ATOM 2734 C C . CYS A 1 337 ? 7.285 -3.447 26.153 1.00 85.94 337 CYS A C 1
ATOM 2736 O O . CYS A 1 337 ? 7.136 -4.618 25.801 1.00 85.94 337 CYS A O 1
ATOM 2738 N N . TRP A 1 338 ? 7.365 -2.461 25.249 1.00 89.12 338 TRP A N 1
ATOM 2739 C CA . TRP A 1 338 ? 7.282 -2.706 23.805 1.00 89.12 338 TRP A CA 1
ATOM 2740 C C . TRP A 1 338 ? 8.424 -3.579 23.282 1.00 89.12 338 TRP A C 1
ATOM 2742 O O . TRP A 1 338 ? 8.181 -4.453 22.454 1.00 89.12 338 TRP A O 1
ATOM 2752 N N . GLU A 1 339 ? 9.651 -3.408 23.776 1.00 87.62 339 GLU A N 1
ATOM 2753 C CA . GLU A 1 339 ? 10.784 -4.261 23.394 1.00 87.62 339 GLU A CA 1
ATOM 2754 C C . GLU A 1 339 ? 10.498 -5.754 23.590 1.00 87.62 339 GLU A C 1
ATOM 2756 O O . GLU A 1 339 ? 10.761 -6.559 22.691 1.00 87.62 339 GLU A O 1
ATOM 2761 N N . ASP A 1 340 ? 9.885 -6.116 24.714 1.00 85.38 340 ASP A N 1
ATOM 2762 C CA . ASP A 1 340 ? 9.518 -7.496 25.018 1.00 85.38 340 ASP A CA 1
ATOM 2763 C C . ASP A 1 340 ? 8.391 -8.004 24.109 1.00 85.38 340 ASP A C 1
ATOM 2765 O O . ASP A 1 340 ? 8.452 -9.135 23.617 1.00 85.38 340 ASP A O 1
ATOM 2769 N N . VAL A 1 341 ? 7.398 -7.155 23.807 1.00 89.06 341 VAL A N 1
ATOM 2770 C CA . VAL A 1 341 ? 6.324 -7.457 22.842 1.00 89.06 341 VAL A CA 1
ATOM 2771 C C . VAL A 1 341 ? 6.913 -7.784 21.464 1.00 89.06 341 VAL A C 1
ATOM 2773 O O . VAL A 1 341 ? 6.588 -8.813 20.865 1.00 89.06 341 VAL A O 1
ATOM 2776 N N . PHE A 1 342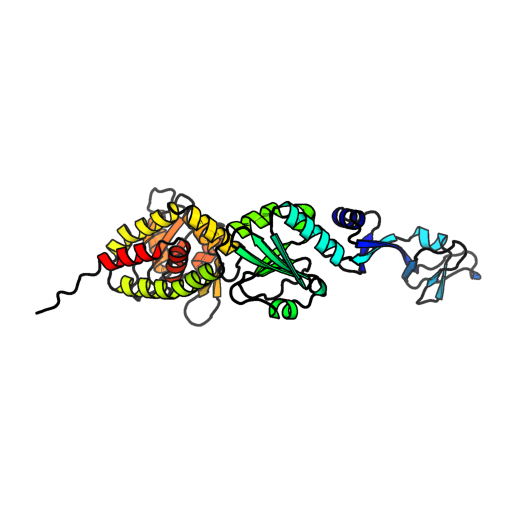 ? 7.826 -6.947 20.965 1.00 89.75 342 PHE A N 1
ATOM 2777 C CA . PHE A 1 342 ? 8.485 -7.164 19.674 1.00 89.75 342 PHE A CA 1
ATOM 2778 C C . PHE A 1 342 ? 9.465 -8.345 19.705 1.00 89.75 342 PHE A C 1
ATOM 2780 O O . PHE A 1 342 ? 9.594 -9.062 18.710 1.00 89.75 342 PHE A O 1
ATOM 2787 N N . SER A 1 343 ? 10.134 -8.589 20.833 1.00 87.88 343 SER A N 1
ATOM 2788 C CA . SER A 1 343 ? 10.988 -9.765 21.028 1.00 87.88 343 SER A CA 1
ATOM 2789 C C . SER A 1 343 ? 10.183 -11.062 20.933 1.00 87.88 343 SER A C 1
ATOM 2791 O O . SER A 1 343 ? 10.557 -11.979 20.195 1.00 87.88 343 SER A O 1
ATOM 2793 N N . ALA A 1 344 ? 9.015 -11.109 21.580 1.00 85.31 344 ALA A N 1
ATOM 2794 C CA . ALA A 1 344 ? 8.088 -12.227 21.459 1.00 85.31 344 ALA A CA 1
ATOM 2795 C C . ALA A 1 344 ? 7.618 -12.412 20.010 1.00 85.31 344 ALA A C 1
ATOM 2797 O O . ALA A 1 344 ? 7.653 -13.534 19.504 1.00 85.31 344 ALA A O 1
ATOM 2798 N N . LYS A 1 345 ? 7.260 -11.329 19.306 1.00 89.56 345 LYS A N 1
ATOM 2799 C CA . LYS A 1 345 ? 6.891 -11.404 17.886 1.00 89.56 345 LYS A CA 1
ATOM 2800 C C . LYS A 1 345 ? 7.987 -12.043 17.038 1.00 89.56 345 LYS A C 1
ATOM 2802 O O . LYS A 1 345 ? 7.700 -12.965 16.281 1.00 89.56 345 LYS A O 1
ATOM 2807 N N . ARG A 1 346 ? 9.243 -11.603 17.184 1.00 90.31 346 ARG A N 1
ATOM 2808 C CA . ARG A 1 346 ? 10.379 -12.179 16.440 1.00 90.31 346 ARG A CA 1
ATOM 2809 C C . ARG A 1 346 ? 10.541 -13.675 16.703 1.00 90.31 346 ARG A C 1
ATOM 2811 O O . ARG A 1 346 ? 10.854 -14.418 15.782 1.00 90.31 346 ARG A O 1
ATOM 2818 N N . LYS A 1 347 ? 10.308 -14.118 17.941 1.00 87.81 347 LYS A N 1
ATOM 2819 C CA . LYS A 1 347 ? 10.421 -15.529 18.328 1.00 87.81 347 LYS A CA 1
ATOM 2820 C C . LYS A 1 347 ? 9.295 -16.401 17.765 1.00 87.81 347 LYS A C 1
ATOM 2822 O O . LYS A 1 347 ? 9.558 -17.528 17.363 1.00 87.81 347 LYS A O 1
ATOM 2827 N N . TYR A 1 348 ? 8.052 -15.919 17.790 1.00 85.62 348 TYR A N 1
ATOM 2828 C CA . TYR A 1 348 ? 6.873 -16.736 17.463 1.00 85.62 348 TYR A CA 1
ATOM 2829 C C . TYR A 1 348 ? 6.312 -16.493 16.053 1.00 85.62 348 TYR A C 1
ATOM 2831 O O . TYR A 1 348 ? 5.468 -17.259 15.599 1.00 85.62 348 TYR A O 1
ATOM 2839 N N . GLY A 1 349 ? 6.759 -15.445 15.357 1.00 87.50 349 GLY A N 1
ATOM 2840 C CA . GLY A 1 349 ? 6.253 -15.046 14.039 1.00 87.50 349 GLY A CA 1
ATOM 2841 C C . GLY A 1 349 ? 4.919 -14.285 14.067 1.00 87.50 349 GLY A C 1
ATOM 2842 O O . GLY A 1 349 ? 4.414 -13.920 13.013 1.00 87.50 349 GLY A O 1
ATOM 2843 N N . TYR A 1 350 ? 4.352 -14.039 15.250 1.00 87.62 350 TYR A N 1
ATOM 2844 C CA . TYR A 1 350 ? 3.105 -13.296 15.468 1.00 87.62 350 TYR A CA 1
ATOM 2845 C C . TYR A 1 350 ? 3.142 -12.576 16.821 1.00 87.62 350 TYR A C 1
ATOM 2847 O O . TYR A 1 350 ? 3.896 -12.965 17.721 1.00 87.62 350 TYR A O 1
ATOM 2855 N N . PHE A 1 351 ? 2.313 -11.549 17.006 1.00 88.56 351 PHE A N 1
ATOM 2856 C CA . PHE A 1 351 ? 2.174 -10.863 18.289 1.00 88.56 351 PHE A CA 1
ATOM 2857 C C . PHE A 1 351 ? 1.492 -11.770 19.316 1.00 88.56 351 PHE A C 1
ATOM 2859 O O . PHE A 1 351 ? 0.271 -11.910 19.362 1.00 88.56 351 PHE A O 1
ATOM 2866 N N . LYS A 1 352 ? 2.305 -12.399 20.174 1.00 84.25 352 LYS A N 1
ATOM 2867 C CA . LYS A 1 352 ? 1.808 -13.185 21.312 1.00 84.25 352 LYS A CA 1
ATOM 2868 C C . LYS A 1 352 ? 1.063 -12.313 22.330 1.00 84.25 352 LYS A C 1
ATOM 2870 O O . LYS A 1 352 ? 0.134 -12.792 22.976 1.00 84.25 352 LYS A O 1
ATOM 2875 N N . LEU A 1 353 ? 1.474 -11.053 22.447 1.00 87.88 353 LEU A N 1
ATOM 2876 C CA . LEU A 1 353 ? 0.851 -10.037 23.279 1.00 87.88 353 LEU A CA 1
ATOM 2877 C C . LEU A 1 353 ? 0.490 -8.831 22.409 1.00 87.88 353 LEU A C 1
ATOM 2879 O O . LEU A 1 353 ? 1.369 -8.246 21.780 1.00 87.88 353 LEU A O 1
ATOM 2883 N N . LEU A 1 354 ? -0.787 -8.465 22.386 1.00 90.94 354 LEU A N 1
ATOM 2884 C CA . LEU A 1 354 ? -1.310 -7.305 21.670 1.00 90.94 354 LEU A CA 1
ATOM 2885 C C . LEU A 1 354 ? -1.759 -6.272 22.697 1.00 90.94 354 LEU A C 1
ATOM 2887 O O . LEU A 1 354 ? -2.714 -6.525 23.418 1.00 90.94 354 LEU A O 1
ATOM 2891 N N . ILE A 1 355 ? -1.089 -5.124 22.782 1.00 91.75 355 ILE A N 1
ATOM 2892 C CA . ILE A 1 355 ? -1.489 -4.037 23.686 1.00 91.75 355 ILE A CA 1
ATOM 2893 C C . ILE A 1 355 ? -2.218 -2.980 22.860 1.00 91.75 355 ILE A C 1
ATOM 2895 O O . ILE A 1 355 ? -1.608 -2.298 22.043 1.00 91.75 355 ILE A O 1
ATOM 2899 N N . LEU A 1 356 ? -3.523 -2.850 23.068 1.00 92.25 356 LEU A N 1
ATOM 2900 C CA . LEU A 1 356 ? -4.381 -1.864 22.428 1.00 92.25 356 LEU A CA 1
ATOM 2901 C C . LEU A 1 356 ? -4.464 -0.630 23.329 1.00 92.25 356 LEU A C 1
ATOM 2903 O O . LEU A 1 356 ? -5.289 -0.562 24.241 1.00 92.25 356 LEU A O 1
ATOM 2907 N N . THR A 1 357 ? -3.557 0.318 23.091 1.00 92.62 357 THR A N 1
ATOM 2908 C CA . THR A 1 357 ? -3.536 1.622 23.766 1.00 92.62 357 THR A CA 1
ATOM 2909 C C . THR A 1 357 ? -4.714 2.495 23.354 1.00 92.62 357 THR A C 1
ATOM 2911 O O . THR A 1 357 ? -5.372 2.210 22.354 1.00 92.62 357 THR A O 1
ATOM 2914 N N . ALA A 1 358 ? -4.946 3.603 24.064 1.00 92.75 358 ALA A N 1
ATOM 2915 C CA . ALA A 1 358 ? -5.964 4.577 23.668 1.00 92.75 358 ALA A CA 1
ATOM 2916 C C . ALA A 1 358 ? -5.778 5.037 22.212 1.00 92.75 358 ALA A C 1
ATOM 2918 O O . ALA A 1 358 ? -6.762 5.143 21.485 1.00 92.75 358 ALA A O 1
ATOM 2919 N N . ARG A 1 359 ? -4.524 5.216 21.769 1.00 93.94 359 ARG A N 1
ATOM 2920 C CA . ARG A 1 359 ? -4.183 5.525 20.376 1.00 93.94 359 ARG A CA 1
ATOM 2921 C C . ARG A 1 359 ? -4.569 4.413 19.402 1.00 93.94 359 ARG A C 1
ATOM 2923 O O . ARG A 1 359 ? -5.131 4.689 18.352 1.00 93.94 359 ARG A O 1
ATOM 2930 N N . ILE A 1 360 ? -4.251 3.157 19.710 1.00 94.06 360 ILE A N 1
ATOM 2931 C CA . ILE A 1 360 ? -4.594 2.038 18.816 1.00 94.06 360 ILE A CA 1
ATOM 2932 C C . ILE A 1 360 ? -6.118 1.840 18.779 1.00 94.06 360 ILE A C 1
ATOM 2934 O O . ILE A 1 360 ? -6.690 1.587 17.723 1.00 94.06 360 ILE A O 1
ATOM 2938 N N . LEU A 1 361 ? -6.793 1.989 19.920 1.00 93.75 361 LEU A N 1
ATOM 2939 C CA . LEU A 1 361 ? -8.246 1.874 20.019 1.00 93.75 361 LEU A CA 1
ATOM 2940 C C . LEU A 1 361 ? -8.977 2.998 19.287 1.00 93.75 361 LEU A C 1
ATOM 2942 O O . LEU A 1 361 ? -10.000 2.728 18.657 1.00 93.75 361 LEU A O 1
ATOM 2946 N N . SER A 1 362 ? -8.479 4.234 19.333 1.00 95.69 362 SER A N 1
ATOM 2947 C CA . SER A 1 362 ? -9.070 5.335 18.570 1.00 95.69 362 SER A CA 1
ATOM 2948 C C . SER A 1 362 ? -8.923 5.111 17.067 1.00 95.69 362 SER A C 1
ATOM 2950 O O . SER A 1 362 ? -9.910 5.251 16.353 1.00 95.69 362 SER A O 1
ATOM 2952 N N . GLU A 1 363 ? -7.757 4.661 16.597 1.00 94.38 363 GLU A N 1
ATOM 2953 C CA . GLU A 1 363 ? -7.546 4.284 15.191 1.00 94.38 363 GLU A CA 1
ATOM 2954 C C . GLU A 1 363 ? -8.534 3.198 14.745 1.00 94.38 363 GLU A C 1
ATOM 2956 O O . GLU A 1 363 ? -9.278 3.372 13.782 1.00 94.38 363 GLU A O 1
ATOM 2961 N N . ILE A 1 364 ? -8.608 2.088 15.486 1.00 94.19 364 ILE A N 1
ATOM 2962 C CA . ILE A 1 364 ? -9.498 0.972 15.141 1.00 94.19 364 ILE A CA 1
ATOM 2963 C C . ILE A 1 364 ? -10.970 1.403 15.190 1.00 94.19 364 ILE A C 1
ATOM 2965 O O . ILE A 1 364 ? -11.716 1.116 14.259 1.00 94.19 364 ILE A O 1
ATOM 2969 N N . SER A 1 365 ? -11.405 2.096 16.243 1.00 96.25 365 SER A N 1
ATOM 2970 C CA . SER A 1 365 ? -12.817 2.472 16.411 1.00 96.25 365 SER A CA 1
ATOM 2971 C C . SER A 1 365 ? -13.292 3.536 15.426 1.00 96.25 365 SER A C 1
ATOM 2973 O O . SER A 1 365 ? -14.446 3.496 14.997 1.00 96.25 365 SER A O 1
ATOM 2975 N N . VAL A 1 366 ? -12.424 4.469 15.025 1.00 96.06 366 VAL A N 1
ATOM 2976 C CA . VAL A 1 366 ? -12.750 5.466 13.999 1.00 96.06 366 VAL A CA 1
ATOM 2977 C C . VAL A 1 366 ? -12.834 4.808 12.628 1.00 96.06 366 VAL A C 1
ATOM 2979 O O . VAL A 1 366 ? -13.831 4.986 11.929 1.00 96.06 366 VAL A O 1
ATOM 2982 N N . HIS A 1 367 ? -11.834 4.008 12.251 1.00 92.94 367 HIS A N 1
ATOM 2983 C CA . HIS A 1 367 ? -11.801 3.388 10.927 1.00 92.94 367 HIS A CA 1
ATOM 2984 C C . HIS A 1 367 ? -12.829 2.267 10.750 1.00 92.94 367 HIS A C 1
ATOM 2986 O O . HIS A 1 367 ? -13.312 2.075 9.635 1.00 92.94 367 HIS A O 1
ATOM 2992 N N . LEU A 1 368 ? -13.213 1.588 11.835 1.00 94.62 368 LEU A N 1
ATOM 2993 C CA . LEU A 1 368 ? -14.322 0.633 11.852 1.00 94.62 368 LEU A CA 1
ATOM 2994 C C . LEU A 1 368 ? -15.669 1.267 12.232 1.00 94.62 368 LEU A C 1
ATOM 2996 O O . LEU A 1 368 ? -16.657 0.556 12.345 1.00 94.62 368 LEU A O 1
ATOM 3000 N N . GLU A 1 369 ? -15.736 2.588 12.395 1.00 95.75 369 GLU A N 1
ATOM 3001 C CA . GLU A 1 369 ? -16.987 3.347 12.547 1.00 95.75 369 GLU A CA 1
ATOM 3002 C C . GLU A 1 369 ? -17.826 2.993 13.791 1.00 95.75 369 GLU A C 1
ATOM 3004 O O . GLU A 1 369 ? -19.037 3.174 13.770 1.00 95.75 369 GLU A O 1
ATOM 3009 N N . PHE A 1 370 ? -17.202 2.513 14.875 1.00 97.38 370 PHE A N 1
ATOM 3010 C CA . PHE A 1 370 ? -17.879 2.235 16.159 1.00 97.38 370 PHE A CA 1
ATOM 3011 C C . PHE A 1 370 ? -17.464 3.185 17.298 1.00 97.38 370 PHE A C 1
ATOM 3013 O O . PHE A 1 370 ? -17.715 2.934 18.480 1.00 97.38 370 PHE A O 1
ATOM 3020 N N . HIS A 1 371 ? -16.741 4.259 16.976 1.00 97.44 371 HIS A N 1
ATOM 3021 C CA . HIS A 1 371 ? -16.212 5.193 17.970 1.00 97.44 371 HIS A CA 1
ATOM 3022 C C . HIS A 1 371 ? -17.318 5.919 18.751 1.00 97.44 371 HIS A C 1
ATOM 3024 O O . HIS A 1 371 ? -17.134 6.175 19.938 1.00 97.44 371 HIS A O 1
ATOM 3030 N N . THR A 1 372 ? -18.458 6.235 18.133 1.00 96.88 372 THR A N 1
ATOM 3031 C CA . THR A 1 372 ? -19.580 6.897 18.816 1.00 96.88 372 THR A CA 1
ATOM 3032 C C . THR A 1 372 ? -20.168 5.976 19.876 1.00 96.88 372 THR A C 1
ATOM 3034 O O . THR A 1 372 ? -20.241 6.349 21.044 1.00 96.88 372 THR A O 1
ATOM 3037 N N . GLU A 1 373 ? -20.459 4.737 19.497 1.00 97.31 373 GLU A N 1
ATOM 3038 C CA . GLU A 1 373 ? -20.997 3.687 20.356 1.00 97.31 373 GLU A CA 1
ATOM 3039 C C . GLU A 1 373 ? -20.025 3.357 21.496 1.00 97.31 373 GLU A C 1
ATOM 3041 O O . GLU A 1 373 ? -20.438 3.197 22.645 1.00 97.31 373 GLU A O 1
ATOM 3046 N N . LEU A 1 374 ? -18.715 3.320 21.214 1.00 95.75 374 LEU A N 1
ATOM 3047 C CA . LEU A 1 374 ? -17.684 3.152 22.239 1.00 95.75 374 LEU A CA 1
ATOM 3048 C C . LEU A 1 374 ? -17.741 4.277 23.280 1.00 95.75 374 LEU A C 1
ATOM 3050 O O . LEU A 1 374 ? -17.752 4.006 24.484 1.00 95.75 374 LEU A O 1
ATOM 3054 N N . ILE A 1 375 ? -17.782 5.533 22.829 1.00 96.31 375 ILE A N 1
ATOM 3055 C CA . ILE A 1 375 ? -17.817 6.700 23.713 1.00 96.31 375 ILE A CA 1
ATOM 3056 C C . ILE A 1 375 ? -19.121 6.749 24.516 1.00 96.31 375 ILE A C 1
ATOM 3058 O O . ILE A 1 375 ? -19.067 6.971 25.726 1.00 96.31 375 ILE A O 1
ATOM 3062 N N . GLU A 1 376 ? -20.271 6.484 23.899 1.00 95.00 376 GLU A N 1
ATOM 3063 C CA . GLU A 1 376 ? -21.569 6.415 24.582 1.00 95.00 376 GLU A CA 1
ATOM 3064 C C . GLU A 1 376 ? -21.583 5.322 25.655 1.00 95.00 376 GLU A C 1
ATOM 3066 O O . GLU A 1 376 ? -21.980 5.565 26.799 1.00 95.00 376 GLU A O 1
ATOM 3071 N N . LYS A 1 377 ? -21.067 4.129 25.331 1.00 93.19 377 LYS A N 1
ATOM 3072 C CA . LYS A 1 377 ? -20.983 3.012 26.278 1.00 93.19 377 LYS A CA 1
ATOM 3073 C C . LYS A 1 377 ? -20.093 3.363 27.467 1.00 93.19 377 LYS A C 1
ATOM 3075 O O . LYS A 1 377 ? -20.472 3.100 28.607 1.00 93.19 377 LYS A O 1
ATOM 3080 N N . MET A 1 378 ? -18.962 4.025 27.226 1.00 92.06 378 MET A N 1
ATOM 3081 C CA . MET A 1 378 ? -18.083 4.546 28.278 1.00 92.06 378 MET A CA 1
ATOM 3082 C C . MET A 1 378 ? -18.764 5.636 29.130 1.00 92.06 378 MET A C 1
ATOM 3084 O O . MET A 1 378 ? -18.649 5.619 30.355 1.00 92.06 378 MET A O 1
ATOM 3088 N N . GLN A 1 379 ? -19.506 6.561 28.517 1.00 91.69 379 GLN A N 1
ATOM 3089 C CA . GLN A 1 379 ? -20.201 7.652 29.213 1.00 91.69 379 GLN A CA 1
ATOM 3090 C C . GLN A 1 379 ? -21.375 7.175 30.071 1.00 91.69 379 GLN A C 1
ATOM 3092 O O . GLN A 1 379 ? -21.567 7.695 31.170 1.00 91.69 379 GLN A O 1
ATOM 3097 N N . SER A 1 380 ? -22.124 6.170 29.607 1.00 87.81 380 SER A N 1
ATOM 3098 C CA . SER A 1 380 ? -23.316 5.636 30.285 1.00 87.81 380 SER A CA 1
ATOM 3099 C C . SER A 1 380 ? -23.062 5.140 31.715 1.00 87.81 380 SER A C 1
ATOM 3101 O O . SER A 1 380 ? -23.995 4.991 32.504 1.00 87.81 380 SER A O 1
ATOM 3103 N N . ARG A 1 381 ? -21.796 4.887 32.064 1.00 82.50 381 ARG A N 1
ATOM 3104 C CA . ARG A 1 381 ? -21.374 4.392 33.378 1.00 82.50 381 ARG A CA 1
ATOM 3105 C C . ARG A 1 381 ? -20.684 5.417 34.256 1.00 82.50 381 ARG A C 1
ATOM 3107 O O . ARG A 1 381 ? -20.302 5.079 35.372 1.00 82.50 381 ARG A O 1
ATOM 3114 N N . ILE A 1 382 ? -20.534 6.655 33.796 1.00 79.00 382 ILE A N 1
ATOM 3115 C CA . ILE A 1 382 ? -20.058 7.723 34.669 1.00 79.00 382 ILE A CA 1
ATOM 3116 C C . ILE A 1 382 ? -21.224 8.095 35.587 1.00 79.00 382 ILE A C 1
ATOM 3118 O O . ILE A 1 382 ? -22.266 8.521 35.081 1.00 79.00 382 ILE A O 1
ATOM 3122 N N . PRO A 1 383 ? -21.086 7.960 36.919 1.00 62.28 383 PRO A N 1
ATOM 3123 C CA . PRO A 1 383 ? -22.136 8.371 37.837 1.00 62.28 383 PRO A CA 1
ATOM 3124 C C . PRO A 1 383 ? -22.470 9.836 37.559 1.00 62.28 383 PRO A C 1
ATOM 3126 O O . PRO A 1 383 ? -21.585 10.691 37.623 1.00 62.28 383 PRO A O 1
ATOM 3129 N N . HIS A 1 384 ? -23.726 10.147 37.228 1.00 57.50 384 HIS A N 1
ATOM 3130 C CA . HIS A 1 384 ? -24.167 11.536 37.218 1.00 57.50 384 HIS A CA 1
ATOM 3131 C C . HIS A 1 384 ? -23.962 12.069 38.632 1.00 57.50 384 HIS A C 1
ATOM 3133 O O . HIS A 1 384 ? -24.626 11.633 39.575 1.00 57.50 384 HIS A O 1
ATOM 3139 N N . SER A 1 385 ? -22.983 12.961 38.794 1.00 46.25 385 SER A N 1
ATOM 3140 C CA . SER A 1 385 ? -22.786 13.686 40.038 1.00 46.25 385 SER A CA 1
ATOM 3141 C C . SER A 1 385 ? -24.124 14.313 40.392 1.00 46.25 385 SER A C 1
ATOM 3143 O O . SER A 1 385 ? -24.625 15.141 39.630 1.00 46.25 385 SER A O 1
ATOM 3145 N N . LYS A 1 386 ? -24.716 13.886 41.513 1.00 41.25 386 LYS A N 1
ATOM 3146 C CA . LYS A 1 386 ? -25.867 14.562 42.103 1.00 41.25 386 LYS A CA 1
ATOM 3147 C C . LYS A 1 386 ? -25.508 16.041 42.179 1.00 41.25 386 LYS A C 1
ATOM 3149 O O . LYS A 1 386 ? -24.611 16.416 42.930 1.00 41.25 386 LYS A O 1
ATOM 3154 N N . THR A 1 387 ? -26.170 16.855 41.370 1.00 39.31 387 THR A N 1
ATOM 3155 C CA . THR A 1 387 ? -26.245 18.291 41.582 1.00 39.31 387 THR A CA 1
ATOM 3156 C C . THR A 1 387 ? -26.890 18.469 42.949 1.00 39.31 387 THR A C 1
ATOM 3158 O O . THR A 1 387 ? -28.080 18.226 43.134 1.00 39.31 387 THR A O 1
ATOM 3161 N N . SER A 1 388 ? -26.059 18.764 43.944 1.00 40.22 388 SER A N 1
ATOM 3162 C CA . SER A 1 388 ? -26.483 19.194 45.267 1.00 40.22 388 SER A CA 1
ATOM 3163 C C . SER A 1 388 ? -27.269 20.492 45.106 1.00 40.22 388 SER A C 1
ATOM 3165 O O . SER A 1 388 ? -26.688 21.514 44.733 1.00 40.22 388 SER A O 1
ATOM 3167 N N . GLY A 1 389 ? -28.584 20.391 45.300 1.00 37.09 389 GLY A N 1
ATOM 3168 C CA . GLY A 1 389 ? -29.446 21.525 45.620 1.00 37.09 389 GLY A CA 1
ATOM 3169 C C . GLY A 1 389 ? -29.279 21.974 47.061 1.00 37.09 389 GLY A C 1
ATOM 3170 O O . GLY A 1 389 ? -28.643 21.227 47.844 1.00 37.09 389 GLY A O 1
#

Sequence (389 aa):
MLLLIGTRFQAEAVPEDITKLTSFGFITLSEYLLSNCNGRESVNIANRIEGCGELISITNRKTEELIQCSNCEAEYTYEEIKVNAQRIKEIKEIKYNKIIDYILEKVKNTNVEIEEIARRTGNYIFRINEKSFFVVFNFPNCNLETLLLNRAKNQFIILINFSEKIPSIPGEVIVFSGYEILEDGFESFKHILRDLPTCSELIEKVRLVPSIETKIIELGKKIEWQFFENEISNFIMHEIKSRSEQRYLYWLLLNHHPELKHILVNAGGAGKADKLPIILSEYLSDMLREPATMDAKLYSTTKVTNTTMEKVTHHMLLSDSKTTRVIIFTTTNDVTCWEDVFSAKRKYGYFKLLILTARILSEISVHLEFHTELIEKMQSRIPHSKTSG

Secondary structure (DSSP, 8-state):
----TT-EEETTS--HHHHHHHHTTSEEEEEEEEEE--EE--SSGGG-EE---PEEEE-S--TTS-EE-TTT--EE-HHHHHTTPEEEEEEEEE-HHHHHHHHHHHHHTTT-EEEEEEGGGTEEEEEETTEEEEEEEE-TT--HHHHHTTPPTT-PEEEEE-SS------TTEEEEEHHHHHHH-SHHHHHHHHHSPPHHHHHHHHHHHHHHHHHHHHHHTTS-HHHIIIIIHHHHHHHHHH-HHHHHHHHHHHHH-TTTSEEEEESSSSS--PEEEEEHHHHHHHHHSSSEEEEEE--SSS-B-HHHHHHHHHHHHHSSS---EEEEEES---BS-HHHHHHHHHHHSS-SEEEE-HHHHHHHHHHTT-HHHHHHHHHTTS-------

Organism: NCBI:txid356322

pLDDT: mean 82.98, std 11.49, range [37.09, 97.56]